Protein AF-A0A0D2K9G2-F1 (afdb_monomer)

pLDDT: mean 84.04, std 18.03, range [31.3, 98.5]

Organism: NCBI:txid145388

Structure (mmCIF, N/CA/C/O backbone):
data_AF-A0A0D2K9G2-F1
#
_entry.id   AF-A0A0D2K9G2-F1
#
loop_
_atom_site.group_PDB
_atom_site.id
_atom_site.type_symbol
_atom_site.label_atom_id
_atom_site.label_alt_id
_atom_site.label_comp_id
_atom_site.label_asym_id
_atom_site.label_entity_id
_atom_site.label_seq_id
_atom_site.pdbx_PDB_ins_code
_atom_site.Cartn_x
_atom_site.Cartn_y
_atom_site.Cartn_z
_atom_site.occupancy
_atom_site.B_iso_or_equiv
_atom_site.auth_seq_id
_atom_site.auth_comp_id
_atom_site.auth_asym_id
_atom_site.auth_atom_id
_atom_site.pdbx_PDB_model_num
ATOM 1 N N . MET A 1 1 ? 23.406 -12.912 13.817 1.00 36.91 1 MET A N 1
ATOM 2 C CA . MET A 1 1 ? 23.130 -11.470 13.621 1.00 36.91 1 MET A CA 1
ATOM 3 C C . MET A 1 1 ? 21.652 -11.234 13.884 1.00 36.91 1 MET A C 1
ATOM 5 O O . MET A 1 1 ? 20.862 -11.231 12.948 1.00 36.91 1 MET A O 1
ATOM 9 N N . GLU A 1 2 ? 21.264 -11.079 15.150 1.00 33.97 2 GLU A N 1
ATOM 10 C CA . GLU A 1 2 ? 19.957 -10.509 15.476 1.00 33.97 2 GLU A CA 1
ATOM 11 C C . GLU A 1 2 ? 19.969 -9.060 14.991 1.00 33.97 2 GLU A C 1
ATOM 13 O O . GLU A 1 2 ? 20.650 -8.185 15.526 1.00 33.97 2 GLU A O 1
ATOM 18 N N . SER A 1 3 ? 19.305 -8.845 13.859 1.00 40.81 3 SER A N 1
ATOM 19 C CA . SER A 1 3 ? 19.007 -7.525 13.327 1.00 40.81 3 SER A CA 1
ATOM 20 C C . SER A 1 3 ? 18.402 -6.688 14.454 1.00 40.81 3 SER A C 1
ATOM 22 O O . SER A 1 3 ? 17.490 -7.169 15.124 1.00 40.81 3 SER A O 1
ATOM 24 N N . LYS A 1 4 ? 18.882 -5.452 14.662 1.00 43.12 4 LYS A N 1
ATOM 25 C CA . LYS A 1 4 ? 18.184 -4.431 15.460 1.00 43.12 4 LYS A CA 1
ATOM 26 C C . LYS A 1 4 ? 16.809 -4.188 14.827 1.00 43.12 4 LYS A C 1
ATOM 28 O O . LYS A 1 4 ? 16.626 -3.231 14.075 1.00 43.12 4 LYS A O 1
ATOM 33 N N . LEU A 1 5 ? 15.861 -5.084 15.075 1.00 49.50 5 LEU A N 1
ATOM 34 C CA . LEU A 1 5 ? 14.478 -4.937 14.674 1.00 49.50 5 LEU A CA 1
ATOM 35 C C . LEU A 1 5 ? 13.974 -3.723 15.445 1.00 49.50 5 LEU A C 1
ATOM 37 O O . LEU A 1 5 ? 13.891 -3.735 16.672 1.00 49.50 5 LEU A O 1
ATOM 41 N N . LEU A 1 6 ? 13.744 -2.628 14.718 1.00 51.16 6 LEU A N 1
ATOM 42 C CA . LEU A 1 6 ? 13.056 -1.462 15.256 1.00 51.16 6 LEU A CA 1
ATOM 43 C C . LEU A 1 6 ? 11.801 -1.963 15.971 1.00 51.16 6 LEU A C 1
ATOM 45 O O . LEU A 1 6 ? 11.062 -2.756 15.384 1.00 51.16 6 LEU A O 1
ATOM 49 N N . ARG A 1 7 ? 11.573 -1.514 17.213 1.00 56.53 7 ARG A N 1
ATOM 50 C CA . ARG A 1 7 ? 10.323 -1.804 17.924 1.00 56.53 7 ARG A CA 1
ATOM 51 C C . ARG A 1 7 ? 9.167 -1.400 17.001 1.00 56.53 7 ARG A C 1
ATOM 53 O O . ARG A 1 7 ? 9.089 -0.213 16.663 1.00 56.53 7 ARG A O 1
ATOM 60 N N . PRO A 1 8 ? 8.328 -2.347 16.543 1.00 57.34 8 PRO A N 1
ATOM 61 C CA . PRO A 1 8 ? 7.273 -2.058 15.577 1.00 57.34 8 PRO A CA 1
ATOM 62 C C . PRO A 1 8 ? 6.338 -0.951 16.068 1.00 57.34 8 PRO A C 1
ATOM 64 O O . PRO A 1 8 ? 5.866 -0.156 15.258 1.00 57.34 8 PRO A O 1
ATOM 67 N N . GLU A 1 9 ? 6.132 -0.854 17.389 1.00 55.81 9 GLU A N 1
ATOM 68 C CA . GLU A 1 9 ? 5.242 0.138 17.998 1.00 55.81 9 GLU A CA 1
ATOM 69 C C . GLU A 1 9 ? 5.774 1.577 17.870 1.00 55.81 9 GLU A C 1
ATOM 71 O O . GLU A 1 9 ? 5.003 2.498 17.613 1.00 55.81 9 GLU A O 1
ATOM 76 N N . ALA A 1 10 ? 7.093 1.788 17.954 1.00 56.38 10 ALA A N 1
ATOM 77 C CA . ALA A 1 10 ? 7.690 3.129 17.881 1.00 56.38 10 ALA A CA 1
ATOM 78 C C . ALA A 1 10 ? 7.633 3.743 16.469 1.00 56.38 10 ALA A C 1
ATOM 80 O O . ALA A 1 10 ? 7.826 4.946 16.290 1.00 56.38 10 ALA A O 1
ATOM 81 N N . ALA A 1 11 ? 7.410 2.922 15.438 1.00 59.53 11 ALA A N 1
ATOM 82 C CA . ALA A 1 11 ? 7.430 3.372 14.052 1.00 59.53 11 ALA A CA 1
ATOM 83 C C . ALA A 1 11 ? 6.129 4.059 13.609 1.00 59.53 11 ALA A C 1
ATOM 85 O O . ALA A 1 11 ? 6.142 4.688 12.549 1.00 59.53 11 ALA A O 1
ATOM 86 N N . TYR A 1 12 ? 5.038 3.952 14.378 1.00 72.75 12 TYR A N 1
ATOM 87 C CA . TYR A 1 12 ? 3.694 4.326 13.927 1.00 72.75 12 TYR A CA 1
ATOM 88 C C . TYR A 1 12 ? 2.861 5.047 15.001 1.00 72.75 12 TYR A C 1
ATOM 90 O O . TYR A 1 12 ? 1.727 4.666 15.282 1.00 72.75 12 TYR A O 1
ATOM 98 N N . GLU A 1 13 ? 3.416 6.110 15.580 1.00 79.00 13 GLU A N 1
ATOM 99 C CA . GLU A 1 13 ? 2.681 7.020 16.470 1.00 79.00 13 GLU A CA 1
ATOM 100 C C . GLU A 1 13 ? 1.651 7.845 15.670 1.00 79.00 13 GLU A C 1
ATOM 102 O O . GLU A 1 13 ? 1.972 8.400 14.611 1.00 79.00 13 GLU A O 1
ATOM 107 N N . LEU A 1 14 ? 0.411 7.932 16.168 1.00 84.81 14 LEU A N 1
ATOM 108 C CA . LEU A 1 14 ? -0.611 8.825 15.614 1.00 84.81 14 LEU A CA 1
ATOM 109 C C . LEU A 1 14 ? -0.544 10.196 16.305 1.00 84.81 14 LEU A C 1
ATOM 111 O O . LEU A 1 14 ? -0.327 10.256 17.516 1.00 84.81 14 LEU A O 1
ATOM 115 N N . PRO A 1 15 ? -0.770 11.308 15.581 1.00 85.00 15 PRO A N 1
ATOM 116 C CA . PRO A 1 15 ? -0.927 12.611 16.219 1.00 85.00 15 PRO A CA 1
ATOM 117 C C . PRO A 1 15 ? -2.126 12.608 17.161 1.00 85.00 15 PRO A C 1
ATOM 119 O O . PRO A 1 15 ? -3.171 12.049 16.821 1.00 85.00 15 PRO A O 1
ATOM 122 N N . LYS A 1 16 ? -2.030 13.342 18.272 1.00 85.00 16 LYS A N 1
ATOM 123 C CA . LYS A 1 16 ? -3.149 13.538 19.204 1.00 85.00 16 LYS A CA 1
ATOM 124 C C . LYS A 1 16 ? -4.429 13.993 18.490 1.00 85.00 16 LYS A C 1
ATOM 126 O O . LYS A 1 16 ? -5.472 13.381 18.673 1.00 85.00 16 LYS A O 1
ATOM 131 N N . ALA A 1 17 ? -4.329 14.968 17.582 1.00 89.12 17 ALA A N 1
ATOM 132 C CA . ALA A 1 17 ? -5.469 15.440 16.788 1.00 89.12 17 ALA A CA 1
ATOM 133 C C . ALA A 1 17 ? -6.144 14.329 15.955 1.00 89.12 17 ALA A C 1
ATOM 135 O O . ALA A 1 17 ? -7.353 14.364 15.744 1.00 89.12 17 ALA A O 1
ATOM 136 N N . ALA A 1 18 ? -5.380 13.331 15.496 1.00 91.62 18 ALA A N 1
ATOM 137 C CA . ALA A 1 18 ? -5.928 12.201 14.752 1.00 91.62 18 ALA A CA 1
ATOM 138 C C . ALA A 1 18 ? -6.699 11.229 15.649 1.00 91.62 18 ALA A C 1
ATOM 140 O O . ALA A 1 18 ? -7.697 10.660 15.206 1.00 91.62 18 ALA A O 1
ATOM 141 N N . VAL A 1 19 ? -6.246 11.064 16.893 1.00 90.44 19 VAL A N 1
ATOM 142 C CA . VAL A 1 19 ? -6.912 10.250 17.914 1.00 90.44 19 VAL A CA 1
ATOM 143 C C . VAL A 1 19 ? -8.180 10.937 18.420 1.00 90.44 19 VAL A C 1
ATOM 145 O O . VAL A 1 19 ? -9.239 10.313 18.447 1.00 90.44 19 VAL A O 1
ATOM 148 N N . ASP A 1 20 ? -8.099 12.230 18.736 1.00 90.69 20 ASP A N 1
ATOM 149 C CA . ASP A 1 20 ? -9.240 13.036 19.191 1.00 90.69 20 ASP A CA 1
ATOM 150 C C . ASP A 1 20 ? -10.388 13.011 18.160 1.00 90.69 20 ASP A C 1
ATOM 152 O O . ASP A 1 20 ? -11.565 12.967 18.514 1.00 90.69 20 ASP A O 1
ATOM 156 N N . ALA A 1 21 ? -10.047 12.956 16.869 1.00 93.19 21 ALA A N 1
ATOM 157 C CA . ALA A 1 21 ? -11.008 12.924 15.773 1.00 93.19 21 ALA A CA 1
ATOM 158 C C . ALA A 1 21 ? -11.644 11.542 15.511 1.00 93.19 21 ALA A C 1
ATOM 160 O O . ALA A 1 21 ? -12.559 11.449 14.694 1.00 93.19 21 ALA A O 1
ATOM 161 N N . LEU A 1 22 ? -11.215 10.448 16.160 1.00 94.69 22 LEU A N 1
ATOM 162 C CA . LEU A 1 22 ? -11.693 9.091 15.827 1.00 94.69 22 LEU A CA 1
ATOM 163 C C . LEU A 1 22 ? -13.218 8.943 15.923 1.00 94.69 22 LEU A C 1
ATOM 165 O O . LEU A 1 22 ? -13.804 8.251 15.093 1.00 94.69 22 LEU A O 1
ATOM 169 N N . LYS A 1 23 ? -13.859 9.625 16.878 1.00 93.12 23 LYS A N 1
ATOM 170 C CA . LYS A 1 23 ? -15.314 9.566 17.102 1.00 93.12 23 LYS A CA 1
ATOM 171 C C . LYS A 1 23 ? -16.105 10.682 16.412 1.00 93.12 23 LYS A C 1
ATOM 173 O O . LYS A 1 23 ? -17.328 10.630 16.429 1.00 93.12 23 LYS A O 1
ATOM 178 N N . ASP A 1 24 ? -15.437 11.664 15.805 1.00 94.62 24 ASP A N 1
ATOM 179 C CA . ASP A 1 24 ? -16.103 12.799 15.154 1.00 94.62 24 ASP A CA 1
ATOM 180 C C . ASP A 1 24 ? -16.907 12.305 13.932 1.00 94.62 24 ASP A C 1
ATOM 182 O O . ASP A 1 24 ? -16.295 11.746 13.013 1.00 94.62 24 ASP A O 1
ATOM 186 N N . PRO A 1 25 ? -18.246 12.446 13.897 1.00 94.31 25 PRO A N 1
ATOM 187 C CA . PRO A 1 25 ? -19.067 11.980 12.780 1.00 94.31 25 PRO A CA 1
ATOM 188 C C . PRO A 1 25 ? -18.940 12.857 11.526 1.00 94.31 25 PRO A C 1
ATOM 190 O O . PRO A 1 25 ? -19.193 12.364 10.428 1.00 94.31 25 PRO A O 1
ATOM 193 N N . ASP A 1 26 ? -18.489 14.105 11.663 1.00 95.06 26 ASP A N 1
ATOM 194 C CA . ASP A 1 26 ? -18.530 15.133 10.618 1.00 95.06 26 ASP A CA 1
ATOM 195 C C . ASP A 1 26 ? -17.212 15.256 9.839 1.00 95.06 26 ASP A C 1
ATOM 197 O O . ASP A 1 26 ? -16.995 16.218 9.090 1.00 95.06 26 ASP A O 1
ATOM 201 N N . LEU A 1 27 ? -16.306 14.282 9.993 1.00 95.75 27 LEU A N 1
ATOM 202 C CA . LEU A 1 27 ? -15.045 14.300 9.264 1.00 95.75 27 LEU A CA 1
ATOM 203 C C . LEU A 1 27 ? -15.256 14.136 7.764 1.00 95.75 27 LEU A C 1
ATOM 205 O O . LEU A 1 27 ? -15.896 13.197 7.290 1.00 95.75 27 LEU A O 1
ATOM 209 N N . ARG A 1 28 ? -14.567 14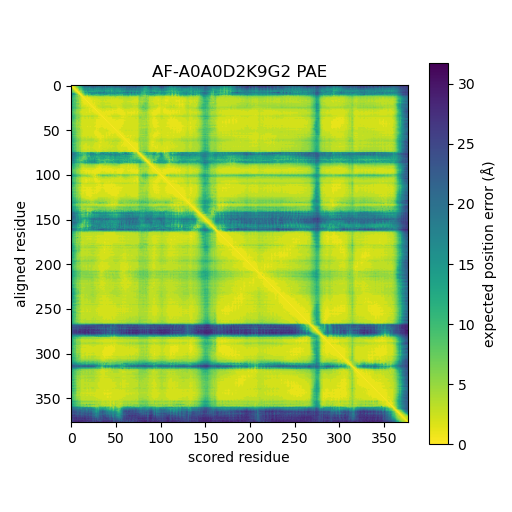.985 7.007 1.00 96.31 28 ARG A N 1
ATOM 210 C CA . ARG A 1 28 ? -14.403 14.837 5.565 1.00 96.31 28 ARG A CA 1
ATOM 211 C C . ARG A 1 28 ? -12.986 14.379 5.253 1.00 96.31 28 ARG A C 1
ATOM 213 O O . ARG A 1 28 ? -12.014 14.991 5.694 1.00 96.31 28 ARG A O 1
ATOM 220 N N . LEU A 1 29 ? -12.881 13.316 4.460 1.00 97.12 29 LEU A N 1
ATOM 221 C CA . LEU A 1 29 ? -11.615 12.676 4.116 1.00 97.12 29 LEU A CA 1
ATOM 222 C C . LEU A 1 29 ? -11.256 12.937 2.650 1.00 97.12 29 LEU A C 1
ATOM 224 O O . LEU A 1 29 ? -12.032 12.627 1.744 1.00 97.12 29 LEU A O 1
ATOM 228 N N . GLU A 1 30 ? -10.061 13.474 2.405 1.00 97.25 30 GLU A N 1
ATOM 229 C CA . GLU A 1 30 ? -9.489 13.597 1.062 1.00 97.25 30 GLU A CA 1
ATOM 230 C C . GLU A 1 30 ? -8.206 12.757 0.958 1.00 97.25 30 GLU A C 1
ATOM 232 O O . GLU A 1 30 ? -7.220 13.009 1.650 1.00 97.25 30 GLU A O 1
ATOM 237 N N . LEU A 1 31 ? -8.200 11.737 0.094 1.00 97.25 31 LEU A N 1
ATOM 238 C CA . LEU A 1 31 ? -7.029 10.899 -0.152 1.00 97.25 31 LEU A CA 1
ATOM 239 C C . LEU A 1 31 ? -6.257 11.416 -1.370 1.00 97.25 31 LEU A C 1
ATOM 241 O O . LEU A 1 31 ? -6.704 11.317 -2.514 1.00 97.25 31 LEU A O 1
ATOM 245 N N . HIS A 1 32 ? -5.058 11.923 -1.123 1.00 96.75 32 HIS A N 1
ATOM 246 C CA . HIS A 1 32 ? -4.156 12.442 -2.139 1.00 96.75 32 HIS A CA 1
ATOM 247 C C . HIS A 1 32 ? -3.225 11.342 -2.656 1.00 96.75 32 HIS A C 1
ATOM 249 O O . HIS A 1 32 ? -2.435 10.776 -1.895 1.00 96.75 32 HIS A O 1
ATOM 255 N N . VAL A 1 33 ? -3.300 11.041 -3.955 1.00 95.81 33 VAL A N 1
ATOM 256 C CA . VAL A 1 33 ? -2.707 9.828 -4.543 1.00 95.81 33 VAL A CA 1
ATOM 257 C C . VAL A 1 33 ? -1.981 10.069 -5.859 1.00 95.81 33 VAL A C 1
ATOM 259 O O . VAL A 1 33 ? -2.323 10.957 -6.636 1.00 95.81 33 VAL A O 1
ATOM 262 N N . ILE A 1 34 ? -1.031 9.185 -6.155 1.00 94.25 34 ILE A N 1
ATOM 263 C CA . ILE A 1 34 ? -0.627 8.864 -7.528 1.00 94.25 34 ILE A CA 1
ATOM 264 C C . ILE A 1 34 ? -1.374 7.584 -7.906 1.00 94.25 34 ILE A C 1
ATOM 266 O O . ILE A 1 34 ? -1.241 6.579 -7.205 1.00 94.25 34 ILE A O 1
ATOM 270 N N . SER A 1 35 ? -2.166 7.617 -8.984 1.00 91.75 35 SER A N 1
ATOM 271 C CA . SER A 1 35 ? -3.165 6.589 -9.332 1.00 91.75 35 SER A CA 1
ATOM 272 C C . SER A 1 35 ? -2.643 5.159 -9.186 1.00 91.75 35 SER A C 1
ATOM 274 O O . SER A 1 35 ? -3.162 4.405 -8.364 1.00 91.75 35 SER A O 1
ATOM 276 N N . PHE A 1 36 ? -1.570 4.845 -9.912 1.00 91.44 36 PHE A N 1
ATOM 277 C CA . PHE A 1 36 ? -0.982 3.511 -10.036 1.00 91.44 36 PHE A CA 1
ATOM 278 C C . PHE A 1 36 ? 0.025 3.155 -8.924 1.00 91.44 36 PHE A C 1
ATOM 280 O O . PHE A 1 36 ? 0.698 2.132 -9.003 1.00 91.44 36 PHE A O 1
ATOM 287 N N . SER A 1 37 ? 0.186 3.995 -7.895 1.00 93.94 37 SER A N 1
ATOM 288 C CA . SER A 1 37 ? 1.101 3.701 -6.785 1.00 93.94 37 SER A CA 1
ATOM 289 C C . SER A 1 37 ? 0.514 2.621 -5.878 1.00 93.94 37 SER A C 1
ATOM 291 O O . SER A 1 37 ? -0.533 2.827 -5.263 1.00 93.94 37 SER A O 1
ATOM 293 N N . HIS A 1 38 ? 1.229 1.510 -5.702 1.00 94.62 38 HIS A N 1
ATOM 294 C CA . HIS A 1 38 ? 0.850 0.418 -4.798 1.00 94.62 38 HIS A CA 1
ATOM 295 C C . HIS A 1 38 ? 0.670 0.859 -3.344 1.00 94.62 38 HIS A C 1
ATOM 297 O O . HIS A 1 38 ? -0.226 0.380 -2.654 1.00 94.62 38 HIS A O 1
ATOM 303 N N . TYR A 1 39 ? 1.445 1.843 -2.879 1.00 95.44 39 TYR A N 1
ATOM 304 C CA . TYR A 1 39 ? 1.228 2.427 -1.552 1.00 95.44 39 TYR A CA 1
ATOM 305 C C . TYR A 1 39 ? -0.109 3.169 -1.460 1.00 95.44 39 TYR A C 1
ATOM 307 O O . TYR A 1 39 ? -0.740 3.141 -0.406 1.00 95.44 39 TYR A O 1
ATOM 315 N N . CYS A 1 40 ? -0.540 3.833 -2.539 1.00 95.50 40 CYS A N 1
ATOM 316 C CA . CYS A 1 40 ? -1.853 4.477 -2.597 1.00 95.50 40 CYS A CA 1
ATOM 317 C C . CYS A 1 40 ? -2.963 3.425 -2.629 1.00 95.50 40 CYS A C 1
ATOM 319 O O . CYS A 1 40 ? -3.954 3.584 -1.926 1.00 95.50 40 CYS A O 1
ATOM 321 N N . THR A 1 41 ? -2.775 2.320 -3.358 1.00 95.00 41 THR A N 1
ATOM 322 C CA . THR A 1 41 ? -3.706 1.182 -3.341 1.00 95.00 41 THR A CA 1
ATOM 323 C C . THR A 1 41 ? -3.874 0.600 -1.939 1.00 95.00 41 THR A C 1
ATOM 325 O O . THR A 1 41 ? -5.010 0.396 -1.524 1.00 95.00 41 THR A O 1
ATOM 328 N N . ARG A 1 42 ? -2.791 0.450 -1.162 1.00 95.88 42 ARG A N 1
ATOM 329 C CA . ARG A 1 42 ? -2.886 0.049 0.252 1.00 95.88 42 ARG A CA 1
ATOM 330 C C . ARG A 1 42 ? -3.799 0.967 1.064 1.00 95.88 42 ARG A C 1
ATOM 332 O O . ARG A 1 42 ? -4.672 0.487 1.776 1.00 95.88 42 ARG A O 1
ATOM 339 N N . ALA A 1 43 ? -3.614 2.284 0.945 1.00 96.44 43 ALA A N 1
ATOM 340 C CA . ALA A 1 43 ? -4.442 3.253 1.665 1.00 96.44 43 ALA A CA 1
ATOM 341 C C . ALA A 1 43 ? -5.915 3.194 1.230 1.00 96.44 43 ALA A C 1
ATOM 343 O O . ALA A 1 43 ? -6.796 3.247 2.082 1.00 96.44 43 ALA A O 1
ATOM 344 N N . ARG A 1 44 ? -6.186 3.032 -0.074 1.00 95.31 44 ARG A N 1
ATOM 345 C CA . ARG A 1 44 ? -7.553 2.856 -0.595 1.00 95.31 44 ARG A CA 1
ATOM 346 C C . ARG A 1 44 ? -8.234 1.636 0.007 1.00 95.31 44 ARG A C 1
ATOM 348 O O . ARG A 1 44 ? -9.362 1.754 0.469 1.00 95.31 44 ARG A O 1
ATOM 355 N N . TRP A 1 45 ? -7.545 0.494 0.005 1.00 94.19 45 TRP A N 1
ATOM 356 C CA . TRP A 1 45 ? -8.066 -0.749 0.569 1.00 94.19 45 TRP A CA 1
ATOM 357 C C . TRP A 1 45 ? -8.339 -0.608 2.056 1.00 94.19 45 TRP A C 1
ATOM 359 O O . TRP A 1 45 ? -9.392 -1.031 2.507 1.00 94.19 45 TRP A O 1
ATOM 369 N N . ALA A 1 46 ? -7.430 0.020 2.802 1.00 95.31 46 ALA A N 1
ATOM 370 C CA . ALA A 1 46 ? -7.627 0.195 4.230 1.00 95.31 46 ALA A CA 1
ATOM 371 C C . ALA A 1 46 ? -8.835 1.088 4.548 1.00 95.31 46 ALA A C 1
ATOM 373 O O . ALA A 1 46 ? -9.669 0.710 5.361 1.00 95.31 46 ALA A O 1
ATOM 374 N N . LEU A 1 47 ? -8.981 2.223 3.855 1.00 95.69 47 LEU A N 1
ATOM 375 C CA . LEU A 1 47 ? -10.146 3.101 4.014 1.00 95.69 47 LEU A CA 1
ATOM 376 C C . LEU A 1 47 ? -11.450 2.390 3.635 1.00 95.69 47 LEU A C 1
ATOM 378 O O . LEU A 1 47 ? -12.421 2.463 4.382 1.00 95.69 47 LEU A O 1
ATOM 382 N N . ALA A 1 48 ? -11.457 1.667 2.511 1.00 93.25 48 ALA A N 1
ATOM 383 C CA . ALA A 1 48 ? -12.628 0.927 2.050 1.00 93.25 48 ALA A CA 1
ATOM 384 C C . ALA A 1 48 ? -13.006 -0.223 2.999 1.00 93.25 48 ALA A C 1
ATOM 386 O O . ALA A 1 48 ? -14.176 -0.370 3.332 1.00 93.25 48 ALA A O 1
ATOM 387 N N . ALA A 1 49 ? -12.030 -1.001 3.479 1.00 91.75 49 ALA A N 1
ATOM 388 C CA . ALA A 1 49 ? -12.262 -2.103 4.415 1.00 91.75 49 ALA A CA 1
ATOM 389 C C . ALA A 1 49 ? -12.779 -1.601 5.771 1.00 91.75 49 ALA A C 1
ATOM 391 O O . ALA A 1 49 ? -13.570 -2.271 6.422 1.00 91.75 49 ALA A O 1
ATOM 392 N N . SER A 1 50 ? -12.377 -0.391 6.166 1.00 92.88 50 SER A N 1
ATOM 393 C CA . SER A 1 50 ? -12.887 0.309 7.349 1.00 92.88 50 SER A CA 1
ATOM 394 C C . SER A 1 50 ? -14.237 1.011 7.129 1.00 92.88 50 SER A C 1
ATOM 396 O O . SER A 1 50 ? -14.701 1.708 8.029 1.00 92.88 50 SER A O 1
ATOM 398 N N . GLY A 1 51 ? -14.859 0.873 5.950 1.00 92.31 51 GLY A N 1
ATOM 399 C CA . GLY A 1 51 ? -16.142 1.508 5.631 1.00 92.31 51 GLY A CA 1
ATOM 400 C C . GLY A 1 51 ? -16.091 3.039 5.663 1.00 92.31 51 GLY A C 1
ATOM 401 O O . GLY A 1 51 ? -17.077 3.684 6.013 1.00 92.31 51 GLY A O 1
ATOM 402 N N . LEU A 1 52 ? -14.926 3.630 5.378 1.00 93.12 52 LEU A N 1
ATOM 403 C CA . LEU A 1 52 ? -14.733 5.075 5.416 1.00 93.12 52 LEU A CA 1
ATOM 404 C C . LEU A 1 52 ? -14.897 5.679 4.027 1.00 93.12 52 LEU A C 1
ATOM 406 O O . LEU A 1 52 ? -14.160 5.352 3.095 1.00 93.12 52 LEU A O 1
ATOM 410 N N . ASP A 1 53 ? -15.816 6.632 3.929 1.00 93.62 53 ASP A N 1
ATOM 411 C CA . ASP A 1 53 ? -16.023 7.431 2.731 1.00 93.62 53 ASP A CA 1
ATOM 412 C C . ASP A 1 53 ? -14.915 8.477 2.574 1.00 93.62 53 ASP A C 1
ATOM 414 O O . ASP A 1 53 ? -14.560 9.191 3.516 1.00 93.62 53 ASP A O 1
ATOM 418 N N . TYR A 1 54 ? -14.367 8.596 1.366 1.00 94.81 54 TYR A N 1
ATOM 419 C CA . TYR A 1 54 ? -13.349 9.592 1.042 1.00 94.81 54 TYR A CA 1
ATOM 420 C C . TYR A 1 54 ? -13.468 10.067 -0.404 1.00 94.81 54 TYR A C 1
ATOM 422 O O . TYR A 1 54 ? -13.993 9.379 -1.280 1.00 94.81 54 TYR A O 1
ATOM 430 N N . THR A 1 55 ? -12.934 11.257 -0.670 1.00 94.50 55 THR A N 1
ATOM 431 C CA . THR A 1 55 ? -12.738 11.758 -2.036 1.00 94.50 55 THR A CA 1
ATOM 432 C C . THR A 1 55 ? -11.277 11.626 -2.442 1.00 94.50 55 THR A C 1
ATOM 434 O O . THR A 1 55 ? -10.388 11.927 -1.650 1.00 94.50 55 THR A O 1
ATOM 437 N N . GLU A 1 56 ? -11.002 11.201 -3.674 1.00 93.88 56 GLU A N 1
ATOM 438 C CA . GLU A 1 56 ? -9.628 11.095 -4.174 1.00 93.88 56 GLU A CA 1
ATOM 439 C C . GLU A 1 56 ? -9.178 12.355 -4.914 1.00 93.88 56 GLU A C 1
ATOM 441 O O . GLU A 1 56 ? -9.787 12.756 -5.908 1.00 93.88 56 GLU A O 1
ATOM 446 N N . VAL A 1 57 ? -8.018 12.885 -4.530 1.00 94.19 57 VAL A N 1
ATOM 447 C CA . VAL A 1 57 ? -7.290 13.893 -5.306 1.00 94.19 57 VAL A CA 1
ATOM 448 C C . VAL A 1 57 ? -6.103 13.216 -5.978 1.00 94.19 57 VAL A C 1
ATOM 450 O O . VAL A 1 57 ? -5.155 12.773 -5.332 1.00 94.19 57 VAL A O 1
ATOM 453 N N . THR A 1 58 ? -6.171 13.097 -7.299 1.00 93.25 58 THR A N 1
ATOM 454 C CA . THR A 1 58 ? -5.187 12.353 -8.087 1.00 93.25 58 THR A CA 1
ATOM 455 C C . THR A 1 58 ? -4.162 13.270 -8.725 1.00 93.25 58 THR A C 1
ATOM 457 O O . THR A 1 58 ? -4.507 14.283 -9.331 1.00 93.25 58 THR A O 1
ATOM 460 N N . TYR A 1 59 ? -2.904 12.851 -8.663 1.00 93.56 59 TYR A N 1
ATOM 461 C CA . TYR A 1 59 ? -1.781 13.549 -9.256 1.00 93.56 59 TYR A CA 1
ATOM 462 C C . TYR A 1 59 ? -1.024 12.667 -10.239 1.00 93.56 59 TYR A C 1
ATOM 464 O O . TYR A 1 59 ? -0.870 11.458 -10.048 1.00 93.56 59 TYR A O 1
ATOM 472 N N . LEU A 1 60 ? -0.455 13.317 -11.250 1.00 92.62 60 LEU A N 1
ATOM 473 C CA . LEU A 1 60 ? 0.610 12.725 -12.042 1.00 92.62 60 LEU A CA 1
ATOM 474 C C . LEU A 1 60 ? 1.926 12.682 -11.241 1.00 92.62 60 LEU A C 1
ATOM 476 O O . LEU A 1 60 ? 2.158 13.528 -10.360 1.00 92.62 60 LEU A O 1
ATOM 480 N N . PRO A 1 61 ? 2.826 11.733 -11.547 1.00 91.06 61 PRO A N 1
ATOM 481 C CA . PRO A 1 61 ? 4.174 11.731 -10.996 1.00 91.06 61 PRO A CA 1
ATOM 482 C C . PRO A 1 61 ? 4.880 13.078 -11.205 1.00 91.06 61 PRO A C 1
ATOM 484 O O . PRO A 1 61 ? 4.689 13.761 -12.212 1.00 91.06 61 PRO A O 1
ATOM 487 N N . LEU A 1 62 ? 5.664 13.473 -10.199 1.00 89.94 62 LEU A N 1
ATOM 488 C CA . LEU A 1 62 ? 6.296 14.792 -10.013 1.00 89.94 62 LEU A CA 1
ATOM 489 C C . LEU A 1 62 ? 5.340 15.995 -9.883 1.00 89.94 62 LEU A C 1
ATOM 491 O O . LEU A 1 62 ? 5.567 16.830 -9.013 1.00 89.94 62 LEU A O 1
ATOM 495 N N . ALA A 1 63 ? 4.232 16.053 -10.627 1.00 89.56 63 ALA A N 1
ATOM 496 C CA . ALA A 1 63 ? 3.210 17.097 -10.468 1.00 89.56 63 ALA A CA 1
ATOM 497 C C . ALA A 1 63 ? 2.571 17.083 -9.065 1.00 89.56 63 ALA A C 1
ATOM 499 O O . ALA A 1 63 ? 2.202 18.128 -8.528 1.00 89.56 63 ALA A O 1
ATOM 500 N N . HIS A 1 64 ? 2.510 15.905 -8.433 1.00 93.44 64 HIS A N 1
ATOM 501 C CA . HIS A 1 64 ? 2.085 15.757 -7.039 1.00 93.44 64 HIS A CA 1
ATOM 502 C C . HIS A 1 64 ? 2.884 16.620 -6.054 1.00 93.44 64 HIS A C 1
ATOM 504 O O . HIS A 1 64 ? 2.327 17.002 -5.034 1.00 93.44 64 HIS A O 1
ATOM 510 N N . ILE A 1 65 ? 4.144 16.972 -6.339 1.00 93.06 65 ILE A N 1
ATOM 511 C CA . ILE A 1 65 ? 4.978 17.765 -5.423 1.00 93.06 65 ILE A CA 1
ATOM 512 C C . ILE A 1 65 ? 4.357 19.144 -5.185 1.00 93.06 65 ILE A C 1
ATOM 514 O O . ILE A 1 65 ? 4.220 19.560 -4.038 1.00 93.06 65 ILE A O 1
ATOM 518 N N . ALA A 1 66 ? 3.915 19.827 -6.245 1.00 93.19 66 ALA A N 1
ATOM 519 C CA . ALA A 1 66 ? 3.260 21.130 -6.125 1.00 93.19 66 ALA A CA 1
ATOM 520 C C . ALA A 1 66 ? 1.918 21.021 -5.384 1.00 93.19 66 ALA A C 1
ATOM 522 O O . ALA A 1 66 ? 1.623 21.827 -4.500 1.00 93.19 66 ALA A O 1
ATOM 523 N N . GLY A 1 67 ? 1.136 19.980 -5.692 1.00 93.12 67 GLY A N 1
ATOM 524 C CA . GLY A 1 67 ? -0.114 19.688 -4.993 1.00 93.12 67 GLY A CA 1
ATOM 525 C C . GLY A 1 67 ? 0.089 19.431 -3.499 1.00 93.12 67 GLY A C 1
ATOM 526 O O . GLY A 1 67 ? -0.636 19.986 -2.677 1.00 93.12 67 GLY A O 1
ATOM 527 N N . MET A 1 68 ? 1.107 18.645 -3.144 1.00 94.12 68 MET A N 1
ATOM 528 C CA . MET A 1 68 ? 1.471 18.351 -1.757 1.00 94.12 68 MET A CA 1
ATOM 529 C C . MET A 1 68 ? 2.024 19.580 -1.044 1.00 94.12 68 MET A C 1
ATOM 531 O O . MET A 1 68 ? 1.652 19.815 0.096 1.00 94.12 68 MET A O 1
ATOM 535 N N . ALA A 1 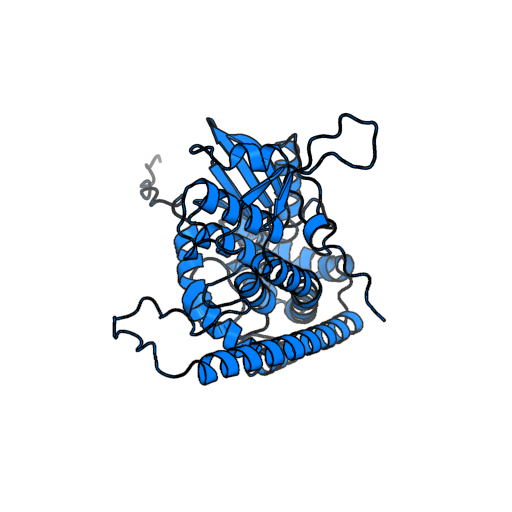69 ? 2.832 20.414 -1.700 1.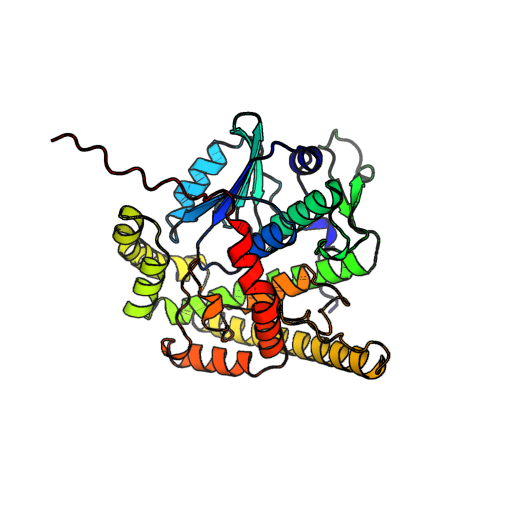00 93.31 69 ALA A N 1
ATOM 536 C CA . ALA A 1 69 ? 3.295 21.672 -1.117 1.00 93.31 69 ALA A CA 1
ATOM 537 C C . ALA A 1 69 ? 2.123 22.616 -0.798 1.00 93.31 69 ALA A C 1
ATOM 539 O O . ALA A 1 69 ? 2.067 23.188 0.289 1.00 93.31 69 ALA A O 1
ATOM 540 N N . GLY A 1 70 ? 1.159 22.743 -1.717 1.00 94.38 70 GLY A N 1
ATOM 541 C CA . GLY A 1 70 ? -0.066 23.507 -1.485 1.00 94.38 70 GLY A CA 1
ATOM 542 C C . GLY A 1 70 ? -0.913 22.932 -0.350 1.00 94.38 70 GLY A C 1
ATOM 543 O O . GLY A 1 70 ? -1.408 23.688 0.482 1.00 94.38 70 GLY A O 1
ATOM 544 N N . LEU A 1 71 ? -1.036 21.603 -0.279 1.00 94.06 71 LEU A N 1
ATOM 545 C CA . LEU A 1 71 ? -1.735 20.919 0.806 1.00 94.06 71 LEU A CA 1
ATOM 546 C C . LEU A 1 71 ? -1.050 21.168 2.155 1.00 94.06 71 LEU A C 1
ATOM 548 O O . LEU A 1 71 ? -1.702 21.602 3.093 1.00 94.06 71 LEU A O 1
ATOM 552 N N . MET A 1 72 ? 0.267 20.977 2.244 1.00 91.44 72 MET A N 1
ATOM 553 C CA . MET A 1 72 ? 1.031 21.182 3.477 1.00 91.44 72 MET A CA 1
ATOM 554 C C . MET A 1 72 ? 0.941 22.621 3.991 1.00 91.44 72 MET A C 1
ATOM 556 O O . MET A 1 72 ? 0.862 22.818 5.193 1.00 91.44 72 MET A O 1
ATOM 560 N N . ARG A 1 73 ? 0.877 23.630 3.111 1.00 92.31 73 ARG A N 1
ATOM 561 C CA . ARG A 1 73 ? 0.667 25.030 3.530 1.00 92.31 73 ARG A CA 1
ATOM 562 C C . ARG A 1 73 ? -0.698 25.277 4.178 1.00 92.31 73 ARG A C 1
ATOM 564 O O . ARG A 1 73 ? -0.829 26.220 4.946 1.00 92.31 73 ARG A O 1
ATOM 571 N N . ARG A 1 74 ? -1.716 24.474 3.847 1.00 92.62 74 ARG A N 1
ATOM 572 C CA . ARG A 1 74 ? -3.077 24.608 4.399 1.00 92.62 74 ARG A CA 1
ATOM 573 C C . ARG A 1 74 ? -3.234 23.955 5.770 1.00 92.62 74 ARG A C 1
ATOM 575 O O . ARG A 1 74 ? -4.191 24.268 6.464 1.00 92.62 74 ARG A O 1
ATOM 582 N N . PHE A 1 75 ? -2.340 23.041 6.134 1.00 91.31 75 PHE A N 1
ATOM 583 C CA . PHE A 1 75 ? -2.412 22.291 7.381 1.00 91.31 75 PHE A CA 1
ATOM 584 C C . PHE A 1 75 ? -1.283 22.739 8.304 1.00 91.31 75 PHE A C 1
ATOM 586 O O . PHE A 1 75 ? -0.113 22.486 8.037 1.00 91.31 75 PHE A O 1
ATOM 593 N N . THR A 1 76 ? -1.641 23.399 9.402 1.00 70.94 76 THR A N 1
ATOM 594 C CA . THR A 1 76 ? -0.698 23.857 10.434 1.00 70.94 76 THR A CA 1
ATOM 595 C C . THR A 1 76 ? -0.107 22.701 11.243 1.00 70.94 76 THR A C 1
ATOM 597 O O . THR A 1 76 ? 1.026 22.803 11.703 1.00 70.94 76 THR A O 1
ATOM 600 N N . VAL A 1 77 ? -0.827 21.578 11.359 1.00 63.97 77 VAL A N 1
ATOM 601 C CA . VAL A 1 77 ? -0.387 20.369 12.073 1.00 63.97 77 VAL A CA 1
ATOM 602 C C . VAL A 1 77 ? -0.058 19.264 11.064 1.00 63.97 77 VAL A C 1
ATOM 604 O O . VAL A 1 77 ? -0.925 18.507 10.618 1.00 63.97 77 VAL A O 1
ATOM 607 N N . ALA A 1 78 ? 1.212 19.167 10.669 1.00 61.12 78 ALA A N 1
ATOM 608 C CA . ALA A 1 78 ? 1.701 17.989 9.960 1.00 61.12 78 ALA A CA 1
ATOM 609 C C . ALA A 1 78 ? 1.973 16.874 10.978 1.00 61.12 78 ALA A C 1
ATOM 611 O O . ALA A 1 78 ? 2.647 17.109 11.979 1.00 61.12 78 ALA A O 1
ATOM 612 N N . SER A 1 79 ? 1.477 15.660 10.720 1.00 61.53 79 SER A N 1
ATOM 613 C CA . SER A 1 79 ? 1.776 14.513 11.583 1.00 61.53 79 SER A CA 1
ATOM 614 C C . SER A 1 79 ? 3.283 14.300 11.747 1.00 61.53 79 SER A C 1
ATOM 616 O O . SER A 1 79 ? 4.035 14.539 10.789 1.00 61.53 79 SER A O 1
ATOM 618 N N . PRO A 1 80 ? 3.731 13.759 12.897 1.00 61.59 80 PRO A N 1
ATOM 619 C CA . PRO A 1 80 ? 5.088 13.260 13.042 1.00 61.59 80 PRO A CA 1
ATOM 620 C C . PRO A 1 80 ? 5.428 12.326 11.880 1.00 61.59 80 PRO A C 1
ATOM 622 O O . PRO A 1 80 ? 4.674 11.411 11.535 1.00 61.59 80 PRO A O 1
ATOM 625 N N . ARG A 1 81 ? 6.569 12.565 11.228 1.00 62.25 81 ARG A N 1
ATOM 626 C CA . ARG A 1 81 ? 7.001 11.700 10.130 1.00 62.25 81 ARG A CA 1
ATOM 627 C C . ARG A 1 81 ? 7.472 10.376 10.697 1.00 62.25 81 ARG A C 1
ATOM 629 O O . ARG A 1 81 ? 8.464 10.315 11.422 1.00 62.25 81 ARG A O 1
ATOM 636 N N . THR A 1 82 ? 6.823 9.300 10.277 1.00 59.94 82 THR A N 1
ATOM 637 C CA . THR A 1 82 ? 7.339 7.956 10.526 1.00 59.94 82 THR A CA 1
ATOM 638 C C . THR A 1 82 ? 8.662 7.791 9.791 1.00 59.94 82 THR A C 1
ATOM 640 O O . THR A 1 82 ? 8.796 8.180 8.627 1.00 59.94 82 THR A O 1
ATOM 643 N N . LYS A 1 83 ? 9.668 7.210 10.447 1.00 59.38 83 LYS A N 1
ATOM 644 C CA . LYS A 1 83 ? 10.974 6.916 9.834 1.00 59.38 83 LYS A CA 1
ATOM 645 C C . LYS A 1 83 ? 10.926 5.624 9.010 1.00 59.38 83 LYS A C 1
ATOM 647 O O . LYS A 1 83 ? 11.844 4.813 9.070 1.00 59.38 83 LYS A O 1
ATOM 652 N N . THR A 1 84 ? 9.859 5.404 8.243 1.00 61.91 84 THR A N 1
ATOM 653 C CA . THR A 1 84 ? 9.836 4.288 7.289 1.00 61.91 84 THR A CA 1
ATOM 654 C C . THR A 1 84 ? 10.588 4.671 6.022 1.00 61.91 84 THR A C 1
ATOM 656 O O . THR A 1 84 ? 10.698 5.847 5.661 1.00 61.91 84 THR A O 1
ATOM 659 N N . ALA A 1 85 ? 11.105 3.680 5.304 1.00 58.72 85 ALA A N 1
ATOM 660 C CA . ALA A 1 85 ? 11.882 3.947 4.104 1.00 58.72 85 ALA A CA 1
ATOM 661 C C . ALA A 1 85 ? 11.044 4.591 2.969 1.00 58.72 85 ALA A C 1
ATOM 663 O O . ALA A 1 85 ? 11.604 5.310 2.140 1.00 58.72 85 ALA A O 1
ATOM 664 N N . SER A 1 86 ? 9.710 4.443 2.982 1.00 59.50 86 SER A N 1
ATOM 665 C CA . SER A 1 86 ? 8.785 5.084 2.032 1.00 59.50 86 SER A CA 1
ATOM 666 C C . SER A 1 86 ? 8.409 6.539 2.356 1.00 59.50 86 SER A C 1
ATOM 668 O O . SER A 1 86 ? 7.890 7.227 1.480 1.00 59.50 86 SER A O 1
ATOM 670 N N . SER A 1 87 ? 8.668 7.032 3.572 1.00 64.00 87 SER A N 1
ATOM 671 C CA . SER A 1 87 ? 8.202 8.345 4.070 1.00 64.00 87 SER A CA 1
ATOM 672 C C . SER A 1 87 ? 9.315 9.388 4.235 1.00 64.00 87 SER A C 1
ATOM 674 O O . SER A 1 87 ? 9.132 10.401 4.907 1.00 64.00 87 SER A O 1
ATOM 676 N N . LYS A 1 88 ? 10.479 9.184 3.601 1.00 75.62 88 LYS A N 1
ATOM 677 C CA . LYS A 1 88 ? 11.610 10.128 3.700 1.00 75.62 88 LYS A CA 1
ATOM 678 C C . LYS A 1 88 ? 11.322 11.500 3.076 1.00 75.62 88 LYS A C 1
ATOM 680 O O . LYS A 1 88 ? 11.915 12.489 3.495 1.00 75.62 88 LYS A O 1
ATOM 685 N N . SER A 1 89 ? 10.428 11.567 2.086 1.00 83.56 89 SER A N 1
ATOM 686 C CA . SER A 1 89 ? 10.053 12.823 1.429 1.00 83.56 89 SER A CA 1
ATOM 687 C C . SER A 1 89 ? 8.779 13.420 2.042 1.00 83.56 89 SER A C 1
ATOM 689 O O . SER A 1 89 ? 7.795 12.688 2.168 1.00 83.56 89 SER A O 1
ATOM 691 N N . PRO A 1 90 ? 8.736 14.739 2.334 1.00 83.81 90 PRO A N 1
ATOM 692 C CA . PRO A 1 90 ? 7.504 15.435 2.730 1.00 83.81 90 PRO A CA 1
ATOM 693 C C . PRO A 1 90 ? 6.369 15.313 1.716 1.00 83.81 90 PRO A C 1
ATOM 695 O O . PRO A 1 90 ? 5.205 15.426 2.085 1.00 83.81 90 PRO A O 1
ATOM 698 N N . PHE A 1 91 ? 6.713 15.107 0.446 1.00 90.50 91 PHE A N 1
ATOM 699 C CA . PHE A 1 91 ? 5.773 15.092 -0.669 1.00 90.50 91 PHE A CA 1
ATOM 700 C C . PHE A 1 91 ? 5.376 13.671 -1.083 1.00 90.50 91 PHE A C 1
ATOM 702 O O . PHE A 1 91 ? 4.796 13.479 -2.148 1.00 90.50 91 PHE A O 1
ATOM 709 N N . ALA A 1 92 ? 5.724 12.655 -0.287 1.00 91.31 92 ALA A N 1
ATOM 710 C CA . ALA A 1 92 ? 5.352 11.279 -0.583 1.00 91.31 92 ALA A CA 1
ATOM 711 C C . ALA A 1 92 ? 3.828 11.101 -0.528 1.00 91.31 92 ALA A C 1
ATOM 713 O O . ALA A 1 92 ? 3.168 11.591 0.382 1.00 91.31 92 ALA A O 1
ATOM 714 N N . THR A 1 93 ? 3.284 10.354 -1.486 1.00 94.19 93 THR A N 1
ATOM 715 C CA . THR A 1 93 ? 1.889 9.900 -1.483 1.00 94.19 93 THR A CA 1
ATOM 716 C C . THR A 1 93 ? 1.821 8.406 -1.126 1.00 94.19 93 THR A C 1
ATOM 718 O O . THR A 1 93 ? 2.763 7.659 -1.424 1.00 94.19 93 THR A O 1
ATOM 721 N N . PRO A 1 94 ? 0.725 7.936 -0.505 1.00 96.00 94 PRO A N 1
ATOM 722 C CA . PRO A 1 94 ? -0.495 8.689 -0.214 1.00 96.00 94 PRO A CA 1
ATOM 723 C C . PRO A 1 94 ? -0.386 9.614 1.003 1.00 96.00 94 PRO A C 1
ATOM 725 O O . PRO A 1 94 ? 0.407 9.373 1.917 1.00 96.00 94 PRO A O 1
ATOM 728 N N . VAL A 1 95 ? -1.237 10.639 1.000 1.00 95.94 9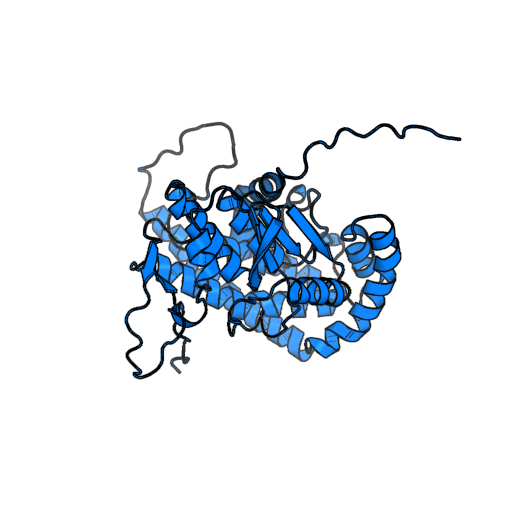5 VAL A N 1
ATOM 729 C CA . VAL A 1 95 ? -1.533 11.494 2.157 1.00 95.94 95 VAL A CA 1
ATOM 730 C C . VAL A 1 95 ? -3.045 11.532 2.337 1.00 95.94 95 VAL A C 1
ATOM 732 O O . VAL A 1 95 ? -3.765 11.793 1.376 1.00 95.94 95 VAL A O 1
ATOM 735 N N . LEU A 1 96 ? -3.525 11.273 3.549 1.00 97.00 96 LEU A N 1
ATOM 736 C CA . LEU A 1 96 ? -4.920 11.490 3.912 1.00 97.00 96 LEU A CA 1
ATOM 737 C C . LEU A 1 96 ? -5.040 12.857 4.584 1.00 97.00 96 LEU A C 1
ATOM 739 O O . LEU A 1 96 ? -4.467 13.076 5.651 1.00 97.00 96 LEU A O 1
ATOM 743 N N . ALA A 1 97 ? -5.767 13.765 3.947 1.00 96.62 97 ALA A N 1
ATOM 744 C CA . ALA A 1 97 ? -6.137 15.046 4.517 1.00 96.62 97 ALA A CA 1
ATOM 745 C C . ALA A 1 97 ? -7.483 14.911 5.228 1.00 96.62 97 ALA A C 1
ATOM 747 O O . ALA A 1 97 ? -8.467 14.468 4.631 1.00 96.62 97 ALA A O 1
ATOM 748 N N . VAL A 1 98 ? -7.505 15.270 6.510 1.00 96.12 98 VAL A N 1
ATOM 749 C CA . VAL A 1 98 ? -8.690 15.149 7.356 1.00 96.12 98 VAL A CA 1
ATOM 750 C C . VAL A 1 98 ? -9.189 16.533 7.728 1.00 96.12 98 VAL A C 1
ATOM 752 O O . VAL A 1 98 ? -8.455 17.355 8.281 1.00 96.12 98 VAL A O 1
ATOM 755 N N . TYR A 1 99 ? -10.454 16.776 7.414 1.00 95.75 99 TYR A N 1
ATOM 756 C CA . TYR A 1 99 ? -11.144 18.022 7.691 1.00 95.75 99 TYR A CA 1
ATOM 757 C C . TYR A 1 99 ? -12.264 17.773 8.694 1.00 95.75 99 TYR A C 1
ATOM 759 O O . TYR A 1 99 ? -12.943 16.755 8.601 1.00 95.75 99 TYR A O 1
ATOM 767 N N . GLY A 1 100 ? -12.477 18.711 9.610 1.00 94.50 100 GLY A N 1
ATOM 768 C CA . GLY A 1 100 ? -13.642 18.713 10.491 1.00 94.50 100 GLY A CA 1
ATOM 769 C C . GLY A 1 100 ? -14.843 19.391 9.835 1.00 94.50 100 GLY A C 1
ATOM 770 O O . GLY A 1 100 ? -14.827 19.724 8.639 1.00 94.50 100 GLY A O 1
ATOM 771 N N . GLY A 1 101 ? -15.856 19.684 10.652 1.00 90.50 101 GLY A N 1
ATOM 772 C CA . GLY A 1 101 ? -17.014 20.480 10.250 1.00 90.50 101 GLY A CA 1
ATOM 773 C C . GLY A 1 101 ? -16.624 21.780 9.526 1.00 90.50 101 GLY A C 1
ATOM 774 O O . GLY A 1 101 ? -15.576 22.377 9.776 1.00 90.50 101 GLY A O 1
ATOM 775 N N . LYS A 1 102 ? -17.456 22.212 8.568 1.00 90.00 102 LYS A N 1
ATOM 776 C CA . LYS A 1 102 ? -17.215 23.399 7.714 1.00 90.00 102 LYS A CA 1
ATOM 777 C C . LYS A 1 102 ? -15.896 23.366 6.912 1.00 90.00 102 LYS A C 1
ATOM 779 O O . LYS A 1 102 ? -15.420 24.412 6.483 1.00 90.00 102 LYS A O 1
ATOM 784 N N . ARG A 1 103 ? -15.331 22.177 6.645 1.00 90.94 103 ARG A N 1
ATOM 785 C CA . ARG A 1 103 ? -14.075 21.977 5.886 1.00 90.94 103 ARG A CA 1
ATOM 786 C C . ARG A 1 103 ? -12.836 22.593 6.553 1.00 90.94 103 ARG A C 1
ATOM 788 O O . ARG A 1 103 ? -11.874 22.927 5.860 1.00 90.94 103 ARG A O 1
ATOM 795 N N . GLN A 1 104 ? -12.835 22.730 7.877 1.00 93.06 104 GLN A N 1
ATOM 796 C CA . GLN A 1 104 ? -11.651 23.188 8.604 1.00 93.06 104 GLN A CA 1
ATOM 797 C C . GLN A 1 104 ? -10.536 22.124 8.545 1.00 93.06 104 GLN A C 1
ATOM 799 O O . GLN A 1 104 ? -10.819 20.955 8.815 1.00 93.06 104 GLN A O 1
ATOM 804 N N . PRO A 1 105 ? -9.290 22.468 8.168 1.00 95.06 105 PRO A N 1
ATOM 805 C CA . PRO A 1 105 ? -8.191 21.504 8.130 1.00 95.06 105 PRO A CA 1
ATOM 806 C C . PRO A 1 105 ? -7.808 21.086 9.556 1.00 95.06 105 PRO A C 1
ATOM 808 O O . PRO A 1 105 ? -7.503 21.945 10.378 1.00 95.06 105 PRO A O 1
ATOM 811 N N . LEU A 1 106 ? -7.815 19.780 9.847 1.00 93.25 106 LEU A N 1
ATOM 812 C CA . LEU A 1 106 ? -7.433 19.255 11.164 1.00 93.25 106 LEU A CA 1
ATOM 813 C C . LEU A 1 106 ? -5.999 18.722 11.159 1.00 93.25 106 LEU A C 1
ATOM 815 O O . LEU A 1 106 ? -5.137 19.246 11.856 1.00 93.25 106 LEU A O 1
ATOM 819 N N . PHE A 1 107 ? -5.727 17.686 10.361 1.00 94.06 107 PHE A N 1
ATOM 820 C CA . PHE A 1 107 ? -4.410 17.047 10.295 1.00 94.06 107 PHE A CA 1
ATOM 821 C C . PHE A 1 107 ? -4.185 16.319 8.963 1.00 94.06 107 PHE A C 1
ATOM 823 O O . PHE A 1 107 ? -5.122 16.007 8.222 1.00 94.06 107 PHE A O 1
ATOM 830 N N . LEU A 1 108 ? -2.914 16.026 8.673 1.00 93.81 108 LEU A N 1
ATOM 831 C CA . LEU A 1 108 ? -2.489 15.210 7.532 1.00 93.81 108 LEU A CA 1
ATOM 832 C C . LEU A 1 108 ? -1.873 13.902 8.008 1.00 93.81 108 LEU A C 1
ATOM 834 O O . LEU A 1 108 ? -0.831 13.944 8.657 1.00 93.81 108 LEU A O 1
ATOM 838 N N . LEU A 1 109 ? -2.414 12.750 7.615 1.00 92.88 109 LEU A N 1
ATOM 839 C CA . LEU A 1 109 ? -1.742 11.462 7.801 1.00 92.88 109 LEU A CA 1
ATOM 840 C C . LEU A 1 109 ? -0.923 11.129 6.561 1.00 92.88 109 LEU A C 1
ATOM 842 O O . LEU A 1 109 ? -1.454 10.873 5.481 1.00 92.88 109 LEU A O 1
ATOM 846 N N . GLN A 1 110 ? 0.393 11.131 6.724 1.00 90.88 110 GLN A N 1
ATOM 847 C CA . GLN A 1 110 ? 1.336 10.708 5.695 1.00 90.88 110 GLN A CA 1
ATOM 848 C C . GLN A 1 110 ? 1.721 9.257 5.969 1.00 90.88 110 GLN A C 1
ATOM 850 O O . GLN A 1 110 ? 1.886 8.913 7.134 1.00 90.88 110 GLN A O 1
ATOM 855 N N . ASN A 1 111 ? 1.948 8.451 4.924 1.00 91.25 111 ASN A N 1
ATOM 856 C CA . ASN A 1 111 ? 2.225 7.002 4.980 1.00 91.25 111 ASN A CA 1
ATOM 857 C C . ASN A 1 111 ? 0.958 6.134 4.952 1.00 91.25 111 ASN A C 1
ATOM 859 O O . ASN A 1 111 ? 0.080 6.248 5.800 1.00 91.25 111 ASN A O 1
ATOM 863 N N . SER A 1 112 ? 0.895 5.194 4.006 1.00 94.88 112 SER A N 1
ATOM 864 C CA . SER A 1 112 ? -0.252 4.296 3.882 1.00 94.88 112 SER A CA 1
ATOM 865 C C . SER A 1 112 ? -0.440 3.335 5.055 1.00 94.88 112 SER A C 1
ATOM 867 O O . SER A 1 112 ? -1.573 2.940 5.287 1.00 94.88 112 SER A O 1
ATOM 869 N N . ALA A 1 113 ? 0.614 2.997 5.805 1.00 93.12 113 ALA A N 1
ATOM 870 C CA . ALA A 1 113 ? 0.491 2.192 7.024 1.00 93.12 113 ALA A CA 1
ATOM 871 C C . ALA A 1 113 ? -0.174 2.991 8.157 1.00 93.12 113 ALA A C 1
ATOM 873 O O . ALA A 1 113 ? -1.070 2.498 8.831 1.00 93.12 113 ALA A O 1
ATOM 874 N N . LEU A 1 114 ? 0.206 4.266 8.328 1.00 91.81 114 LEU A N 1
ATOM 875 C CA . LEU A 1 114 ? -0.457 5.150 9.294 1.00 91.81 114 LEU A CA 1
ATOM 876 C C . LEU A 1 114 ? -1.921 5.390 8.928 1.00 91.81 114 LEU A C 1
ATOM 878 O O . LEU A 1 114 ? -2.784 5.342 9.800 1.00 91.81 114 LEU A O 1
ATOM 882 N N . ILE A 1 115 ? -2.197 5.614 7.640 1.00 95.50 115 ILE A N 1
ATOM 883 C CA . ILE A 1 115 ? -3.568 5.744 7.139 1.00 95.50 115 ILE A CA 1
ATOM 884 C C . ILE A 1 115 ? -4.365 4.473 7.452 1.00 95.50 115 ILE A C 1
ATOM 886 O O . ILE A 1 115 ? -5.492 4.580 7.926 1.00 95.50 115 ILE A O 1
ATOM 890 N N . ALA A 1 116 ? -3.783 3.286 7.247 1.00 95.00 116 ALA A N 1
ATOM 891 C CA . ALA A 1 116 ? -4.452 2.024 7.540 1.00 95.00 116 ALA A CA 1
ATOM 892 C C . ALA A 1 116 ? -4.762 1.842 9.033 1.00 95.00 116 ALA A C 1
ATOM 894 O O . ALA A 1 116 ? -5.885 1.478 9.379 1.00 95.00 116 ALA A O 1
ATOM 895 N N . ARG A 1 117 ? -3.808 2.153 9.921 1.00 93.00 117 ARG A N 1
ATOM 896 C CA . ARG A 1 117 ? -4.008 2.095 11.382 1.00 93.00 117 ARG A CA 1
ATOM 897 C C . ARG A 1 117 ? -5.098 3.046 11.848 1.00 93.00 117 ARG A C 1
ATOM 899 O O . ARG A 1 117 ? -5.986 2.643 12.592 1.00 93.00 117 ARG A O 1
ATOM 906 N N . TRP A 1 118 ? -5.047 4.296 11.391 1.00 94.44 118 TRP A N 1
ATOM 907 C CA . TRP A 1 118 ? -6.059 5.287 11.741 1.00 94.44 118 TRP A CA 1
ATOM 908 C C . TRP A 1 118 ? -7.446 4.892 11.226 1.00 94.44 118 TRP A C 1
ATOM 910 O O . TRP A 1 118 ? -8.421 5.008 11.963 1.00 94.44 118 TRP A O 1
ATOM 920 N N . ALA A 1 119 ? -7.536 4.375 9.995 1.00 95.69 119 ALA A N 1
ATOM 921 C CA . ALA A 1 119 ? -8.793 3.900 9.426 1.00 95.69 119 ALA A CA 1
ATOM 922 C C . ALA A 1 119 ? -9.409 2.773 10.272 1.00 95.69 119 ALA A C 1
ATOM 924 O O . ALA A 1 119 ? -10.579 2.858 10.644 1.00 95.69 119 ALA A O 1
ATOM 925 N N . ALA A 1 120 ? -8.600 1.779 10.655 1.00 93.62 120 ALA A N 1
ATOM 926 C CA . ALA A 1 120 ? -9.048 0.666 11.485 1.00 93.62 120 ALA A CA 1
ATOM 927 C C . ALA A 1 120 ? -9.474 1.113 12.893 1.00 93.62 120 ALA A C 1
ATOM 929 O O . ALA A 1 120 ? -10.526 0.699 13.373 1.00 93.62 120 ALA A O 1
ATOM 930 N N . LEU A 1 121 ? -8.713 2.007 13.535 1.00 93.25 121 LEU A N 1
ATOM 931 C CA . LEU A 1 121 ? -9.088 2.579 14.833 1.00 93.25 121 LEU A CA 1
ATOM 932 C C . LEU A 1 121 ? -10.389 3.370 14.761 1.00 93.25 121 LEU A C 1
ATOM 934 O O . LEU A 1 121 ? -11.209 3.301 15.671 1.00 93.25 121 LEU A O 1
ATOM 938 N N . ARG A 1 122 ? -10.591 4.125 13.680 1.00 94.88 122 ARG A N 1
ATOM 939 C CA . ARG A 1 122 ? -11.822 4.889 13.484 1.00 94.88 122 ARG A CA 1
ATOM 940 C C . ARG A 1 122 ? -13.014 3.961 13.283 1.00 94.88 122 ARG A C 1
ATOM 942 O O . ARG A 1 122 ? -14.074 4.230 13.838 1.00 94.88 122 ARG A O 1
ATOM 949 N N . ALA A 1 123 ? -12.846 2.875 12.532 1.00 92.75 123 ALA A N 1
ATOM 950 C CA . ALA A 1 123 ? -13.873 1.849 12.395 1.00 92.75 123 ALA A CA 1
ATOM 951 C C . ALA A 1 123 ? -14.224 1.231 13.760 1.00 92.75 123 ALA A C 1
ATOM 953 O O . ALA A 1 123 ? -15.398 1.206 14.127 1.00 92.75 123 ALA A O 1
ATOM 954 N N . ALA A 1 124 ? -13.220 0.840 14.553 1.00 92.06 124 ALA A N 1
ATOM 955 C CA . ALA A 1 124 ? -13.419 0.312 15.906 1.00 92.06 124 ALA A CA 1
ATOM 956 C C . ALA A 1 124 ? -14.149 1.316 16.815 1.00 92.06 124 ALA A C 1
ATOM 958 O O . ALA A 1 124 ? -15.153 0.981 17.439 1.00 92.06 124 ALA A O 1
ATOM 959 N N . ALA A 1 125 ? -13.722 2.583 16.817 1.00 92.31 125 ALA A N 1
ATOM 960 C CA . ALA A 1 125 ? -14.337 3.652 17.605 1.00 92.31 125 ALA A CA 1
ATOM 961 C C . ALA A 1 125 ? -15.804 3.934 17.228 1.00 92.31 125 ALA A C 1
ATOM 963 O O . ALA A 1 125 ? -16.539 4.512 18.030 1.00 92.31 125 ALA A O 1
ATOM 964 N N . ARG A 1 126 ? -16.228 3.532 16.022 1.00 92.56 126 ARG A N 1
ATOM 965 C CA . ARG A 1 126 ? -17.606 3.631 15.520 1.00 92.56 126 ARG A CA 1
ATOM 966 C C . ARG A 1 126 ? -18.391 2.319 15.641 1.00 92.56 126 ARG A C 1
ATOM 968 O O . ARG A 1 126 ? -19.486 2.229 15.095 1.00 92.56 126 ARG A O 1
ATOM 975 N N . GLY A 1 127 ? -17.851 1.321 16.343 1.00 91.81 127 GLY A N 1
ATOM 976 C CA . GLY A 1 127 ? -18.519 0.041 16.570 1.00 91.81 127 GLY A CA 1
ATOM 977 C C . GLY A 1 127 ? -18.559 -0.864 15.340 1.00 91.81 127 GLY A C 1
ATOM 978 O O . GLY A 1 127 ? -19.481 -1.667 15.210 1.00 91.81 127 GLY A O 1
ATOM 979 N N . ALA A 1 128 ? -17.598 -0.734 14.417 1.00 90.00 128 ALA A N 1
ATOM 980 C CA . ALA A 1 128 ? -17.469 -1.688 13.321 1.00 90.00 128 ALA A CA 1
ATOM 981 C C . ALA A 1 128 ? -17.264 -3.112 13.874 1.00 90.00 128 ALA A C 1
ATOM 983 O O . ALA A 1 128 ? -16.595 -3.283 14.898 1.00 90.00 128 ALA A O 1
ATOM 984 N N . PRO A 1 129 ? -17.818 -4.143 13.212 1.00 87.00 129 PRO A N 1
ATOM 985 C CA . PRO A 1 129 ? -17.666 -5.513 13.675 1.00 87.00 129 PRO A CA 1
ATOM 986 C C . PRO A 1 129 ? -16.186 -5.930 13.658 1.00 87.00 129 PRO A C 1
ATOM 988 O O . PRO A 1 129 ? -15.436 -5.470 12.791 1.00 87.00 129 PRO A O 1
ATOM 991 N N . PRO A 1 130 ? -15.763 -6.859 14.536 1.00 82.88 130 PRO A N 1
ATOM 992 C CA . PRO A 1 130 ? -14.385 -7.350 14.586 1.00 82.88 130 PRO A CA 1
ATOM 993 C C . PRO A 1 130 ? -13.800 -7.790 13.239 1.00 82.88 130 PRO A C 1
ATOM 995 O O . PRO A 1 130 ? -12.623 -7.571 12.972 1.00 82.88 130 PRO A O 1
ATOM 998 N N . SER A 1 131 ? -14.626 -8.364 12.360 1.00 79.12 131 SER A N 1
ATOM 999 C CA . SER A 1 131 ? -14.225 -8.814 11.022 1.00 79.12 131 SER A CA 1
ATOM 1000 C C . SER A 1 131 ? -13.830 -7.683 10.064 1.00 79.12 131 SER A C 1
ATOM 1002 O O . SER A 1 131 ? -13.163 -7.947 9.067 1.00 79.12 131 SER A O 1
ATOM 1004 N N . ALA A 1 132 ? -14.219 -6.437 10.351 1.00 81.06 132 ALA A N 1
ATOM 1005 C CA . ALA A 1 132 ? -13.850 -5.252 9.576 1.00 81.06 132 ALA A CA 1
ATOM 1006 C C . ALA A 1 132 ? -12.570 -4.568 10.104 1.00 81.06 132 ALA A C 1
ATOM 1008 O O . ALA A 1 132 ? -12.073 -3.611 9.502 1.00 81.06 132 ALA A O 1
ATOM 1009 N N . LEU A 1 133 ? -12.018 -5.040 11.230 1.00 88.00 133 LEU A N 1
ATOM 1010 C CA . LEU A 1 133 ? -10.844 -4.451 11.868 1.00 88.00 133 LEU A CA 1
ATOM 1011 C C . LEU A 1 133 ? -9.562 -5.118 11.363 1.00 88.00 133 LEU A C 1
ATOM 1013 O O . LEU A 1 133 ? -9.156 -6.180 11.827 1.00 88.00 133 LEU A O 1
ATOM 1017 N N . LEU A 1 134 ? -8.858 -4.438 10.454 1.00 93.06 134 LEU A N 1
ATOM 1018 C CA . LEU A 1 134 ? -7.622 -4.945 9.834 1.00 93.06 134 LEU A CA 1
ATOM 1019 C C . LEU A 1 134 ? -6.485 -5.262 10.823 1.00 93.06 134 LEU A C 1
ATOM 1021 O O . LEU A 1 134 ? -5.530 -5.948 10.461 1.00 93.06 134 LEU A O 1
ATOM 1025 N N . TYR A 1 135 ? -6.556 -4.755 12.051 1.00 91.88 135 TYR A N 1
ATOM 1026 C CA . TYR A 1 135 ? -5.546 -4.966 13.089 1.00 91.88 135 TYR A CA 1
ATOM 1027 C C . TYR A 1 135 ? -6.046 -5.836 14.251 1.00 91.88 135 TYR A C 1
ATOM 1029 O O . TYR A 1 135 ? -5.328 -5.986 15.235 1.00 91.88 135 TYR A O 1
ATOM 1037 N N . GLY A 1 136 ? -7.222 -6.453 14.103 1.00 87.38 136 GLY A N 1
ATOM 1038 C CA . GLY A 1 136 ? -7.783 -7.401 15.062 1.00 87.38 136 GLY A CA 1
ATOM 1039 C C . GLY A 1 136 ? -8.850 -6.808 15.986 1.00 87.38 136 GLY A C 1
ATOM 1040 O O . GLY A 1 136 ? -9.056 -5.592 16.005 1.00 87.38 136 GLY A O 1
ATOM 1041 N N . PRO A 1 137 ? -9.542 -7.675 16.748 1.00 80.88 137 PRO A N 1
ATOM 1042 C CA . PRO A 1 137 ? -10.650 -7.296 17.628 1.00 80.88 137 PRO A CA 1
ATOM 1043 C C . PRO A 1 137 ? -10.224 -6.453 18.834 1.00 80.88 137 PRO A C 1
ATOM 1045 O O . PRO A 1 137 ? -11.018 -5.671 19.338 1.00 80.88 137 PRO A O 1
ATOM 1048 N N . SER A 1 138 ? -8.985 -6.616 19.295 1.00 80.56 138 SER A N 1
ATOM 1049 C CA . SER A 1 138 ? -8.420 -5.958 20.479 1.00 80.56 138 SER A CA 1
ATOM 1050 C C . SER A 1 138 ? -7.837 -4.573 20.184 1.00 80.56 138 SER A C 1
ATOM 1052 O O . SER A 1 138 ? -7.091 -4.021 20.994 1.00 80.56 138 SER A O 1
ATOM 1054 N N . LEU A 1 139 ? -8.097 -4.031 18.990 1.00 83.56 139 LEU A N 1
ATOM 1055 C CA . LEU A 1 139 ? -7.534 -2.759 18.574 1.00 83.56 139 LEU A CA 1
ATOM 1056 C C . LEU A 1 139 ? -8.148 -1.616 19.389 1.00 83.56 139 LEU A C 1
ATOM 1058 O O . LEU A 1 139 ? -9.272 -1.186 19.131 1.00 83.56 139 LEU A O 1
ATOM 1062 N N . GLU A 1 140 ? -7.360 -1.072 20.309 1.00 79.00 140 GLU A N 1
ATOM 1063 C CA . GLU A 1 140 ? -7.753 0.040 21.165 1.00 79.00 140 GLU A CA 1
ATOM 1064 C C . GLU A 1 140 ? -6.768 1.213 21.063 1.00 79.00 140 GLU A C 1
ATOM 1066 O O . GLU A 1 140 ? -5.623 1.097 20.609 1.00 79.00 140 GLU A O 1
ATOM 1071 N N . VAL A 1 141 ? -7.238 2.388 21.481 1.00 75.75 141 VAL A N 1
ATOM 1072 C CA . VAL A 1 141 ? -6.376 3.549 21.700 1.00 75.75 141 VAL A CA 1
ATOM 1073 C C . VAL A 1 141 ? -5.808 3.430 23.110 1.00 75.75 141 VAL A C 1
ATOM 1075 O O . VAL A 1 141 ? -6.530 3.672 24.074 1.00 75.75 141 VAL A O 1
ATOM 1078 N N . ALA A 1 142 ? -4.524 3.106 23.243 1.00 69.81 142 ALA A N 1
ATOM 1079 C CA . ALA A 1 142 ? -3.849 3.216 24.530 1.00 69.81 142 ALA A CA 1
ATOM 1080 C C . ALA A 1 142 ? -3.302 4.635 24.713 1.00 69.81 142 ALA A C 1
ATOM 1082 O O . ALA A 1 142 ? -2.648 5.191 23.823 1.00 69.81 142 ALA A O 1
ATOM 1083 N N . SER A 1 143 ? -3.546 5.227 25.885 1.00 61.06 143 SER A N 1
ATOM 1084 C CA . SER A 1 143 ? -2.768 6.381 26.334 1.00 61.06 143 SER A CA 1
ATOM 1085 C C . SER A 1 143 ? -1.290 5.987 26.338 1.00 61.06 143 SER A C 1
ATOM 1087 O O . SER A 1 143 ? -0.949 4.902 26.815 1.00 61.06 143 SER A O 1
ATOM 1089 N N . ALA A 1 144 ? -0.386 6.822 25.799 1.00 57.22 144 ALA A N 1
ATOM 1090 C CA . ALA A 1 144 ? 1.017 6.569 26.110 1.00 57.22 144 ALA A CA 1
ATOM 1091 C C . ALA A 1 144 ? 1.161 6.690 27.624 1.00 57.22 144 ALA A C 1
ATOM 1093 O O . ALA A 1 144 ? 0.720 7.678 28.218 1.00 57.22 144 ALA A O 1
ATOM 1094 N N . GLY A 1 145 ? 1.759 5.670 28.238 1.00 56.38 145 GLY A N 1
ATOM 1095 C CA . GLY A 1 145 ? 2.213 5.781 29.613 1.00 56.38 145 GLY A CA 1
ATOM 1096 C C . GLY A 1 145 ? 3.087 7.032 29.777 1.00 56.38 145 GLY A C 1
ATOM 1097 O O . GLY A 1 145 ? 3.639 7.528 28.784 1.00 56.38 145 GLY A O 1
ATOM 1098 N N . PRO A 1 146 ? 3.200 7.572 31.002 1.00 56.34 146 PRO A N 1
ATOM 1099 C CA . PRO A 1 146 ? 4.074 8.707 31.268 1.00 56.34 146 PRO A CA 1
ATOM 1100 C C . PRO A 1 146 ? 5.449 8.441 30.648 1.00 56.34 146 PRO A C 1
ATOM 1102 O O . PRO A 1 146 ? 6.006 7.358 30.822 1.00 56.34 146 PRO A O 1
ATOM 1105 N N . ASN A 1 147 ? 5.970 9.399 29.872 1.00 55.53 147 ASN A N 1
ATOM 1106 C CA . ASN A 1 147 ? 7.327 9.315 29.335 1.00 55.53 147 ASN A CA 1
ATOM 1107 C C . ASN A 1 147 ? 8.276 9.075 30.520 1.00 55.53 147 ASN A C 1
ATOM 1109 O O . ASN A 1 147 ? 8.513 9.988 31.306 1.00 55.53 147 ASN A O 1
ATOM 1113 N N . GLU A 1 148 ? 8.832 7.867 30.648 1.00 51.34 148 GLU A N 1
ATOM 1114 C CA . GLU A 1 148 ? 9.789 7.535 31.718 1.00 51.34 148 GLU A CA 1
ATOM 1115 C C . GLU A 1 148 ? 11.097 8.350 31.614 1.00 51.34 148 GLU A C 1
ATOM 1117 O O . GLU A 1 148 ? 11.920 8.345 32.525 1.00 51.34 148 GLU A O 1
ATOM 1122 N N . ALA A 1 149 ? 11.281 9.112 30.531 1.00 53.41 149 ALA A N 1
ATOM 1123 C CA . ALA A 1 149 ? 12.325 10.119 30.397 1.00 53.41 149 ALA A CA 1
ATOM 1124 C C . ALA A 1 149 ? 11.776 11.496 30.816 1.00 53.41 149 ALA A C 1
ATOM 1126 O O . ALA A 1 149 ? 11.144 12.195 30.023 1.00 53.41 149 ALA A O 1
ATOM 1127 N N . GLY A 1 150 ? 11.976 11.845 32.089 1.00 48.88 150 GLY A N 1
ATOM 1128 C CA . GLY A 1 150 ? 11.366 12.998 32.748 1.00 48.88 150 GLY A CA 1
ATOM 1129 C C . GLY A 1 150 ? 11.638 14.379 32.131 1.00 48.88 150 GLY A C 1
ATOM 1130 O O . GLY A 1 150 ? 12.675 14.632 31.521 1.00 48.88 150 GLY A O 1
ATOM 1131 N N . GLY A 1 151 ? 10.698 15.297 32.388 1.00 43.47 151 GLY A N 1
ATOM 1132 C CA . GLY A 1 151 ? 10.997 16.724 32.558 1.00 43.47 151 GLY A CA 1
ATOM 1133 C C . GLY A 1 151 ? 10.404 17.726 31.565 1.00 43.47 151 GLY A C 1
ATOM 1134 O O . GLY A 1 151 ? 10.661 18.913 31.730 1.00 43.47 151 GLY A O 1
ATOM 1135 N N . GLY A 1 152 ? 9.615 17.319 30.569 1.00 51.94 152 GLY A N 1
ATOM 1136 C CA . GLY A 1 152 ? 8.957 18.267 29.660 1.00 51.94 152 GLY A CA 1
ATOM 1137 C C . GLY A 1 152 ? 7.472 17.976 29.505 1.00 51.94 152 GLY A C 1
ATOM 1138 O O . GLY A 1 152 ? 7.098 16.808 29.398 1.00 51.94 152 GLY A O 1
ATOM 1139 N N . GLU A 1 153 ? 6.644 19.026 29.443 1.00 48.75 153 GLU A N 1
ATOM 1140 C CA . GLU A 1 153 ? 5.289 19.000 28.869 1.00 48.75 153 GLU A CA 1
ATOM 1141 C C . GLU A 1 153 ? 5.378 18.577 27.390 1.00 48.75 153 GLU A C 1
ATOM 1143 O O . GLU A 1 153 ? 5.262 19.372 26.462 1.00 48.75 153 GLU A O 1
ATOM 1148 N N . GLY A 1 154 ? 5.704 17.310 27.150 1.00 49.97 154 GLY A N 1
ATOM 1149 C CA . GLY A 1 154 ? 5.718 16.724 25.826 1.00 49.97 154 GLY A CA 1
ATOM 1150 C C . GLY A 1 154 ? 4.284 16.443 25.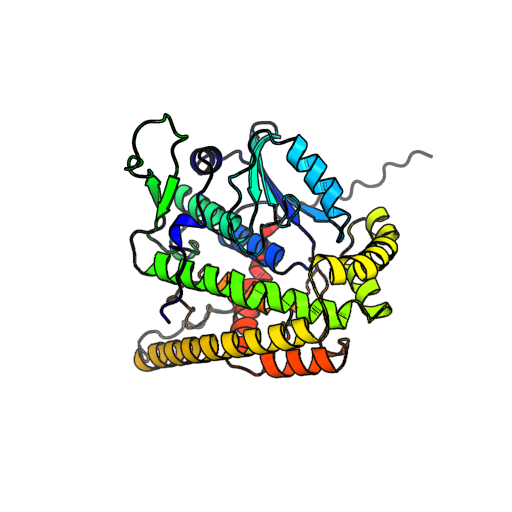423 1.00 49.97 154 GLY A C 1
ATOM 1151 O O . GLY A 1 154 ? 3.575 15.755 26.157 1.00 49.97 154 GLY A O 1
ATOM 1152 N N . GLU A 1 155 ? 3.870 16.967 24.267 1.00 56.25 155 GLU A N 1
ATOM 1153 C CA . GLU A 1 155 ? 2.625 16.597 23.593 1.00 56.25 155 GLU A CA 1
ATOM 1154 C C . GLU A 1 155 ? 2.369 15.096 23.771 1.00 56.25 155 GLU A C 1
ATOM 1156 O O . GLU A 1 155 ? 3.179 14.267 23.344 1.00 56.25 155 GLU A O 1
ATOM 1161 N N . GLY A 1 156 ? 1.279 14.760 24.469 1.00 52.59 156 GLY A N 1
ATOM 1162 C CA . GLY A 1 156 ? 0.953 13.388 24.835 1.00 52.59 156 GLY A CA 1
ATOM 1163 C C . GLY A 1 156 ? 0.999 12.489 23.607 1.00 52.59 156 GLY A C 1
ATOM 1164 O O . GLY A 1 156 ? 0.179 12.614 22.695 1.00 52.59 156 GLY A O 1
ATOM 1165 N N . LYS A 1 157 ? 1.988 11.596 23.572 1.00 55.84 157 LYS A N 1
ATOM 1166 C CA . LYS A 1 157 ? 2.060 10.552 22.560 1.00 55.84 157 LYS A CA 1
ATOM 1167 C C . LYS A 1 157 ? 0.885 9.608 22.789 1.00 55.84 157 LYS A C 1
ATOM 1169 O O . LYS A 1 157 ? 0.486 9.366 23.922 1.00 55.84 157 LYS A O 1
ATOM 1174 N N . LEU A 1 158 ? 0.303 9.084 21.724 1.00 58.84 158 LEU A N 1
ATOM 1175 C CA . LEU A 1 158 ? -0.709 8.037 21.813 1.00 58.84 158 LEU A CA 1
ATOM 1176 C C . LEU A 1 158 ? -0.190 6.868 20.993 1.00 58.84 158 LEU A C 1
ATOM 1178 O O . LEU A 1 158 ? 0.047 6.987 19.786 1.00 58.84 158 LEU A O 1
ATOM 1182 N N . VAL A 1 159 ? 0.069 5.764 21.685 1.00 58.34 159 VAL A N 1
ATOM 1183 C CA . VAL A 1 159 ? 0.541 4.535 21.061 1.00 58.34 159 VAL A CA 1
ATOM 1184 C C . VAL A 1 159 ? -0.689 3.716 20.728 1.00 58.34 159 VAL A C 1
ATOM 1186 O O . VAL A 1 159 ? -1.524 3.429 21.579 1.00 58.34 159 VAL A O 1
ATOM 1189 N N . VAL A 1 160 ? -0.804 3.330 19.465 1.00 60.31 160 VAL A N 1
ATOM 1190 C CA . VAL A 1 160 ? -1.794 2.332 19.079 1.00 60.31 160 VAL A CA 1
ATOM 1191 C C . VAL A 1 160 ? -1.281 0.989 19.581 1.00 60.31 160 VAL A C 1
ATOM 1193 O O . VAL A 1 160 ? -0.248 0.513 19.100 1.00 60.31 160 VAL A O 1
ATOM 1196 N N . SER A 1 161 ? -1.976 0.379 20.533 1.00 58.59 161 SER A N 1
ATOM 1197 C CA . SER A 1 161 ? -1.700 -0.988 20.960 1.00 58.59 161 SER A CA 1
ATOM 1198 C C . SER A 1 161 ? -2.973 -1.810 20.846 1.00 58.59 161 SER A C 1
ATOM 1200 O O . SER A 1 161 ? -3.938 -1.550 21.555 1.00 58.59 161 SER A O 1
ATOM 1202 N N . GLY A 1 162 ? -2.958 -2.835 19.996 1.00 58.84 162 GLY A N 1
ATOM 1203 C CA . GLY A 1 162 ? -3.631 -4.070 20.374 1.00 58.84 162 GLY A CA 1
ATOM 1204 C C . GLY A 1 162 ? -2.677 -4.772 21.327 1.00 58.84 162 GLY A C 1
ATOM 1205 O O . GLY A 1 162 ? -1.551 -5.078 20.940 1.00 58.84 162 GLY A O 1
ATOM 1206 N N . GLY A 1 163 ? -3.049 -4.928 22.594 1.00 60.50 163 GLY A N 1
ATOM 1207 C CA . GLY A 1 163 ? -2.179 -5.553 23.600 1.00 60.50 163 GLY A CA 1
ATOM 1208 C C . GLY A 1 163 ? -1.876 -7.032 23.328 1.00 60.50 163 GLY A C 1
ATOM 1209 O O . GLY A 1 163 ? -1.127 -7.643 24.086 1.00 60.50 163 GLY A O 1
ATOM 1210 N N . ASP A 1 164 ? -2.453 -7.608 22.270 1.00 79.50 164 ASP A N 1
ATOM 1211 C CA . ASP A 1 164 ? -2.359 -9.021 21.939 1.00 79.50 164 ASP A CA 1
ATOM 1212 C C . ASP A 1 164 ? -1.277 -9.353 20.895 1.00 79.50 164 ASP A C 1
ATOM 1214 O O . ASP A 1 164 ? -0.730 -8.513 20.168 1.00 79.50 164 ASP A O 1
ATOM 1218 N N . ASP A 1 165 ? -0.963 -10.644 20.816 1.00 87.69 165 ASP A N 1
ATOM 1219 C CA . ASP A 1 165 ? 0.013 -11.172 19.865 1.00 87.69 165 ASP A CA 1
ATOM 1220 C C . ASP A 1 165 ? -0.451 -11.052 18.406 1.00 87.69 165 ASP A C 1
ATOM 1222 O O . ASP A 1 165 ? 0.381 -11.044 17.490 1.00 87.69 165 ASP A O 1
ATOM 1226 N N . TYR A 1 166 ? -1.758 -10.904 18.169 1.00 88.81 166 TYR A N 1
ATOM 1227 C CA . TYR A 1 166 ? -2.316 -10.727 16.833 1.00 88.81 166 TYR A CA 1
ATOM 1228 C C . TYR A 1 166 ? -1.903 -9.375 16.243 1.00 88.81 166 TYR A C 1
ATOM 1230 O O . TYR A 1 166 ? -1.291 -9.329 15.172 1.00 88.81 166 TYR A O 1
ATOM 1238 N N . TYR A 1 167 ? -2.143 -8.275 16.963 1.00 89.12 167 TYR A N 1
ATOM 1239 C CA . TYR A 1 167 ? -1.745 -6.930 16.548 1.00 89.12 167 TYR A CA 1
ATOM 1240 C C . TYR A 1 167 ? -0.240 -6.830 16.291 1.00 89.12 167 TYR A C 1
ATOM 1242 O O . TYR A 1 167 ? 0.199 -6.235 15.294 1.00 89.12 167 TYR A O 1
ATOM 1250 N N . ARG A 1 168 ? 0.561 -7.436 17.178 1.00 87.69 168 ARG A N 1
ATOM 1251 C CA . ARG A 1 168 ? 2.019 -7.491 17.039 1.00 87.69 168 ARG A CA 1
ATOM 1252 C C . ARG A 1 168 ? 2.417 -8.226 15.759 1.00 87.69 168 ARG A C 1
ATOM 1254 O O . ARG A 1 168 ? 3.224 -7.699 14.992 1.00 87.69 168 ARG A O 1
ATOM 1261 N N . SER A 1 169 ? 1.813 -9.383 15.494 1.00 91.75 169 SER A N 1
ATOM 1262 C CA . SER A 1 169 ? 2.069 -10.184 14.290 1.00 91.75 169 SER A CA 1
ATOM 1263 C C . SER A 1 169 ? 1.714 -9.422 13.008 1.00 91.75 169 SER A C 1
ATOM 1265 O O . SER A 1 169 ? 2.547 -9.313 12.104 1.00 91.75 169 SER A O 1
ATOM 1267 N N . VAL A 1 170 ? 0.522 -8.814 12.951 1.00 93.50 170 VAL A N 1
ATOM 1268 C CA . VAL A 1 170 ? 0.077 -7.993 11.810 1.00 93.50 170 VAL A CA 1
ATOM 1269 C C . VAL A 1 170 ? 1.044 -6.831 11.571 1.00 93.50 170 VAL A C 1
ATOM 1271 O O . VAL A 1 170 ? 1.490 -6.600 10.444 1.00 93.50 170 VAL A O 1
ATOM 1274 N N . SER A 1 171 ? 1.420 -6.120 12.637 1.00 90.94 171 SER A N 1
ATOM 1275 C CA . SER A 1 171 ? 2.317 -4.963 12.561 1.00 90.94 171 SER A CA 1
ATOM 1276 C C . SER A 1 171 ? 3.726 -5.330 12.092 1.00 90.94 171 SER A C 1
ATOM 1278 O O . SER A 1 171 ? 4.322 -4.593 11.304 1.00 90.94 171 SER A O 1
ATOM 1280 N N . GLN A 1 172 ? 4.264 -6.465 12.544 1.00 91.31 172 GLN A N 1
ATOM 1281 C CA . GLN A 1 172 ? 5.581 -6.945 12.125 1.00 91.31 172 GLN A CA 1
ATOM 1282 C C . GLN A 1 172 ? 5.604 -7.321 10.641 1.00 91.31 172 GLN A C 1
ATOM 1284 O O . GLN A 1 172 ? 6.522 -6.910 9.925 1.00 91.31 172 GLN A O 1
ATOM 1289 N N . LEU A 1 173 ? 4.587 -8.042 10.157 1.00 95.06 173 LEU A N 1
ATOM 1290 C CA . LEU A 1 173 ? 4.484 -8.396 8.740 1.00 95.06 173 LEU A CA 1
ATOM 1291 C C . LEU A 1 173 ? 4.295 -7.156 7.859 1.00 95.06 173 LEU A C 1
ATOM 1293 O O . LEU A 1 173 ? 4.984 -7.015 6.849 1.00 95.06 173 LEU A O 1
ATOM 1297 N N . GLU A 1 174 ? 3.438 -6.212 8.255 1.00 93.88 174 GLU A N 1
ATOM 1298 C CA . GLU A 1 174 ? 3.262 -4.941 7.540 1.00 93.88 174 GLU A CA 1
ATOM 1299 C C . GLU A 1 174 ? 4.583 -4.159 7.420 1.00 93.88 174 GLU A C 1
ATOM 1301 O O . GLU A 1 174 ? 4.916 -3.638 6.343 1.00 93.88 174 GLU A O 1
ATOM 1306 N N . LEU A 1 175 ? 5.348 -4.069 8.513 1.00 91.00 175 LEU A N 1
ATOM 1307 C CA . LEU A 1 175 ? 6.638 -3.382 8.531 1.00 91.00 175 LEU A CA 1
ATOM 1308 C C . LEU A 1 175 ? 7.652 -4.089 7.623 1.00 91.00 175 LEU A C 1
ATOM 1310 O O . LEU A 1 175 ? 8.336 -3.424 6.837 1.00 91.00 175 LEU A O 1
ATOM 1314 N N . ARG A 1 176 ? 7.717 -5.426 7.686 1.00 93.19 176 ARG A N 1
ATOM 1315 C CA . ARG A 1 176 ? 8.566 -6.247 6.814 1.00 93.19 176 ARG A CA 1
ATOM 1316 C C . ARG A 1 176 ? 8.247 -5.993 5.342 1.00 93.19 176 ARG A C 1
ATOM 1318 O O . ARG A 1 176 ? 9.139 -5.618 4.587 1.00 93.19 176 ARG A O 1
ATOM 1325 N N . LEU A 1 177 ? 6.976 -6.080 4.957 1.00 94.62 177 LEU A N 1
ATOM 1326 C CA . LEU A 1 177 ? 6.504 -5.853 3.587 1.00 94.62 177 LEU A CA 1
ATOM 1327 C C . LEU A 1 177 ? 6.809 -4.436 3.085 1.00 94.62 177 LEU A C 1
ATOM 1329 O O . LEU A 1 177 ? 7.249 -4.245 1.948 1.00 94.62 177 LEU A O 1
ATOM 1333 N N . SER A 1 178 ? 6.610 -3.431 3.941 1.00 91.69 178 SER A N 1
ATOM 1334 C CA . SER A 1 178 ? 6.867 -2.026 3.603 1.00 91.69 178 SER A CA 1
ATOM 1335 C C . SER A 1 178 ? 8.349 -1.757 3.326 1.00 91.69 178 SER A C 1
ATOM 1337 O O . SER A 1 178 ? 8.668 -0.954 2.444 1.00 91.69 178 SER A O 1
ATOM 1339 N N . ASN A 1 179 ? 9.238 -2.425 4.069 1.00 88.69 179 ASN A N 1
ATOM 1340 C CA . ASN A 1 179 ? 10.686 -2.259 3.964 1.00 88.69 179 ASN A CA 1
ATOM 1341 C C . ASN A 1 179 ? 11.326 -3.174 2.907 1.00 88.69 179 ASN A C 1
ATOM 1343 O O . ASN A 1 179 ? 12.285 -2.751 2.268 1.00 88.69 179 ASN A O 1
ATOM 1347 N N . GLY A 1 180 ? 10.807 -4.392 2.727 1.00 88.69 180 GLY A N 1
ATOM 1348 C CA . GLY A 1 180 ? 11.353 -5.410 1.826 1.00 88.69 180 GLY A CA 1
ATOM 1349 C C . GLY A 1 180 ? 10.757 -5.367 0.421 1.00 88.69 180 GLY A C 1
ATOM 1350 O O . GLY A 1 180 ? 11.482 -5.213 -0.555 1.00 88.69 180 GLY A O 1
ATOM 1351 N N . ILE A 1 181 ? 9.430 -5.447 0.296 1.00 93.81 181 ILE A N 1
ATOM 1352 C CA . ILE A 1 181 ? 8.765 -5.580 -1.010 1.00 93.81 181 ILE A CA 1
ATOM 1353 C C . ILE A 1 181 ? 8.506 -4.213 -1.647 1.00 93.81 181 ILE A C 1
ATOM 1355 O O . ILE A 1 181 ? 8.868 -3.975 -2.799 1.00 93.81 181 ILE A O 1
ATOM 1359 N N . GLY A 1 182 ? 7.900 -3.280 -0.906 1.00 90.88 182 GLY A N 1
ATOM 1360 C CA . GLY A 1 182 ? 7.350 -2.059 -1.503 1.00 90.88 182 GLY A CA 1
ATOM 1361 C C . GLY A 1 182 ? 8.376 -1.195 -2.254 1.00 90.88 182 GLY A C 1
ATOM 1362 O O . GLY A 1 182 ? 8.076 -0.654 -3.323 1.00 90.88 182 GLY A O 1
ATOM 1363 N N . ILE A 1 183 ? 9.596 -1.068 -1.730 1.00 90.75 183 ILE A N 1
ATOM 1364 C CA . ILE A 1 183 ? 10.646 -0.250 -2.357 1.00 90.75 183 ILE A CA 1
ATOM 1365 C C . ILE A 1 183 ? 11.229 -0.950 -3.579 1.00 90.75 183 ILE A C 1
ATOM 1367 O O . ILE A 1 183 ? 11.421 -0.313 -4.619 1.00 90.75 183 ILE A O 1
ATOM 1371 N N . GLU A 1 184 ? 11.487 -2.248 -3.463 1.00 95.00 184 GLU A N 1
ATOM 1372 C CA . GLU A 1 184 ? 12.144 -3.014 -4.516 1.00 95.00 184 GLU A CA 1
ATOM 1373 C C . GLU A 1 184 ? 11.213 -3.240 -5.712 1.00 95.00 184 GLU A C 1
ATOM 1375 O O . GLU A 1 184 ? 11.651 -3.082 -6.852 1.00 95.00 184 GLU A O 1
ATOM 1380 N N . VAL A 1 185 ? 9.908 -3.434 -5.474 1.00 95.06 185 VAL A N 1
ATOM 1381 C CA . VAL A 1 185 ? 8.872 -3.452 -6.523 1.00 95.06 185 VAL A CA 1
ATOM 1382 C C . VAL A 1 185 ? 8.940 -2.195 -7.386 1.00 95.06 185 VAL A C 1
ATOM 1384 O O . VAL A 1 185 ? 8.991 -2.276 -8.613 1.00 95.06 185 VAL A O 1
ATOM 1387 N N . ARG A 1 186 ? 9.000 -1.012 -6.757 1.00 93.38 186 ARG A N 1
ATOM 1388 C CA . ARG A 1 186 ? 9.083 0.262 -7.485 1.00 93.38 186 ARG A CA 1
ATOM 1389 C C . ARG A 1 186 ? 10.352 0.343 -8.324 1.00 93.38 186 ARG A C 1
ATOM 1391 O O . ARG A 1 186 ? 10.289 0.772 -9.473 1.00 93.38 186 ARG A O 1
ATOM 1398 N N . ARG A 1 187 ? 11.503 -0.002 -7.737 1.00 94.62 187 ARG A N 1
ATOM 1399 C CA . ARG A 1 187 ? 12.796 0.084 -8.427 1.00 94.62 187 ARG A CA 1
ATOM 1400 C C . ARG A 1 187 ? 12.822 -0.818 -9.649 1.00 94.62 187 ARG A C 1
ATOM 1402 O O . ARG A 1 187 ? 13.209 -0.350 -10.716 1.00 94.62 187 ARG A O 1
ATOM 1409 N N . LEU A 1 188 ? 12.369 -2.060 -9.500 1.00 96.44 188 LEU A N 1
ATOM 1410 C CA . LEU A 1 188 ? 12.339 -3.030 -10.586 1.00 96.44 188 LEU A CA 1
ATOM 1411 C C . LEU A 1 188 ? 11.364 -2.608 -11.691 1.00 96.44 188 LEU A C 1
ATOM 1413 O O . LEU A 1 188 ? 11.750 -2.539 -12.858 1.00 96.44 188 LEU A O 1
ATOM 1417 N N . ALA A 1 189 ? 10.131 -2.240 -11.327 1.00 95.38 189 ALA A N 1
ATOM 1418 C CA . ALA A 1 189 ? 9.130 -1.799 -12.292 1.00 95.38 189 ALA A CA 1
ATOM 1419 C C . ALA A 1 189 ? 9.608 -0.564 -13.071 1.00 95.38 189 ALA A C 1
ATOM 1421 O O . ALA A 1 189 ? 9.568 -0.547 -14.297 1.00 95.38 189 ALA A O 1
ATOM 1422 N N . TYR A 1 190 ? 10.123 0.464 -12.390 1.00 96.44 190 TYR A N 1
ATOM 1423 C CA . TYR A 1 190 ? 10.591 1.685 -13.053 1.00 96.44 190 TYR A CA 1
ATOM 1424 C C . TYR A 1 190 ? 11.839 1.465 -13.908 1.00 96.44 190 TYR A C 1
ATOM 1426 O O . TYR A 1 190 ? 11.950 2.101 -14.957 1.00 96.44 190 TYR A O 1
ATOM 1434 N N . PHE A 1 191 ? 12.744 0.570 -13.499 1.00 97.69 191 PHE A N 1
ATOM 1435 C CA . PHE A 1 191 ? 13.930 0.221 -14.281 1.00 97.69 191 PHE A CA 1
ATOM 1436 C C . PHE A 1 191 ? 13.559 -0.302 -15.675 1.00 97.69 191 PHE A C 1
ATOM 1438 O O . PHE A 1 191 ? 14.171 0.107 -16.656 1.00 97.69 191 PHE A O 1
ATOM 1445 N N . HIS A 1 192 ? 12.522 -1.139 -15.774 1.00 97.19 192 HIS A N 1
ATOM 1446 C CA . HIS A 1 192 ? 12.089 -1.717 -17.049 1.00 97.19 192 HIS A CA 1
ATOM 1447 C C . HIS A 1 192 ? 11.029 -0.881 -17.787 1.00 97.19 192 HIS A C 1
ATOM 1449 O O . HIS A 1 192 ? 11.053 -0.800 -19.017 1.00 97.19 192 HIS A O 1
ATOM 1455 N N . LEU A 1 193 ? 10.107 -0.231 -17.069 1.00 95.81 193 LEU A N 1
ATOM 1456 C CA . LEU A 1 193 ? 8.999 0.503 -17.688 1.00 95.81 193 LEU A CA 1
ATOM 1457 C C . LEU A 1 193 ? 9.418 1.869 -18.236 1.00 95.81 193 LEU A C 1
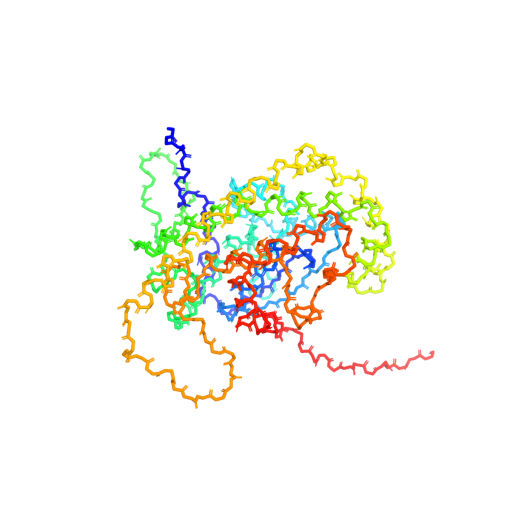ATOM 1459 O O . LEU A 1 193 ? 9.056 2.193 -19.361 1.00 95.81 193 LEU A O 1
ATOM 1463 N N . LEU A 1 194 ? 10.183 2.679 -17.493 1.00 96.06 194 LEU A N 1
ATOM 1464 C CA . LEU A 1 194 ? 10.499 4.053 -17.922 1.00 96.06 194 LEU A CA 1
ATOM 1465 C C . LEU A 1 194 ? 11.256 4.139 -19.266 1.00 96.06 194 LEU A C 1
ATOM 1467 O O . LEU A 1 194 ? 10.953 5.056 -20.041 1.00 96.06 194 LEU A O 1
ATOM 1471 N N . PRO A 1 195 ? 12.191 3.217 -19.591 1.00 97.12 195 PRO A N 1
ATOM 1472 C CA . PRO A 1 195 ? 12.815 3.165 -20.915 1.00 97.12 195 PRO A CA 1
ATOM 1473 C C . PRO A 1 195 ? 11.839 2.842 -22.056 1.00 97.12 195 PRO A C 1
ATOM 1475 O O . PRO A 1 195 ? 12.084 3.243 -23.194 1.00 97.12 195 PRO A O 1
ATOM 1478 N N . SER A 1 196 ? 10.726 2.165 -21.760 1.00 96.31 196 SER A N 1
ATOM 1479 C CA . SER A 1 196 ? 9.716 1.744 -22.735 1.00 96.31 196 SER A CA 1
ATOM 1480 C C . SER A 1 196 ? 8.760 2.895 -23.049 1.00 96.31 196 SER A C 1
ATOM 1482 O O . SER A 1 196 ? 7.680 2.999 -22.470 1.00 96.31 196 SER A O 1
ATOM 1484 N N . THR A 1 197 ? 9.174 3.786 -23.957 1.00 95.00 197 THR A N 1
ATOM 1485 C CA . THR A 1 197 ? 8.523 5.086 -24.205 1.00 95.00 197 THR A CA 1
ATOM 1486 C C . THR A 1 197 ? 7.016 5.005 -24.404 1.00 95.00 197 THR A C 1
ATOM 1488 O O . THR A 1 197 ? 6.279 5.688 -23.700 1.00 95.00 197 THR A O 1
ATOM 1491 N N . LEU A 1 198 ? 6.559 4.170 -25.339 1.00 95.00 198 LEU A N 1
ATOM 1492 C CA . LEU A 1 198 ? 5.139 4.069 -25.675 1.00 95.00 198 LEU A CA 1
ATOM 1493 C C . LEU A 1 198 ? 4.325 3.539 -24.491 1.00 95.00 198 LEU A C 1
ATOM 1495 O O . LEU A 1 198 ? 3.316 4.134 -24.125 1.00 95.00 198 LEU A O 1
ATOM 1499 N N . LEU A 1 199 ? 4.818 2.485 -23.841 1.00 94.69 199 LEU A N 1
ATOM 1500 C CA . LEU A 1 199 ? 4.153 1.839 -22.714 1.00 94.69 199 LEU A CA 1
ATOM 1501 C C . LEU A 1 199 ? 4.042 2.764 -21.497 1.00 94.69 199 LEU A C 1
ATOM 1503 O O . LEU A 1 199 ? 2.968 2.931 -20.922 1.00 94.69 199 LEU A O 1
ATOM 1507 N N . ALA A 1 200 ? 5.149 3.396 -21.102 1.00 94.56 200 ALA A N 1
ATOM 1508 C CA . ALA A 1 200 ? 5.165 4.289 -19.951 1.00 94.56 200 ALA A CA 1
ATOM 1509 C C . ALA A 1 200 ? 4.386 5.585 -20.216 1.00 94.56 200 ALA A C 1
ATOM 1511 O O . ALA A 1 200 ? 3.664 6.042 -19.329 1.00 94.56 200 ALA A O 1
ATOM 1512 N N . ALA A 1 201 ? 4.473 6.158 -21.420 1.00 94.25 201 ALA A N 1
ATOM 1513 C CA . ALA A 1 201 ? 3.668 7.321 -21.784 1.00 94.25 201 ALA A CA 1
ATOM 1514 C C . ALA A 1 201 ? 2.169 6.986 -21.787 1.00 94.25 201 ALA A C 1
ATOM 1516 O O . ALA A 1 201 ? 1.374 7.761 -21.251 1.00 94.25 201 ALA A O 1
ATOM 1517 N N . ASP A 1 202 ? 1.781 5.820 -22.316 1.00 94.19 202 ASP A N 1
ATOM 1518 C CA . ASP A 1 202 ? 0.389 5.369 -22.284 1.00 94.19 202 ASP A CA 1
ATOM 1519 C C . ASP A 1 202 ? -0.094 5.142 -20.848 1.00 94.19 202 ASP A C 1
ATOM 1521 O O . ASP A 1 202 ? -1.170 5.610 -20.475 1.00 94.19 202 ASP A O 1
ATOM 1525 N N . MET A 1 203 ? 0.744 4.542 -19.996 1.00 93.56 203 MET A N 1
ATOM 1526 C CA . MET A 1 203 ? 0.444 4.386 -18.576 1.00 93.56 203 MET A CA 1
ATOM 1527 C C . MET A 1 203 ? 0.194 5.738 -17.899 1.00 93.56 203 MET A C 1
ATOM 1529 O O . MET A 1 203 ? -0.805 5.894 -17.200 1.00 93.56 203 MET A O 1
ATOM 1533 N N . PHE A 1 204 ? 1.045 6.742 -18.118 1.00 93.94 204 PHE A N 1
ATOM 1534 C CA . PHE A 1 204 ? 0.841 8.080 -17.553 1.00 93.94 204 PHE A CA 1
ATOM 1535 C C . PHE A 1 204 ? -0.443 8.724 -18.083 1.00 93.94 204 PHE A C 1
ATOM 1537 O O . PHE A 1 204 ? -1.215 9.282 -17.304 1.00 93.94 204 PHE A O 1
ATOM 1544 N N . ARG A 1 205 ? -0.699 8.608 -19.389 1.00 93.75 205 ARG A N 1
ATOM 1545 C CA . ARG A 1 205 ? -1.878 9.169 -20.058 1.00 93.75 205 ARG A CA 1
ATOM 1546 C C . ARG A 1 205 ? -3.181 8.568 -19.537 1.00 93.75 205 ARG A C 1
ATOM 1548 O O . ARG A 1 205 ? -4.094 9.322 -19.213 1.00 93.75 205 ARG A O 1
ATOM 1555 N N . ARG A 1 206 ? -3.268 7.238 -19.420 1.00 91.62 206 ARG A N 1
ATOM 1556 C CA . ARG A 1 206 ? -4.463 6.536 -18.915 1.00 91.62 206 ARG A CA 1
ATOM 1557 C C . ARG A 1 206 ? -4.713 6.778 -17.429 1.00 91.62 206 ARG A C 1
ATOM 1559 O O . ARG A 1 206 ? -5.852 6.724 -16.986 1.00 91.62 206 ARG A O 1
ATOM 1566 N N . ASN A 1 207 ? -3.663 7.070 -16.665 1.00 91.62 207 ASN A N 1
ATOM 1567 C CA . ASN A 1 207 ? -3.772 7.405 -15.245 1.00 91.62 207 ASN A CA 1
ATOM 1568 C C . ASN A 1 207 ? -3.996 8.898 -14.968 1.00 91.62 207 ASN A C 1
ATOM 1570 O O . ASN A 1 207 ? -4.237 9.270 -13.815 1.00 91.62 207 ASN A O 1
ATOM 1574 N N . ALA A 1 208 ? -3.909 9.750 -15.991 1.00 91.81 208 ALA A N 1
ATOM 1575 C CA . ALA A 1 208 ? -4.176 11.172 -15.876 1.00 91.81 208 ALA A CA 1
ATOM 1576 C C . ALA A 1 208 ? -5.686 11.441 -15.802 1.00 91.81 208 ALA A C 1
ATOM 1578 O O . ALA A 1 208 ? -6.463 10.920 -16.602 1.00 91.81 208 ALA A O 1
ATOM 1579 N N . ARG A 1 209 ? -6.107 12.310 -14.876 1.00 88.94 209 ARG A N 1
ATOM 1580 C CA . ARG A 1 209 ? -7.503 12.761 -14.773 1.00 88.94 209 ARG A CA 1
ATOM 1581 C C . ARG A 1 209 ? -7.683 14.143 -15.407 1.00 88.94 209 ARG A C 1
ATOM 1583 O O . ARG A 1 209 ? -6.807 15.001 -15.308 1.00 88.94 209 ARG A O 1
ATOM 1590 N N . GLY A 1 210 ? -8.839 14.353 -16.039 1.00 88.75 210 GLY A N 1
ATOM 1591 C CA . GLY A 1 210 ? -9.197 15.607 -16.712 1.00 88.75 210 GLY A CA 1
ATOM 1592 C C . GLY A 1 210 ? -8.448 15.863 -18.028 1.00 88.75 210 GLY A C 1
ATOM 1593 O O . GLY A 1 210 ? -7.483 15.181 -18.369 1.00 88.75 210 GLY A O 1
ATOM 1594 N N . LEU A 1 211 ? -8.905 16.864 -18.787 1.00 89.25 211 LEU A N 1
ATOM 1595 C CA . LEU A 1 211 ? -8.313 17.236 -20.082 1.00 89.25 211 LEU A CA 1
ATOM 1596 C C . LEU A 1 211 ? -6.880 17.763 -19.928 1.00 89.25 211 LEU A C 1
ATOM 1598 O O . LEU A 1 211 ? -5.977 17.305 -20.625 1.00 89.25 211 LEU A O 1
ATOM 1602 N N . ILE A 1 212 ? -6.664 18.654 -18.957 1.00 89.25 212 ILE A N 1
ATOM 1603 C CA . ILE A 1 212 ? -5.345 19.232 -18.665 1.00 89.25 212 ILE A CA 1
ATOM 1604 C C . ILE A 1 212 ? -4.363 18.139 -18.235 1.00 89.25 212 ILE A C 1
ATOM 1606 O O . ILE A 1 212 ? -3.245 18.082 -18.738 1.00 89.25 212 ILE A O 1
ATOM 1610 N N . GLY A 1 213 ? -4.787 17.229 -17.351 1.00 90.19 213 GLY A N 1
ATOM 1611 C CA . GLY A 1 213 ? -3.948 16.115 -16.915 1.00 90.19 213 GLY A CA 1
ATOM 1612 C C . GLY A 1 213 ? -3.514 15.238 -18.087 1.00 90.19 213 GLY A C 1
ATOM 1613 O O . GLY A 1 213 ? -2.336 14.910 -18.193 1.00 90.19 213 GLY A O 1
ATOM 1614 N N . ARG A 1 214 ? -4.432 14.903 -19.005 1.00 90.19 214 ARG A N 1
ATOM 1615 C CA . ARG A 1 214 ? -4.100 14.124 -20.209 1.00 90.19 214 ARG A CA 1
ATOM 1616 C C . ARG A 1 214 ? -3.107 14.846 -21.123 1.00 90.19 214 ARG A C 1
ATOM 1618 O O . ARG A 1 214 ? -2.200 14.192 -21.628 1.00 90.19 214 ARG A O 1
ATOM 1625 N N . GLY A 1 215 ? -3.230 16.165 -21.281 1.00 90.38 215 GLY A N 1
ATOM 1626 C CA . GLY A 1 215 ? -2.260 16.975 -22.029 1.00 90.38 215 GLY A CA 1
ATOM 1627 C C . GLY A 1 215 ? -0.876 17.012 -21.369 1.00 90.38 215 GLY A C 1
ATOM 1628 O O . GLY A 1 215 ? 0.142 16.862 -22.038 1.00 90.38 215 GLY A O 1
ATOM 1629 N N . LEU A 1 216 ? -0.827 17.131 -20.039 1.00 92.56 216 LEU A N 1
ATOM 1630 C CA . LEU A 1 216 ? 0.423 17.179 -19.271 1.00 92.56 216 LEU A CA 1
ATOM 1631 C C . LEU A 1 216 ? 1.062 15.804 -19.028 1.00 92.56 216 LEU A C 1
ATOM 1633 O O . LEU A 1 216 ? 2.217 15.740 -18.605 1.00 92.56 216 LEU A O 1
ATOM 1637 N N . ALA A 1 217 ? 0.351 14.704 -19.283 1.00 93.69 217 ALA A N 1
ATOM 1638 C CA . ALA A 1 217 ? 0.828 13.349 -19.011 1.00 93.69 217 ALA A CA 1
ATOM 1639 C C . ALA A 1 217 ? 2.128 13.021 -19.753 1.00 93.69 217 ALA A C 1
ATOM 1641 O O . ALA A 1 217 ? 3.033 12.425 -19.169 1.00 93.69 217 ALA A O 1
ATOM 1642 N N . TRP A 1 218 ? 2.249 13.458 -21.009 1.00 94.00 218 TRP A N 1
ATOM 1643 C CA . TRP A 1 218 ? 3.451 13.231 -21.810 1.00 94.00 218 TRP A CA 1
ATOM 1644 C C . TRP A 1 218 ? 4.662 13.992 -21.257 1.00 94.00 218 TRP A C 1
ATOM 1646 O O . TRP A 1 218 ? 5.733 13.413 -21.081 1.00 94.00 218 TRP A O 1
ATOM 1656 N N . LEU A 1 219 ? 4.475 15.262 -20.880 1.00 93.88 219 LEU A N 1
ATOM 1657 C CA . LEU A 1 219 ? 5.523 16.055 -20.237 1.00 93.88 219 LEU A CA 1
ATOM 1658 C C . LEU A 1 219 ? 5.922 15.453 -18.881 1.00 93.88 219 LEU A C 1
ATOM 1660 O O . LEU A 1 219 ? 7.106 15.268 -18.608 1.00 93.88 219 LEU A O 1
ATOM 1664 N N . SER A 1 220 ? 4.942 15.088 -18.049 1.00 93.06 220 SER A N 1
ATOM 1665 C CA . SER A 1 220 ? 5.182 14.416 -16.767 1.00 93.06 220 SER A CA 1
ATOM 1666 C C . SER A 1 220 ? 5.969 13.116 -16.950 1.00 93.06 220 SER A C 1
ATOM 1668 O O . SER A 1 220 ? 6.900 12.864 -16.180 1.00 93.06 220 SER A O 1
ATOM 1670 N N . TYR A 1 221 ? 5.656 12.326 -17.982 1.00 95.12 221 TYR A N 1
ATOM 1671 C CA . TYR A 1 221 ? 6.410 11.127 -18.341 1.00 95.12 221 TYR A CA 1
ATOM 1672 C C . TYR A 1 221 ? 7.869 11.455 -18.680 1.00 95.12 221 TYR A C 1
ATOM 1674 O O . TYR A 1 221 ? 8.765 10.854 -18.087 1.00 95.12 221 TYR A O 1
ATOM 1682 N N . LEU A 1 222 ? 8.126 12.422 -19.568 1.00 96.12 222 LEU A N 1
ATOM 1683 C CA . LEU A 1 222 ? 9.492 12.786 -19.956 1.00 96.12 222 LEU A CA 1
ATOM 1684 C C . LEU A 1 222 ? 10.330 13.233 -18.758 1.00 96.12 222 LEU A C 1
ATOM 1686 O O . LEU A 1 222 ? 11.438 12.736 -18.551 1.00 96.12 222 LEU A O 1
ATOM 1690 N N . VAL A 1 223 ? 9.779 14.118 -17.925 1.00 95.75 223 VAL A N 1
ATOM 1691 C CA . VAL A 1 223 ? 10.466 14.580 -16.712 1.00 95.75 223 VAL A CA 1
ATOM 1692 C C . VAL A 1 223 ? 10.690 13.405 -15.750 1.00 95.75 223 VAL A C 1
ATOM 1694 O O . VAL A 1 223 ? 11.779 13.249 -15.197 1.00 95.75 223 VAL A O 1
ATOM 1697 N N . SER A 1 224 ? 9.700 12.523 -15.588 1.00 93.94 224 SER A N 1
ATOM 1698 C CA . SER A 1 224 ? 9.807 11.345 -14.719 1.00 93.94 224 SER A CA 1
ATOM 1699 C C . SER A 1 224 ? 10.863 10.352 -15.198 1.00 93.94 224 SER A C 1
ATOM 1701 O O . SER A 1 224 ? 11.638 9.859 -14.380 1.00 93.94 224 SER A O 1
ATOM 1703 N N . ARG A 1 225 ? 10.947 10.097 -16.508 1.00 95.81 225 ARG A N 1
ATOM 1704 C CA . ARG A 1 225 ? 11.963 9.235 -17.127 1.00 95.81 225 ARG A CA 1
ATOM 1705 C C . ARG A 1 225 ? 13.378 9.721 -16.814 1.00 95.81 225 ARG A C 1
ATOM 1707 O O . ARG A 1 225 ? 14.258 8.901 -16.572 1.00 95.81 225 ARG A O 1
ATOM 1714 N N . LEU A 1 226 ? 13.592 11.036 -16.801 1.00 96.44 226 LEU A N 1
ATOM 1715 C CA . LEU A 1 226 ? 14.903 11.639 -16.553 1.00 96.44 226 LEU A CA 1
ATOM 1716 C C . LEU A 1 226 ? 15.248 11.721 -15.058 1.00 96.44 226 LEU A C 1
ATOM 1718 O O . LEU A 1 226 ? 16.385 11.448 -14.671 1.00 96.44 226 LEU A O 1
ATOM 1722 N N . LEU A 1 227 ? 14.285 12.102 -14.212 1.00 95.69 227 LEU A N 1
ATOM 1723 C CA . LEU A 1 227 ? 14.543 12.398 -12.800 1.00 95.69 227 LEU A CA 1
ATOM 1724 C C . LEU A 1 227 ? 14.373 11.189 -11.876 1.00 95.69 227 LEU A C 1
ATOM 1726 O O . LEU A 1 227 ? 15.189 11.010 -10.971 1.00 95.69 227 LEU A O 1
ATOM 1730 N N . LEU A 1 228 ? 13.351 10.346 -12.074 1.00 93.69 228 LEU A N 1
ATOM 1731 C CA . LEU A 1 228 ? 13.050 9.261 -11.129 1.00 93.69 228 LEU A CA 1
ATOM 1732 C C . LEU A 1 228 ? 14.200 8.259 -10.971 1.00 93.69 228 LEU A C 1
ATOM 1734 O O . LEU A 1 228 ? 14.492 7.923 -9.820 1.00 93.69 228 LEU A O 1
ATOM 1738 N N . PRO A 1 229 ? 14.897 7.808 -12.038 1.00 95.19 229 PRO A N 1
ATOM 1739 C CA . PRO A 1 229 ? 16.006 6.880 -11.858 1.00 95.19 229 PRO A CA 1
ATOM 1740 C C . PRO A 1 229 ? 17.131 7.451 -10.994 1.00 95.19 229 PRO A C 1
ATOM 1742 O O . PRO A 1 229 ? 17.672 6.751 -10.143 1.00 95.19 229 PRO A O 1
ATOM 1745 N N . ARG A 1 230 ? 17.425 8.748 -11.138 1.00 95.25 230 ARG A N 1
ATOM 1746 C CA . ARG A 1 230 ? 18.455 9.436 -10.347 1.00 95.25 230 ARG A CA 1
ATOM 1747 C C . ARG A 1 230 ? 18.018 9.622 -8.896 1.00 95.25 230 ARG A C 1
ATOM 1749 O O . ARG A 1 230 ? 18.748 9.243 -7.988 1.00 95.25 230 ARG A O 1
ATOM 1756 N N . LEU A 1 231 ? 16.807 10.140 -8.680 1.00 91.62 231 LEU A N 1
ATOM 1757 C CA . LEU A 1 231 ? 16.272 10.424 -7.342 1.00 91.62 231 LEU A CA 1
ATOM 1758 C C . LEU A 1 231 ? 16.087 9.163 -6.489 1.00 91.62 231 LEU A C 1
ATOM 1760 O O . LEU A 1 231 ? 16.200 9.221 -5.267 1.00 91.62 231 LEU A O 1
ATOM 1764 N N . LEU A 1 232 ? 15.788 8.026 -7.120 1.00 90.44 232 LEU A N 1
ATOM 1765 C CA . LEU A 1 232 ? 15.526 6.759 -6.434 1.00 90.44 232 LEU A CA 1
ATOM 1766 C C . LEU A 1 232 ? 16.712 5.782 -6.482 1.00 90.44 232 LEU A C 1
ATOM 1768 O O . LEU A 1 232 ? 16.602 4.670 -5.956 1.00 90.44 232 LEU A O 1
ATOM 1772 N N . GLY A 1 233 ? 17.828 6.179 -7.104 1.00 94.38 233 GLY A N 1
ATOM 1773 C CA . GLY A 1 233 ? 19.006 5.330 -7.281 1.00 94.38 233 GLY A CA 1
ATOM 1774 C C . GLY A 1 233 ? 18.717 4.064 -8.092 1.00 94.38 233 GLY A C 1
ATOM 1775 O O . GLY A 1 233 ? 19.223 2.995 -7.759 1.00 94.38 233 GLY A O 1
ATOM 1776 N N . ILE A 1 234 ? 17.867 4.155 -9.116 1.00 96.00 234 ILE A N 1
ATOM 1777 C CA . ILE A 1 234 ? 17.489 3.031 -9.978 1.00 96.00 234 ILE A CA 1
ATOM 1778 C C . ILE A 1 234 ? 18.532 2.884 -11.084 1.00 96.00 234 ILE A C 1
ATOM 1780 O O . ILE A 1 234 ? 18.714 3.772 -11.914 1.00 96.00 234 ILE A O 1
ATOM 1784 N N . ASN A 1 235 ? 19.206 1.743 -11.095 1.00 97.12 235 ASN A N 1
ATOM 1785 C CA . ASN A 1 235 ? 20.139 1.310 -12.126 1.00 97.12 235 ASN A CA 1
ATOM 1786 C C . ASN A 1 235 ? 20.139 -0.227 -12.180 1.00 97.12 235 ASN A C 1
ATOM 1788 O O . ASN A 1 235 ? 19.495 -0.874 -11.356 1.00 97.12 235 ASN A O 1
ATOM 1792 N N . ALA A 1 236 ? 20.877 -0.819 -13.121 1.00 97.50 236 ALA A N 1
ATOM 1793 C CA . ALA A 1 236 ? 20.907 -2.273 -13.292 1.00 97.50 236 ALA A CA 1
ATOM 1794 C C . ALA A 1 236 ? 21.336 -3.017 -12.013 1.00 97.50 236 ALA A C 1
ATOM 1796 O O . ALA A 1 236 ? 20.719 -4.011 -11.638 1.00 97.50 236 ALA A O 1
ATOM 1797 N N . LYS A 1 237 ? 22.341 -2.501 -11.290 1.00 97.56 237 LYS A N 1
ATOM 1798 C CA . LYS A 1 237 ? 22.836 -3.105 -10.043 1.00 97.56 237 LYS A CA 1
ATOM 1799 C C . LYS A 1 237 ? 21.782 -3.063 -8.935 1.00 97.56 237 LYS A C 1
ATOM 1801 O O . LYS A 1 237 ? 21.586 -4.058 -8.241 1.00 97.56 237 LYS A O 1
ATOM 1806 N N . THR A 1 238 ? 21.106 -1.928 -8.747 1.00 96.12 238 THR A N 1
ATOM 1807 C CA . THR A 1 238 ? 20.067 -1.801 -7.712 1.00 96.12 238 THR A CA 1
ATOM 1808 C C . THR A 1 238 ? 18.786 -2.539 -8.080 1.00 96.12 238 THR A C 1
ATOM 1810 O O . THR A 1 238 ? 18.163 -3.095 -7.184 1.00 96.12 238 THR A O 1
ATOM 1813 N N . ALA A 1 239 ? 18.431 -2.624 -9.364 1.00 96.81 239 ALA A N 1
ATOM 1814 C CA . ALA A 1 239 ? 17.314 -3.438 -9.840 1.00 96.81 239 ALA A CA 1
ATOM 1815 C C . ALA A 1 239 ? 17.575 -4.939 -9.630 1.00 96.81 239 ALA A C 1
ATOM 1817 O O . ALA A 1 239 ? 16.725 -5.625 -9.072 1.00 96.81 239 ALA A O 1
ATOM 1818 N N . ALA A 1 240 ? 18.770 -5.431 -9.979 1.00 97.31 240 ALA A N 1
ATOM 1819 C CA . ALA A 1 240 ? 19.155 -6.824 -9.746 1.00 97.31 240 ALA A CA 1
ATOM 1820 C C . ALA A 1 240 ? 19.162 -7.173 -8.249 1.00 97.31 240 ALA A C 1
ATOM 1822 O O . ALA A 1 240 ? 18.598 -8.187 -7.844 1.00 97.31 240 ALA A O 1
ATOM 1823 N N . ARG A 1 241 ? 19.732 -6.300 -7.405 1.00 96.31 241 ARG A N 1
ATOM 1824 C CA . ARG A 1 241 ? 19.668 -6.460 -5.944 1.00 96.31 241 ARG A CA 1
ATOM 1825 C C . ARG A 1 241 ? 18.223 -6.457 -5.437 1.00 96.31 241 ARG A C 1
ATOM 1827 O O . ARG A 1 241 ? 17.888 -7.274 -4.589 1.00 96.31 241 ARG A O 1
ATOM 1834 N N . GLY A 1 242 ? 17.393 -5.543 -5.937 1.00 94.81 242 GLY A N 1
ATOM 1835 C CA . GLY A 1 242 ? 15.985 -5.449 -5.562 1.00 94.81 242 GLY A CA 1
ATOM 1836 C C . GLY A 1 242 ? 15.201 -6.710 -5.919 1.00 94.81 242 GLY A C 1
ATOM 1837 O O . GLY A 1 242 ? 14.424 -7.188 -5.101 1.00 94.81 242 GLY A O 1
ATOM 1838 N N . LEU A 1 243 ? 15.468 -7.302 -7.088 1.00 96.94 243 LEU A N 1
ATOM 1839 C CA . LEU A 1 243 ? 14.894 -8.588 -7.480 1.00 96.94 243 LEU A CA 1
ATOM 1840 C C . LEU A 1 243 ? 15.310 -9.713 -6.522 1.00 96.94 243 LEU A C 1
ATOM 1842 O O . LEU A 1 243 ? 14.452 -10.458 -6.071 1.00 96.94 243 LEU A O 1
ATOM 1846 N N . GLN A 1 244 ? 16.591 -9.808 -6.155 1.00 97.12 244 GLN A N 1
ATOM 1847 C CA . GLN A 1 244 ? 17.060 -10.829 -5.205 1.00 97.12 244 GLN A CA 1
ATOM 1848 C C . GLN A 1 244 ? 16.408 -10.688 -3.823 1.00 97.12 244 GLN A C 1
ATOM 1850 O O . GLN A 1 244 ? 15.946 -11.671 -3.250 1.00 97.12 244 GLN A O 1
ATOM 1855 N N . LEU A 1 245 ? 16.307 -9.458 -3.304 1.00 95.44 245 LEU A N 1
ATOM 1856 C CA . LEU A 1 245 ? 15.604 -9.194 -2.045 1.00 95.44 245 LEU A CA 1
ATOM 1857 C C . LEU A 1 245 ? 14.129 -9.594 -2.140 1.00 95.44 245 LEU A C 1
ATOM 1859 O O . LEU A 1 245 ? 13.605 -10.245 -1.245 1.00 95.44 245 LEU A O 1
ATOM 1863 N N . MET A 1 246 ? 13.468 -9.257 -3.241 1.00 95.25 246 MET A N 1
ATOM 1864 C CA . MET A 1 246 ? 12.073 -9.616 -3.458 1.00 95.25 246 MET A CA 1
ATOM 1865 C C . MET A 1 246 ? 11.861 -11.128 -3.547 1.00 95.25 246 MET A C 1
ATOM 1867 O O . MET A 1 246 ? 10.930 -11.626 -2.928 1.00 95.25 246 MET A O 1
ATOM 1871 N N . LEU A 1 247 ? 12.732 -11.857 -4.249 1.00 96.94 247 LEU A N 1
ATOM 1872 C CA . LEU A 1 247 ? 12.691 -13.321 -4.286 1.00 96.94 247 LEU A CA 1
ATOM 1873 C C . LEU A 1 247 ? 12.825 -13.907 -2.875 1.00 96.94 247 LEU A C 1
ATOM 1875 O O . LEU A 1 247 ? 12.007 -14.739 -2.502 1.00 96.94 247 LEU A O 1
ATOM 1879 N N . SER A 1 248 ? 13.748 -13.386 -2.057 1.00 96.94 248 SER A N 1
ATOM 1880 C CA . SER A 1 248 ? 13.897 -13.832 -0.663 1.00 96.94 248 SER A CA 1
ATOM 1881 C C . SER A 1 248 ? 12.676 -13.523 0.217 1.00 96.94 248 SER A C 1
ATOM 1883 O O . SER A 1 248 ? 12.342 -14.291 1.118 1.00 96.94 248 SER A O 1
ATOM 1885 N N . GLU A 1 249 ? 11.972 -12.417 -0.046 1.00 97.38 249 GLU A N 1
ATOM 1886 C CA . GLU A 1 249 ? 10.708 -12.117 0.633 1.00 97.38 249 GLU A CA 1
ATOM 1887 C C . GLU A 1 249 ? 9.597 -13.072 0.179 1.00 97.38 249 GLU A C 1
ATOM 1889 O O . GLU A 1 249 ? 8.839 -13.555 1.014 1.00 97.38 249 GLU A O 1
ATOM 1894 N N . PHE A 1 250 ? 9.524 -13.404 -1.113 1.00 98.06 250 PHE A N 1
ATOM 1895 C CA . PHE A 1 250 ? 8.588 -14.411 -1.620 1.00 98.06 250 PHE A CA 1
ATOM 1896 C C . PHE A 1 250 ? 8.886 -15.808 -1.059 1.00 98.06 250 PHE A C 1
ATOM 1898 O O . PHE A 1 250 ? 7.945 -16.512 -0.719 1.00 98.06 250 PHE A O 1
ATOM 1905 N N . ASP A 1 251 ? 10.153 -16.197 -0.881 1.00 98.31 251 ASP A N 1
ATOM 1906 C CA . ASP A 1 251 ? 10.511 -17.459 -0.212 1.00 98.31 251 ASP A CA 1
ATOM 1907 C C . ASP A 1 251 ? 9.970 -17.497 1.231 1.00 98.31 251 ASP A C 1
ATOM 1909 O O . ASP A 1 251 ? 9.387 -18.494 1.662 1.00 98.31 251 ASP A O 1
ATOM 1913 N N . TYR A 1 252 ? 10.107 -16.390 1.973 1.00 97.88 252 TYR A N 1
ATOM 1914 C CA . TYR A 1 252 ? 9.561 -16.268 3.328 1.00 97.88 252 TYR A CA 1
ATOM 1915 C C . TYR A 1 252 ? 8.031 -16.408 3.348 1.00 97.88 252 TYR A C 1
ATOM 1917 O O . TYR A 1 252 ? 7.490 -17.163 4.162 1.00 97.88 252 TYR A O 1
ATOM 1925 N N . PHE A 1 253 ? 7.328 -15.697 2.461 1.00 98.25 253 PHE A N 1
ATOM 1926 C CA . PHE A 1 253 ? 5.866 -15.752 2.405 1.00 98.25 253 PHE A CA 1
ATOM 1927 C C . PHE A 1 253 ? 5.343 -17.083 1.862 1.00 98.25 253 PHE A C 1
ATOM 1929 O O . PHE A 1 253 ? 4.315 -17.542 2.351 1.00 98.25 253 PHE A O 1
ATOM 1936 N N . ASP A 1 254 ? 6.063 -17.755 0.962 1.00 98.50 254 ASP A N 1
ATOM 1937 C CA . ASP A 1 254 ? 5.717 -19.105 0.509 1.00 98.50 254 ASP A CA 1
ATOM 1938 C C . ASP A 1 254 ? 5.739 -20.092 1.682 1.00 98.50 254 ASP A C 1
ATOM 1940 O O . ASP A 1 254 ? 4.789 -20.853 1.860 1.00 98.50 254 ASP A O 1
ATOM 1944 N N . GLY A 1 255 ? 6.767 -20.028 2.536 1.00 98.12 255 GLY A N 1
ATOM 1945 C CA . GLY A 1 255 ? 6.835 -20.839 3.755 1.00 98.12 255 GLY A CA 1
ATOM 1946 C C . GLY A 1 255 ? 5.714 -20.520 4.752 1.00 98.12 255 GLY A C 1
ATOM 1947 O O . GLY A 1 255 ? 5.123 -21.430 5.336 1.00 98.12 255 GLY A O 1
ATOM 1948 N N . LEU A 1 256 ? 5.379 -19.236 4.926 1.00 97.69 256 LEU A N 1
ATOM 1949 C CA . LEU A 1 256 ? 4.276 -18.817 5.796 1.00 97.69 256 LEU A CA 1
ATOM 1950 C C . LEU A 1 256 ? 2.914 -19.294 5.266 1.00 97.69 256 LEU A C 1
ATOM 1952 O O . LEU A 1 256 ? 2.097 -19.779 6.044 1.00 97.69 256 LEU A O 1
ATOM 1956 N N . ILE A 1 257 ? 2.677 -19.187 3.959 1.00 97.94 257 ILE A N 1
ATOM 1957 C CA . ILE A 1 257 ? 1.443 -19.634 3.302 1.00 97.94 257 ILE A CA 1
ATOM 1958 C C . ILE A 1 257 ? 1.306 -21.152 3.396 1.00 97.94 257 ILE A C 1
ATOM 1960 O O . ILE A 1 257 ? 0.259 -21.625 3.827 1.00 97.94 257 ILE A O 1
ATOM 1964 N N . ALA A 1 258 ? 2.366 -21.907 3.094 1.00 97.38 258 ALA A N 1
ATOM 1965 C CA . ALA A 1 258 ? 2.360 -23.363 3.218 1.00 97.38 258 ALA A CA 1
ATOM 1966 C C . ALA A 1 258 ? 2.044 -23.810 4.655 1.00 97.38 258 ALA A C 1
ATOM 1968 O O . ALA A 1 258 ? 1.260 -24.734 4.868 1.00 97.38 258 ALA A O 1
ATOM 1969 N N . LYS A 1 259 ? 2.597 -23.109 5.657 1.00 97.00 259 LYS A N 1
ATOM 1970 C CA . LYS A 1 259 ? 2.266 -23.347 7.066 1.00 97.00 259 LYS A CA 1
ATOM 1971 C C . LYS A 1 259 ? 0.773 -23.130 7.345 1.00 97.00 259 LYS A C 1
ATOM 1973 O O . LYS A 1 259 ? 0.166 -23.967 8.004 1.00 97.00 259 LYS A O 1
ATOM 1978 N N . ARG A 1 260 ? 0.174 -22.044 6.844 1.00 95.62 260 ARG A N 1
ATOM 1979 C CA . ARG A 1 260 ? -1.265 -21.771 7.027 1.00 95.62 260 ARG A CA 1
ATOM 1980 C C . ARG A 1 260 ? -2.152 -22.790 6.321 1.00 95.62 260 ARG A C 1
ATOM 1982 O O . ARG A 1 260 ? -3.144 -23.223 6.896 1.00 95.62 260 ARG A O 1
ATOM 1989 N N . GLU A 1 261 ? -1.786 -23.203 5.113 1.00 93.88 261 GLU A N 1
ATOM 1990 C CA . GLU A 1 261 ? -2.499 -24.254 4.378 1.00 93.88 261 GLU A CA 1
ATOM 1991 C C . GLU A 1 261 ? -2.484 -25.576 5.160 1.00 93.88 261 GLU A C 1
ATOM 1993 O O . GLU A 1 261 ? -3.528 -26.211 5.302 1.00 93.88 261 GLU A O 1
ATOM 1998 N N . ALA A 1 262 ? -1.343 -25.944 5.752 1.00 95.62 262 ALA A N 1
ATOM 1999 C CA . ALA A 1 262 ? -1.235 -27.120 6.613 1.00 95.62 262 ALA A CA 1
ATOM 2000 C C . ALA A 1 262 ? -2.060 -26.997 7.908 1.00 95.62 262 ALA A C 1
ATOM 2002 O O . ALA A 1 262 ? -2.697 -27.966 8.309 1.00 95.62 262 ALA A O 1
ATOM 2003 N N . GLU A 1 263 ? -2.085 -25.821 8.549 1.00 94.00 263 GLU A N 1
ATOM 2004 C CA . GLU A 1 263 ? -2.918 -25.561 9.735 1.00 94.00 263 GLU A CA 1
ATOM 2005 C C . GLU A 1 263 ? -4.416 -25.710 9.423 1.00 94.00 263 GLU A C 1
ATOM 2007 O O . GLU A 1 263 ? -5.137 -26.348 10.187 1.00 94.00 263 GLU A O 1
ATOM 2012 N N . VAL A 1 264 ? -4.881 -25.181 8.284 1.00 92.50 264 VAL A N 1
ATOM 2013 C CA . VAL A 1 264 ? -6.276 -25.338 7.836 1.00 92.50 264 VAL A CA 1
ATOM 2014 C C . VAL A 1 264 ? -6.593 -26.795 7.507 1.00 92.50 264 VAL A C 1
ATOM 2016 O O . VAL A 1 264 ? -7.641 -27.293 7.910 1.00 92.50 264 VAL A O 1
ATOM 2019 N N . ALA A 1 265 ? -5.692 -27.495 6.812 1.00 91.88 265 ALA A N 1
ATOM 2020 C CA . ALA A 1 265 ? -5.876 -28.908 6.487 1.00 91.88 265 ALA A CA 1
ATOM 2021 C C . ALA A 1 265 ? -5.929 -29.786 7.750 1.00 91.88 265 ALA A C 1
ATOM 2023 O O . ALA A 1 265 ? -6.775 -30.670 7.848 1.00 91.88 265 ALA A O 1
ATOM 2024 N N . ALA A 1 266 ? -5.069 -29.515 8.737 1.00 93.38 266 ALA A N 1
ATOM 2025 C CA . ALA A 1 266 ? -5.057 -30.220 10.018 1.00 93.38 266 ALA A CA 1
ATOM 2026 C C . ALA A 1 266 ? -6.291 -29.912 10.880 1.00 93.38 266 ALA A C 1
ATOM 2028 O O . ALA A 1 266 ? -6.720 -30.763 11.656 1.00 93.38 266 ALA A O 1
ATOM 2029 N N . ALA A 1 267 ? -6.871 -28.716 10.739 1.00 91.44 267 ALA A N 1
ATOM 2030 C CA . ALA A 1 267 ? -8.104 -28.339 11.423 1.00 91.44 267 ALA A CA 1
ATOM 2031 C C . ALA A 1 267 ? -9.360 -29.046 10.870 1.00 91.44 267 ALA A C 1
ATOM 2033 O O . ALA A 1 267 ? -10.381 -28.997 11.546 1.00 91.44 267 ALA A O 1
ATOM 2034 N N . GLY A 1 268 ? -9.269 -29.687 9.691 1.00 75.38 268 GLY A N 1
ATOM 2035 C CA . GLY A 1 268 ? -10.137 -30.755 9.168 1.00 75.38 268 GLY A CA 1
ATOM 2036 C C . GLY A 1 268 ? -11.661 -30.621 9.336 1.00 75.38 268 GLY A C 1
ATOM 2037 O O . GLY A 1 268 ? -12.190 -30.754 10.433 1.00 75.38 268 GLY A O 1
ATOM 2038 N N . ASP A 1 269 ? -12.387 -30.490 8.221 1.00 53.75 269 ASP A N 1
ATOM 2039 C CA . ASP A 1 269 ? -13.772 -30.969 7.996 1.00 53.75 269 ASP A CA 1
ATOM 2040 C C . ASP A 1 269 ? -14.931 -30.557 8.939 1.00 53.75 269 ASP A C 1
ATOM 2042 O O . ASP A 1 269 ? -16.078 -30.918 8.679 1.00 53.75 269 ASP A O 1
ATOM 2046 N N . GLY A 1 270 ? -14.724 -29.742 9.977 1.00 54.03 270 GLY A N 1
ATOM 2047 C CA . GLY A 1 270 ? -15.809 -29.315 10.879 1.00 54.03 270 GLY A CA 1
ATOM 2048 C C . GLY A 1 270 ? -16.680 -28.152 10.376 1.00 54.03 270 GLY A C 1
ATOM 2049 O O . GLY A 1 270 ? -17.731 -27.871 10.951 1.00 54.03 270 GLY A O 1
ATOM 2050 N N . GLY A 1 271 ? -16.257 -27.449 9.324 1.00 50.09 271 GLY A N 1
ATOM 2051 C CA . GLY A 1 271 ? -16.913 -26.237 8.830 1.00 50.09 271 GLY A CA 1
ATOM 2052 C C . GLY A 1 271 ? -17.320 -26.369 7.374 1.00 50.09 271 GLY A C 1
ATOM 2053 O O . GLY A 1 271 ? -16.668 -25.793 6.507 1.00 50.09 271 GLY A O 1
ATOM 2054 N N . GLY A 1 272 ? -18.390 -27.119 7.100 1.00 45.44 272 GLY A N 1
ATOM 2055 C CA . GLY A 1 272 ? -19.016 -27.139 5.781 1.00 45.44 272 GLY A CA 1
ATOM 2056 C C . GLY A 1 272 ? -19.289 -25.709 5.314 1.00 45.44 272 GLY A C 1
ATOM 2057 O O . GLY A 1 272 ? -20.111 -25.002 5.897 1.00 45.44 272 GLY A O 1
ATOM 2058 N N . ALA A 1 273 ? -18.572 -25.269 4.280 1.00 46.12 273 ALA A N 1
ATOM 2059 C CA . ALA A 1 273 ? -18.863 -24.016 3.607 1.00 46.12 273 ALA A CA 1
ATOM 2060 C C . ALA A 1 273 ? -20.305 -24.092 3.087 1.00 46.12 273 ALA A C 1
ATOM 2062 O O . ALA A 1 273 ? -20.616 -24.888 2.201 1.00 46.12 273 ALA A O 1
ATOM 2063 N N . SER A 1 274 ? -21.198 -23.306 3.690 1.00 40.03 274 SER A N 1
ATOM 2064 C CA . SER A 1 274 ? -22.599 -23.240 3.278 1.00 40.03 274 SER A CA 1
ATOM 2065 C C . SER A 1 274 ? -22.679 -22.790 1.810 1.00 40.03 274 SER A C 1
ATOM 2067 O O . SER A 1 274 ? -22.027 -21.802 1.452 1.00 40.03 274 SER A O 1
ATOM 2069 N N . PRO A 1 27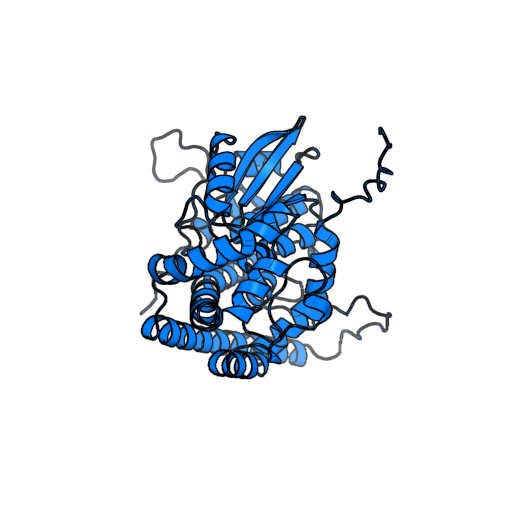5 ? -23.442 -23.483 0.943 1.00 36.41 275 PRO A N 1
ATOM 2070 C CA . PRO A 1 275 ? -23.522 -23.181 -0.480 1.00 36.41 275 PRO A CA 1
ATOM 2071 C C . PRO A 1 275 ? -24.442 -21.970 -0.703 1.00 36.41 275 PRO A C 1
ATOM 2073 O O . PRO A 1 275 ? -25.600 -22.103 -1.088 1.00 36.41 275 PRO A O 1
ATOM 2076 N N . GLY A 1 276 ? -23.932 -20.770 -0.427 1.00 32.62 276 GLY A N 1
ATOM 2077 C CA . GLY A 1 276 ? -24.543 -19.504 -0.836 1.00 32.62 276 GLY A CA 1
ATOM 2078 C C . GLY A 1 276 ? -23.912 -18.976 -2.136 1.00 32.62 276 GLY A C 1
ATOM 2079 O O . GLY A 1 276 ? -22.699 -19.105 -2.309 1.00 32.62 276 GLY A O 1
ATOM 2080 N N . PRO A 1 277 ? -24.685 -18.375 -3.063 1.00 33.09 277 PRO A N 1
ATOM 2081 C CA . PRO A 1 277 ? -24.147 -17.780 -4.289 1.00 33.09 277 PRO A CA 1
ATOM 2082 C C . PRO A 1 277 ? -23.358 -16.480 -3.996 1.00 33.09 277 PRO A C 1
ATOM 2084 O O . PRO A 1 277 ? -23.584 -15.838 -2.969 1.00 33.09 277 PRO A O 1
ATOM 2087 N N . PRO A 1 278 ? -22.407 -16.073 -4.864 1.00 43.28 278 PRO A N 1
ATOM 2088 C CA . PRO A 1 278 ? -21.179 -15.428 -4.414 1.00 43.28 278 PRO A CA 1
ATOM 2089 C C . PRO A 1 278 ? -21.247 -13.893 -4.367 1.00 43.28 278 PRO A C 1
ATOM 2091 O O . PRO A 1 278 ? -21.215 -13.219 -5.394 1.00 43.28 278 PRO A O 1
ATOM 2094 N N . ALA A 1 279 ? -21.099 -13.331 -3.170 1.00 48.19 279 ALA A N 1
ATOM 2095 C CA . ALA A 1 279 ? -19.885 -12.543 -2.970 1.00 48.19 279 ALA A CA 1
ATOM 2096 C C . ALA A 1 279 ? -18.739 -13.565 -2.924 1.00 48.19 279 ALA A C 1
ATOM 2098 O O . ALA A 1 279 ? -18.896 -14.585 -2.253 1.00 48.19 279 ALA A O 1
ATOM 2099 N N . LYS A 1 280 ? -17.656 -13.389 -3.698 1.00 65.38 280 LYS A N 1
ATOM 2100 C CA . LYS A 1 280 ? -16.568 -14.386 -3.753 1.00 65.38 280 LYS A CA 1
ATOM 2101 C C . LYS A 1 280 ? -16.174 -14.770 -2.329 1.00 65.38 280 LYS A C 1
ATOM 2103 O O . LYS A 1 280 ? -15.842 -13.890 -1.538 1.00 65.38 280 LYS A O 1
ATOM 2108 N N . ALA A 1 281 ? -16.334 -16.053 -2.004 1.00 70.94 281 ALA A N 1
ATOM 2109 C CA . ALA A 1 281 ? -16.217 -16.544 -0.639 1.00 70.94 281 ALA A CA 1
ATOM 2110 C C . ALA A 1 281 ? -14.886 -16.084 -0.018 1.00 70.94 281 ALA A C 1
ATOM 2112 O O . ALA A 1 281 ? -13.882 -15.994 -0.737 1.00 70.94 281 ALA A O 1
ATOM 2113 N N . PRO A 1 282 ? -14.860 -15.771 1.291 1.00 80.75 282 PRO A N 1
ATOM 2114 C CA . PRO A 1 282 ? -13.618 -15.423 1.967 1.00 80.75 282 PRO A CA 1
ATOM 2115 C C . PRO A 1 282 ? -12.579 -16.531 1.768 1.00 80.75 282 PRO A C 1
ATOM 2117 O O . PRO A 1 282 ? -12.918 -17.706 1.618 1.00 80.75 282 PRO A O 1
ATOM 2120 N N . LEU A 1 283 ? -11.300 -16.149 1.770 1.00 88.81 283 LEU A N 1
ATOM 2121 C CA . LEU A 1 283 ? -10.220 -17.127 1.704 1.00 88.81 283 LEU A CA 1
ATOM 2122 C C . LEU A 1 283 ? -10.274 -18.064 2.919 1.00 88.81 283 LEU A C 1
ATOM 2124 O O . LEU A 1 283 ? -10.663 -17.622 4.002 1.00 88.81 283 LEU A O 1
ATOM 2128 N N . PRO A 1 284 ? -9.841 -19.329 2.767 1.00 89.75 284 PRO A N 1
ATOM 2129 C CA . PRO A 1 284 ? -9.831 -20.294 3.867 1.00 89.75 284 PRO A CA 1
ATOM 2130 C C . PRO A 1 284 ? -8.929 -19.863 5.034 1.00 89.75 284 PRO A C 1
ATOM 2132 O O . PRO A 1 284 ? -9.130 -20.296 6.164 1.00 89.75 284 PRO A O 1
ATOM 2135 N N . PHE A 1 285 ? -7.945 -19.002 4.773 1.00 94.62 285 PHE A N 1
ATOM 2136 C CA . PHE A 1 285 ? -7.089 -18.387 5.778 1.00 94.62 285 PHE A CA 1
ATOM 2137 C C . PHE A 1 285 ? -6.549 -17.045 5.283 1.00 94.62 285 PHE A C 1
ATOM 2139 O O . PHE A 1 285 ? -6.588 -16.727 4.091 1.00 94.62 285 PHE A O 1
ATOM 2146 N N . TYR A 1 286 ? -5.970 -16.315 6.229 1.00 96.31 286 TYR A N 1
ATOM 2147 C CA . TYR A 1 286 ? -5.186 -15.108 6.036 1.00 96.31 286 TYR A CA 1
ATOM 2148 C C . TYR A 1 286 ? -3.834 -15.232 6.750 1.00 96.31 286 TYR A C 1
ATOM 2150 O O . TYR A 1 286 ? -3.621 -16.138 7.560 1.00 96.31 286 TYR A O 1
ATOM 2158 N N . LEU A 1 287 ? -2.893 -14.321 6.483 1.00 96.81 287 LEU A N 1
ATOM 2159 C CA . LEU A 1 287 ? -1.523 -14.415 7.009 1.00 96.81 287 LEU A CA 1
ATOM 2160 C C . LEU A 1 287 ? -1.474 -14.494 8.545 1.00 96.81 287 LEU A C 1
ATOM 2162 O O . LEU A 1 287 ? -0.630 -15.199 9.111 1.00 96.81 287 LEU A O 1
ATOM 2166 N N . CYS A 1 288 ? -2.388 -13.800 9.226 1.00 95.38 288 CYS A N 1
ATOM 2167 C CA . CYS A 1 288 ? -2.435 -13.713 10.687 1.00 95.38 288 CYS A CA 1
ATOM 2168 C C . CYS A 1 288 ? -3.587 -14.494 11.341 1.00 95.38 288 CYS A C 1
ATOM 2170 O O . CYS A 1 288 ? -3.659 -14.498 12.565 1.00 95.38 288 CYS A O 1
ATOM 2172 N N . GLY A 1 289 ? -4.458 -15.171 10.586 1.00 92.38 289 GLY A N 1
ATOM 2173 C CA . GLY A 1 289 ? -5.607 -15.882 11.158 1.00 92.38 289 GLY A CA 1
ATOM 2174 C C . GLY A 1 289 ? -6.713 -16.158 10.142 1.00 92.38 289 GLY A C 1
ATOM 2175 O O . GLY A 1 289 ? -6.439 -16.386 8.970 1.00 92.38 289 GLY A O 1
ATOM 2176 N N . SER A 1 290 ? -7.970 -16.132 10.586 1.00 91.25 290 SER A N 1
ATOM 2177 C CA . SER A 1 290 ? -9.155 -16.426 9.759 1.00 91.25 290 SER A CA 1
ATOM 2178 C C . SER A 1 290 ? -9.843 -15.187 9.171 1.00 91.25 290 SER A C 1
ATOM 2180 O O . SER A 1 290 ? -10.797 -15.314 8.408 1.00 91.25 290 SER A O 1
ATOM 2182 N N . THR A 1 291 ? -9.355 -13.984 9.480 1.00 92.25 291 THR A N 1
ATOM 2183 C CA . THR A 1 291 ? -9.919 -12.710 9.007 1.00 92.25 291 THR A CA 1
ATOM 2184 C C . THR A 1 291 ? -8.894 -11.888 8.235 1.00 92.25 291 THR A C 1
ATOM 2186 O O . THR A 1 291 ? -7.706 -11.918 8.561 1.00 92.25 291 THR A O 1
ATOM 2189 N N . LEU A 1 292 ? -9.361 -11.100 7.261 1.00 94.25 292 LEU A N 1
ATOM 2190 C CA . LEU A 1 292 ? -8.518 -10.180 6.497 1.00 94.25 292 LEU A CA 1
ATOM 2191 C C . LEU A 1 292 ? -7.809 -9.190 7.433 1.00 94.25 292 LEU A C 1
ATOM 2193 O O . LEU A 1 292 ? -8.453 -8.499 8.220 1.00 94.25 292 LEU A O 1
ATOM 2197 N N . SER A 1 293 ? -6.487 -9.082 7.309 1.00 96.00 293 SER A N 1
ATOM 2198 C CA . SER A 1 293 ? -5.668 -8.183 8.123 1.00 96.00 293 SER A CA 1
ATOM 2199 C C . SER A 1 293 ? -4.895 -7.158 7.287 1.00 96.00 293 SER A C 1
ATOM 2201 O O . SER A 1 293 ? -4.765 -7.265 6.064 1.00 96.00 293 SER A O 1
ATOM 2203 N N . ALA A 1 294 ? -4.303 -6.162 7.948 1.00 96.25 294 ALA A N 1
ATOM 2204 C CA . ALA A 1 294 ? -3.430 -5.183 7.303 1.00 96.25 294 ALA A CA 1
ATOM 2205 C C . ALA A 1 294 ? -2.162 -5.818 6.698 1.00 96.25 294 ALA A C 1
ATOM 2207 O O . ALA A 1 294 ? -1.580 -5.248 5.768 1.00 96.25 294 ALA A O 1
ATOM 2208 N N . ALA A 1 295 ? -1.743 -6.994 7.183 1.00 97.19 295 ALA A N 1
ATOM 2209 C CA . ALA A 1 295 ? -0.644 -7.754 6.594 1.00 97.19 295 ALA A CA 1
ATOM 2210 C C . ALA A 1 295 ? -1.033 -8.292 5.209 1.00 97.19 295 ALA A C 1
ATOM 2212 O O . ALA A 1 295 ? -0.271 -8.128 4.257 1.00 97.19 295 ALA A O 1
ATOM 2213 N N . ASP A 1 296 ? -2.245 -8.837 5.070 1.00 97.81 296 ASP A N 1
ATOM 2214 C CA . ASP A 1 296 ? -2.783 -9.333 3.796 1.00 97.81 296 ASP A CA 1
ATOM 2215 C C . ASP A 1 296 ? -2.951 -8.201 2.790 1.00 97.81 296 ASP A C 1
ATOM 2217 O O . ASP A 1 296 ? -2.467 -8.284 1.661 1.00 97.81 296 ASP A O 1
ATOM 2221 N N . VAL A 1 297 ? -3.569 -7.099 3.229 1.00 96.62 297 VAL A N 1
ATOM 2222 C CA . VAL A 1 297 ? -3.727 -5.893 2.408 1.00 96.62 297 VAL A CA 1
ATOM 2223 C C . VAL A 1 297 ? -2.359 -5.368 1.969 1.00 96.62 297 VAL A C 1
ATOM 2225 O O . VAL A 1 297 ? -2.173 -5.010 0.805 1.00 96.62 297 VAL A O 1
ATOM 2228 N N . SER A 1 298 ? -1.370 -5.342 2.866 1.00 97.12 298 SER A N 1
ATOM 2229 C CA . SER A 1 298 ? -0.011 -4.914 2.527 1.00 97.12 298 SER A CA 1
ATOM 2230 C C . SER A 1 298 ? 0.648 -5.842 1.512 1.00 97.12 298 SER A C 1
ATOM 2232 O O . SER A 1 298 ? 1.219 -5.341 0.546 1.00 97.12 298 SER A O 1
ATOM 2234 N N . LEU A 1 299 ? 0.555 -7.163 1.676 1.00 97.88 299 LEU A N 1
ATOM 2235 C CA . LEU A 1 299 ? 1.149 -8.112 0.735 1.00 97.88 299 LEU A CA 1
ATOM 2236 C C . LEU A 1 299 ? 0.483 -7.981 -0.639 1.00 97.88 299 LEU A C 1
ATOM 2238 O O . LEU A 1 299 ? 1.175 -7.761 -1.633 1.00 97.88 299 LEU A O 1
ATOM 2242 N N . ALA A 1 300 ? -0.852 -8.007 -0.685 1.00 96.38 300 ALA A N 1
ATOM 2243 C CA . ALA A 1 300 ? -1.608 -7.944 -1.931 1.00 96.38 300 ALA A CA 1
ATOM 2244 C C . ALA A 1 300 ? -1.363 -6.655 -2.714 1.00 96.38 300 ALA A C 1
ATOM 2246 O O . ALA A 1 300 ? -1.203 -6.674 -3.937 1.00 96.38 300 ALA A O 1
ATOM 2247 N N . THR A 1 301 ? -1.328 -5.519 -2.020 1.00 95.31 301 THR A N 1
ATOM 2248 C CA . THR A 1 301 ? -1.165 -4.226 -2.684 1.00 95.31 301 THR A CA 1
ATOM 2249 C C . THR A 1 301 ? 0.287 -3.940 -3.032 1.00 95.31 301 THR A C 1
ATOM 2251 O O . THR A 1 301 ? 0.535 -3.434 -4.124 1.00 95.31 301 THR A O 1
ATOM 2254 N N . LEU A 1 302 ? 1.253 -4.279 -2.166 1.00 96.56 302 LEU A N 1
ATOM 2255 C CA . LEU A 1 302 ? 2.662 -3.973 -2.412 1.00 96.56 302 LEU A CA 1
ATOM 2256 C C . LEU A 1 302 ? 3.310 -4.917 -3.429 1.00 96.56 302 LEU A C 1
ATOM 2258 O O . LEU A 1 302 ? 4.104 -4.434 -4.232 1.00 96.56 302 LEU A O 1
ATOM 2262 N N . ALA A 1 303 ? 2.967 -6.209 -3.425 1.00 96.88 303 ALA A N 1
ATOM 2263 C CA . ALA A 1 303 ? 3.444 -7.173 -4.421 1.00 96.88 303 ALA A CA 1
ATOM 2264 C C . ALA A 1 303 ? 2.623 -7.142 -5.723 1.00 96.88 303 ALA A C 1
ATOM 2266 O O . ALA A 1 303 ? 3.133 -7.528 -6.772 1.00 96.88 303 ALA A O 1
ATOM 2267 N N . GLY A 1 304 ? 1.387 -6.627 -5.669 1.00 94.12 304 GLY A N 1
ATOM 2268 C CA . GLY A 1 304 ? 0.435 -6.555 -6.783 1.00 94.12 304 GLY A CA 1
ATOM 2269 C C . GLY A 1 304 ? 1.015 -6.124 -8.139 1.00 94.12 304 GLY A C 1
ATOM 2270 O O . GLY A 1 304 ? 0.732 -6.787 -9.129 1.00 94.12 304 GLY A O 1
ATOM 2271 N N . PRO A 1 305 ? 1.856 -5.073 -8.232 1.00 93.81 305 PRO A N 1
ATOM 2272 C CA . PRO A 1 305 ? 2.427 -4.646 -9.513 1.00 93.81 305 PRO A CA 1
ATOM 2273 C C . PRO A 1 305 ? 3.346 -5.665 -10.198 1.00 93.81 305 PRO A C 1
ATOM 2275 O O . PRO A 1 305 ? 3.684 -5.466 -11.363 1.00 93.81 305 PRO A O 1
ATOM 2278 N N . LEU A 1 306 ? 3.804 -6.694 -9.480 1.00 95.69 306 LEU A N 1
ATOM 2279 C CA . LEU A 1 306 ? 4.706 -7.726 -9.994 1.00 95.69 306 LEU A CA 1
ATOM 2280 C C . LEU A 1 306 ? 4.076 -9.119 -10.040 1.00 95.69 306 LEU A C 1
ATOM 2282 O O . LEU A 1 306 ? 4.782 -10.109 -10.219 1.00 95.69 306 LEU A O 1
ATOM 2286 N N . VAL A 1 307 ? 2.755 -9.189 -9.918 1.00 95.38 307 VAL A N 1
ATOM 2287 C CA . VAL A 1 307 ? 1.980 -10.404 -10.154 1.00 95.38 307 VAL A CA 1
ATOM 2288 C C . VAL A 1 307 ? 0.870 -10.105 -11.155 1.00 95.38 307 VAL A C 1
ATOM 2290 O O . VAL A 1 307 ? 0.401 -8.974 -11.281 1.00 95.38 307 VAL A O 1
ATOM 2293 N N . GLU A 1 308 ? 0.463 -11.112 -11.912 1.00 92.50 308 GLU A N 1
ATOM 2294 C CA . GLU A 1 308 ? -0.598 -10.980 -12.901 1.00 92.50 308 GLU A CA 1
ATOM 2295 C C . GLU A 1 308 ? -1.956 -10.945 -12.201 1.00 92.50 308 GLU A C 1
ATOM 2297 O O . GLU A 1 308 ? -2.512 -11.970 -11.813 1.00 92.50 308 GLU A O 1
ATOM 2302 N N . LEU A 1 309 ? -2.474 -9.735 -12.001 1.00 89.25 309 LEU A N 1
ATOM 2303 C CA . LEU A 1 309 ? -3.778 -9.530 -11.383 1.00 89.25 309 LEU A CA 1
ATOM 2304 C C . LEU A 1 309 ? -4.917 -9.867 -12.360 1.00 89.25 309 LEU A C 1
ATOM 2306 O O . LEU A 1 309 ? -4.764 -9.661 -13.569 1.00 89.25 309 LEU A O 1
ATOM 2310 N N . PRO A 1 310 ? -6.083 -10.316 -11.856 1.00 83.62 310 PRO A N 1
ATOM 2311 C CA . PRO A 1 310 ? -7.263 -10.532 -12.685 1.00 83.62 310 PRO A CA 1
ATOM 2312 C C . PRO A 1 310 ? -7.605 -9.287 -13.531 1.00 83.62 310 PRO A C 1
ATOM 2314 O O . PRO A 1 310 ? -7.523 -8.167 -13.019 1.00 83.62 310 PRO A O 1
ATOM 2317 N N . PRO A 1 311 ? -8.041 -9.427 -14.801 1.00 76.75 311 PRO A N 1
ATOM 2318 C CA . PRO A 1 311 ? -8.316 -8.282 -15.681 1.00 76.75 311 PRO A CA 1
ATOM 2319 C C . PRO A 1 311 ? -9.326 -7.278 -15.107 1.00 76.75 311 PRO A C 1
ATOM 2321 O O . PRO A 1 311 ? -9.217 -6.072 -15.317 1.00 76.75 311 PRO A O 1
ATOM 2324 N N . CYS A 1 312 ? -10.292 -7.764 -14.327 1.00 67.69 312 CYS A N 1
ATOM 2325 C CA . CYS A 1 312 ? -11.288 -6.952 -13.631 1.00 67.69 312 CYS A CA 1
ATOM 2326 C C . CYS A 1 312 ? -10.700 -6.091 -12.500 1.00 67.69 312 CYS A C 1
ATOM 2328 O O . CYS A 1 312 ? -11.294 -5.080 -12.139 1.00 67.69 312 CYS A O 1
ATOM 2330 N N . CYS A 1 313 ? -9.509 -6.402 -11.983 1.00 64.38 313 CYS A N 1
ATOM 2331 C CA . CYS A 1 313 ? -8.810 -5.546 -11.021 1.00 64.38 313 CYS A CA 1
ATOM 2332 C C . CYS A 1 313 ? -8.287 -4.248 -11.659 1.00 64.38 313 CYS A C 1
ATOM 2334 O O . CYS A 1 313 ? -8.009 -3.285 -10.945 1.00 64.38 313 CYS A O 1
ATOM 2336 N N . ALA A 1 314 ? -8.210 -4.185 -12.995 1.00 60.44 314 ALA A N 1
ATOM 2337 C CA . ALA A 1 314 ? -7.943 -2.959 -13.744 1.00 60.44 314 ALA A CA 1
ATOM 2338 C C . ALA A 1 314 ? -9.194 -2.076 -13.931 1.00 60.44 314 ALA A C 1
ATOM 2340 O O . ALA A 1 314 ? -9.116 -1.056 -14.618 1.00 60.44 314 ALA A O 1
ATOM 2341 N N . ALA A 1 315 ? -10.347 -2.444 -13.349 1.00 48.09 315 ALA A N 1
ATOM 2342 C CA . ALA A 1 315 ? -11.608 -1.721 -13.500 1.00 48.09 315 ALA A CA 1
ATOM 2343 C C . ALA A 1 315 ? -11.522 -0.277 -12.964 1.00 48.09 315 ALA A C 1
ATOM 2345 O O . ALA A 1 315 ? -11.769 0.029 -11.798 1.00 48.09 315 ALA A O 1
ATOM 2346 N N . GLY A 1 316 ? -11.172 0.639 -13.863 1.00 55.59 316 GLY A N 1
ATOM 2347 C CA . GLY A 1 316 ? -11.572 2.043 -13.843 1.00 55.59 316 GLY A CA 1
ATOM 2348 C C . GLY A 1 316 ? -10.761 3.009 -12.976 1.00 55.59 316 GLY A C 1
ATOM 2349 O O . GLY A 1 316 ? -10.755 4.198 -13.292 1.00 55.59 316 GLY A O 1
ATOM 2350 N N . ARG A 1 317 ? -10.056 2.576 -11.917 1.00 71.00 317 ARG A N 1
ATOM 2351 C CA . ARG A 1 317 ? -9.359 3.538 -11.027 1.00 71.00 317 ARG A CA 1
ATOM 2352 C C . ARG A 1 317 ? -7.948 3.913 -11.463 1.00 71.00 317 ARG A C 1
ATOM 2354 O O . ARG A 1 317 ? -7.561 5.075 -11.315 1.00 71.00 317 ARG A O 1
ATOM 2361 N N . TYR A 1 318 ? -7.173 2.948 -11.941 1.00 77.94 318 TYR A N 1
ATOM 2362 C CA . TYR A 1 318 ? -5.819 3.173 -12.431 1.00 77.94 318 TYR A CA 1
ATOM 2363 C C . TYR A 1 318 ? -5.417 2.075 -13.412 1.00 77.94 318 TYR A C 1
ATOM 2365 O O . TYR A 1 318 ? -5.865 0.937 -13.310 1.00 77.94 318 TYR A O 1
ATOM 2373 N N . TYR A 1 319 ? -4.565 2.432 -14.365 1.00 88.69 319 TYR A N 1
ATOM 2374 C CA . TYR A 1 319 ? -4.065 1.515 -15.381 1.00 88.69 319 TYR A CA 1
ATOM 2375 C C . TYR A 1 319 ? -2.672 1.017 -15.002 1.00 88.69 319 TYR A C 1
ATOM 2377 O O . TYR A 1 319 ? -1.767 1.822 -14.768 1.00 88.69 319 TYR A O 1
ATOM 2385 N N . VAL A 1 320 ? -2.500 -0.299 -14.987 1.00 88.44 320 VAL A N 1
ATOM 2386 C CA . VAL A 1 320 ? -1.194 -0.963 -15.010 1.00 88.44 320 VAL A CA 1
ATOM 2387 C C . VAL A 1 320 ? -1.157 -1.776 -16.302 1.00 88.44 320 VAL A C 1
ATOM 2389 O O . VAL A 1 320 ? -2.156 -2.436 -16.594 1.00 88.44 320 VAL A O 1
ATOM 2392 N N . PRO A 1 321 ? -0.074 -1.718 -17.095 1.00 91.12 321 PRO A N 1
ATOM 2393 C CA . PRO A 1 321 ? -0.028 -2.474 -18.335 1.00 91.12 321 PRO A CA 1
ATOM 2394 C C . PRO A 1 321 ? -0.184 -3.981 -18.091 1.00 91.12 321 PRO A C 1
ATOM 2396 O O . PRO A 1 321 ? 0.427 -4.502 -17.151 1.00 91.12 321 PRO A O 1
ATOM 2399 N N . PRO A 1 322 ? -0.971 -4.692 -18.916 1.00 92.06 322 PRO A N 1
ATOM 2400 C CA . PRO A 1 322 ? -1.102 -6.137 -18.807 1.00 92.06 322 PRO A CA 1
ATOM 2401 C C . PRO A 1 322 ? 0.241 -6.820 -19.082 1.00 92.06 322 PRO A C 1
ATOM 2403 O O . PRO A 1 322 ? 1.079 -6.305 -19.826 1.00 92.06 322 PRO A O 1
ATOM 2406 N N . ARG A 1 323 ? 0.429 -8.026 -18.531 1.00 93.81 323 ARG A N 1
ATOM 2407 C CA . ARG A 1 323 ? 1.677 -8.802 -18.642 1.00 93.81 323 ARG A CA 1
ATOM 2408 C C . ARG A 1 323 ? 2.183 -8.932 -20.085 1.00 93.81 323 ARG A C 1
ATOM 2410 O O . ARG A 1 323 ? 3.383 -8.825 -20.320 1.00 93.81 323 ARG A O 1
ATOM 2417 N N . ALA A 1 324 ? 1.275 -9.124 -21.043 1.00 94.81 324 ALA A N 1
ATOM 2418 C CA . ALA A 1 324 ? 1.602 -9.264 -22.462 1.00 94.81 324 ALA A CA 1
ATOM 2419 C C . ALA A 1 324 ? 2.281 -8.019 -23.070 1.00 94.81 324 ALA A C 1
ATOM 2421 O O . ALA A 1 324 ? 3.087 -8.156 -23.986 1.00 94.81 324 ALA A O 1
ATOM 2422 N N . GLU A 1 325 ? 2.003 -6.824 -22.542 1.00 95.50 325 GLU A N 1
ATOM 2423 C CA . GLU A 1 325 ? 2.591 -5.561 -23.006 1.00 95.50 325 GLU A CA 1
ATOM 2424 C C . GLU A 1 325 ? 3.922 -5.227 -22.310 1.00 95.50 325 GLU A C 1
ATOM 2426 O O . GLU A 1 325 ? 4.622 -4.300 -22.722 1.00 95.50 325 GLU A O 1
ATOM 2431 N N . LEU A 1 326 ? 4.290 -5.952 -21.247 1.00 96.75 326 LEU A N 1
ATOM 2432 C CA . LEU A 1 326 ? 5.500 -5.664 -20.480 1.00 96.75 326 LEU A CA 1
ATOM 2433 C C . LEU A 1 326 ? 6.777 -6.011 -21.270 1.00 96.75 326 LEU A C 1
ATOM 2435 O O . LEU A 1 326 ? 6.804 -6.994 -22.022 1.00 96.75 326 LEU A O 1
ATOM 2439 N N . PRO A 1 327 ? 7.882 -5.269 -21.047 1.00 97.56 327 PRO A N 1
ATOM 2440 C CA . PRO A 1 327 ? 9.194 -5.634 -21.575 1.00 97.56 327 PRO A CA 1
ATOM 2441 C C . PRO A 1 327 ? 9.590 -7.039 -21.126 1.00 97.56 327 PRO A C 1
ATOM 2443 O O . PRO A 1 327 ? 9.368 -7.381 -19.964 1.00 97.56 327 PRO A O 1
ATOM 2446 N N . ALA A 1 328 ? 10.225 -7.817 -22.011 1.00 97.56 328 ALA A N 1
ATOM 2447 C CA . ALA A 1 328 ? 10.500 -9.238 -21.776 1.00 97.56 328 ALA A CA 1
ATOM 2448 C C . ALA A 1 328 ? 11.112 -9.543 -20.392 1.00 97.56 328 ALA A C 1
ATOM 2450 O O . ALA A 1 328 ? 10.511 -10.334 -19.671 1.00 97.56 328 ALA A O 1
ATOM 2451 N N . PRO A 1 329 ? 12.171 -8.845 -19.923 1.00 97.25 329 PRO A N 1
ATOM 2452 C CA . PRO A 1 329 ? 12.744 -9.146 -18.610 1.00 97.25 329 PRO A CA 1
ATOM 2453 C C . PRO A 1 329 ? 11.761 -8.952 -17.446 1.00 97.25 329 PRO A C 1
ATOM 2455 O O . PRO A 1 329 ? 11.763 -9.726 -16.495 1.00 97.25 329 PRO A O 1
ATOM 2458 N N . LEU A 1 330 ? 10.905 -7.927 -17.512 1.00 97.12 330 LEU A N 1
ATOM 2459 C CA . LEU A 1 330 ? 9.903 -7.684 -16.474 1.00 97.12 330 LEU A CA 1
ATOM 2460 C C . LEU A 1 330 ? 8.737 -8.667 -16.594 1.00 97.12 330 LEU A C 1
ATOM 2462 O O . LEU A 1 330 ? 8.240 -9.145 -15.581 1.00 97.12 330 LEU A O 1
ATOM 2466 N N . ARG A 1 331 ? 8.315 -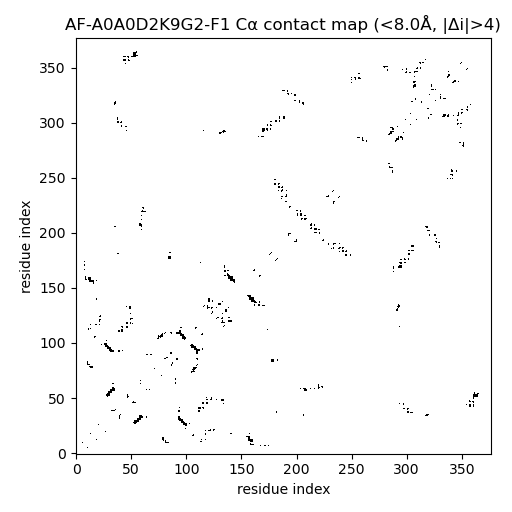8.980 -17.821 1.00 97.38 331 ARG A N 1
ATOM 2467 C CA . ARG A 1 331 ? 7.268 -9.965 -18.100 1.00 97.38 331 ARG A CA 1
ATOM 2468 C C . ARG A 1 331 ? 7.618 -11.330 -17.514 1.00 97.38 331 ARG A C 1
ATOM 2470 O O . ARG A 1 331 ? 6.765 -11.940 -16.876 1.00 97.38 331 ARG A O 1
ATOM 2477 N N . ASP A 1 332 ? 8.860 -11.765 -17.695 1.00 97.81 332 ASP A N 1
ATOM 2478 C CA . ASP A 1 332 ? 9.340 -13.059 -17.212 1.00 97.81 332 ASP A CA 1
ATOM 2479 C C . ASP A 1 332 ? 9.382 -13.088 -15.678 1.00 97.81 332 ASP A C 1
ATOM 2481 O O . ASP A 1 332 ? 8.937 -14.058 -15.067 1.00 97.81 332 ASP A O 1
ATOM 2485 N N . VAL A 1 333 ? 9.807 -11.989 -15.037 1.00 97.69 333 VAL A N 1
ATOM 2486 C CA . VAL A 1 333 ? 9.726 -11.845 -13.573 1.00 97.69 333 VAL A CA 1
ATOM 2487 C C . VAL A 1 333 ? 8.278 -11.905 -13.087 1.00 97.69 333 VAL A C 1
ATOM 2489 O O . VAL A 1 333 ? 7.992 -12.635 -12.142 1.00 97.69 333 VAL A O 1
ATOM 2492 N N . VAL A 1 334 ? 7.357 -11.173 -13.723 1.00 97.62 334 VAL A N 1
ATOM 2493 C CA . VAL A 1 334 ? 5.934 -11.186 -13.345 1.00 97.62 334 VAL A CA 1
ATOM 2494 C C . VAL A 1 334 ? 5.357 -12.590 -13.478 1.00 97.62 334 VAL A C 1
ATOM 2496 O O . VAL A 1 334 ? 4.685 -13.058 -12.563 1.00 97.62 334 VAL A O 1
ATOM 2499 N N . ALA A 1 335 ? 5.643 -13.290 -14.577 1.00 97.62 335 ALA A N 1
ATOM 2500 C CA . ALA A 1 335 ? 5.203 -14.667 -14.774 1.00 97.62 335 ALA A CA 1
ATOM 2501 C C . ALA A 1 335 ? 5.756 -15.599 -13.682 1.00 97.62 335 ALA A C 1
ATOM 2503 O O . ALA A 1 335 ? 4.989 -16.338 -13.065 1.00 97.62 335 ALA A O 1
ATOM 2504 N N . ALA A 1 336 ? 7.058 -15.509 -13.392 1.00 98.06 336 ALA A N 1
ATOM 2505 C CA . ALA A 1 336 ? 7.712 -16.325 -12.376 1.00 98.06 336 ALA A CA 1
ATOM 2506 C C . ALA A 1 336 ? 7.142 -16.074 -10.972 1.00 98.06 336 ALA A C 1
ATOM 2508 O O . ALA A 1 336 ? 6.805 -17.026 -10.279 1.00 98.06 336 ALA A O 1
ATOM 2509 N N . LEU A 1 337 ? 6.984 -14.811 -10.559 1.00 97.94 337 LEU A N 1
ATOM 2510 C CA . LEU A 1 337 ? 6.434 -14.462 -9.245 1.00 97.94 337 LEU A CA 1
ATOM 2511 C C . LEU A 1 337 ? 4.956 -14.833 -9.118 1.00 97.94 337 LEU A C 1
ATOM 2513 O O . LEU A 1 337 ? 4.538 -15.285 -8.055 1.00 97.94 337 LEU A O 1
ATOM 2517 N N . THR A 1 338 ? 4.179 -14.692 -10.195 1.00 97.75 338 THR A N 1
ATOM 2518 C CA . THR A 1 338 ? 2.767 -15.103 -10.225 1.00 97.75 338 THR A CA 1
ATOM 2519 C C . THR A 1 338 ? 2.624 -16.602 -9.985 1.00 97.75 338 THR A C 1
ATOM 2521 O O . THR A 1 338 ? 1.723 -17.014 -9.263 1.00 97.75 338 THR A O 1
ATOM 2524 N N . ALA A 1 339 ? 3.509 -17.424 -10.552 1.00 97.81 339 ALA A N 1
ATOM 2525 C CA . ALA A 1 339 ? 3.447 -18.880 -10.420 1.00 97.81 339 ALA A CA 1
ATOM 2526 C C . ALA A 1 339 ? 3.743 -19.397 -8.997 1.00 97.81 339 ALA A C 1
ATOM 2528 O O . ALA A 1 339 ? 3.456 -20.553 -8.696 1.00 97.81 339 ALA A O 1
ATOM 2529 N N . ARG A 1 340 ? 4.306 -18.565 -8.113 1.00 98.31 340 ARG A N 1
ATOM 2530 C CA . ARG A 1 340 ? 4.650 -18.950 -6.735 1.00 98.31 340 ARG A CA 1
ATOM 2531 C C . ARG A 1 340 ? 3.417 -19.010 -5.825 1.00 98.31 340 ARG A C 1
ATOM 2533 O O . ARG A 1 340 ? 2.468 -18.264 -6.074 1.00 98.31 340 ARG A O 1
ATOM 2540 N N . PRO A 1 341 ? 3.447 -19.780 -4.717 1.00 98.31 341 PRO A N 1
ATOM 2541 C CA . PRO A 1 341 ? 2.393 -19.765 -3.698 1.00 98.31 341 PRO A CA 1
ATOM 2542 C C . PRO A 1 341 ? 1.996 -18.352 -3.241 1.00 98.31 341 PRO A C 1
ATOM 2544 O O . PRO A 1 341 ? 0.812 -18.021 -3.219 1.00 98.31 341 PRO A O 1
ATOM 2547 N N . THR A 1 342 ? 2.970 -17.476 -2.981 1.00 98.44 342 THR A N 1
ATOM 2548 C CA . THR A 1 342 ? 2.747 -16.064 -2.636 1.00 98.44 342 THR A CA 1
ATOM 2549 C C . THR A 1 342 ? 2.051 -15.304 -3.757 1.00 98.44 342 THR A C 1
ATOM 2551 O O . THR A 1 342 ? 1.116 -14.549 -3.494 1.00 98.44 342 THR A O 1
ATOM 2554 N N . GLY A 1 343 ? 2.457 -15.507 -5.014 1.00 97.81 343 GLY A N 1
ATOM 2555 C CA . GLY A 1 343 ? 1.812 -14.875 -6.165 1.00 97.81 343 GLY A CA 1
ATOM 2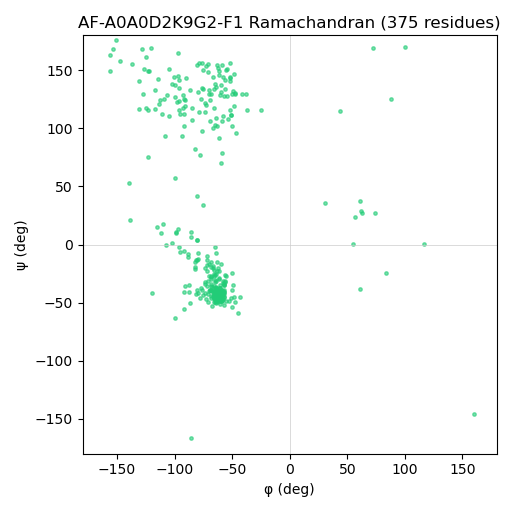556 C C . GLY A 1 343 ? 0.356 -15.303 -6.318 1.00 97.81 343 GLY A C 1
ATOM 2557 O O . GLY A 1 343 ? -0.529 -14.455 -6.426 1.00 97.81 343 GLY A O 1
ATOM 2558 N N . GLN A 1 344 ? 0.096 -16.608 -6.228 1.00 97.75 344 GLN A N 1
ATOM 2559 C CA . GLN A 1 344 ? -1.255 -17.168 -6.251 1.00 97.75 344 GLN A CA 1
ATOM 2560 C C . GLN A 1 344 ? -2.102 -16.649 -5.084 1.00 97.75 344 GLN A C 1
ATOM 2562 O O . GLN A 1 344 ? -3.250 -16.257 -5.281 1.00 97.75 344 GLN A O 1
ATOM 2567 N N . TYR A 1 345 ? -1.535 -16.563 -3.880 1.00 97.19 345 TYR A N 1
ATOM 2568 C CA . TYR A 1 345 ? -2.209 -15.988 -2.719 1.00 97.19 345 TYR A CA 1
ATOM 2569 C C . TYR A 1 345 ? -2.604 -14.521 -2.939 1.00 97.19 345 TYR A C 1
ATOM 2571 O O . TYR A 1 345 ? -3.740 -14.140 -2.652 1.00 97.19 345 TYR A O 1
ATOM 2579 N N . VAL A 1 346 ? -1.719 -13.704 -3.522 1.00 96.75 346 VAL A N 1
ATOM 2580 C CA . VAL A 1 346 ? -2.037 -12.312 -3.883 1.00 96.75 346 VAL A CA 1
ATOM 2581 C C . VAL A 1 346 ? -3.172 -12.244 -4.905 1.00 96.75 346 VAL A C 1
ATOM 2583 O O . VAL A 1 346 ? -4.090 -11.443 -4.729 1.00 96.75 346 VAL A O 1
ATOM 2586 N N . VAL A 1 347 ? -3.148 -13.082 -5.945 1.00 94.69 347 VAL A N 1
ATOM 2587 C CA . VAL A 1 347 ? -4.228 -13.148 -6.944 1.00 94.69 347 VAL A CA 1
ATOM 2588 C C . VAL A 1 347 ? -5.558 -13.491 -6.272 1.00 94.69 347 VAL A C 1
ATOM 2590 O O . VAL A 1 347 ? -6.539 -12.781 -6.481 1.00 94.69 347 VAL A O 1
ATOM 2593 N N . ARG A 1 348 ? -5.576 -14.503 -5.394 1.00 94.38 348 ARG A N 1
ATOM 2594 C CA . ARG A 1 348 ? -6.760 -14.884 -4.608 1.00 94.38 348 ARG A CA 1
ATOM 2595 C C . ARG A 1 348 ? -7.271 -13.737 -3.723 1.00 94.38 348 ARG A C 1
ATOM 2597 O O . ARG A 1 348 ? -8.477 -13.516 -3.661 1.00 94.38 348 ARG A O 1
ATOM 2604 N N . LEU A 1 349 ? -6.386 -12.965 -3.083 1.00 94.25 349 LEU A N 1
ATOM 2605 C CA . LEU A 1 349 ? -6.770 -11.787 -2.288 1.00 94.25 349 LEU A CA 1
ATOM 2606 C C . LEU A 1 349 ? -7.408 -10.682 -3.139 1.00 94.25 349 LEU A C 1
ATOM 2608 O O . LEU A 1 349 ? -8.404 -10.081 -2.732 1.00 94.25 349 LEU A O 1
ATOM 2612 N N . TRP A 1 350 ? -6.847 -10.400 -4.314 1.00 92.75 350 TRP A N 1
ATOM 2613 C CA . TRP A 1 350 ? -7.421 -9.433 -5.251 1.00 92.75 350 TRP A CA 1
ATOM 2614 C C . TRP A 1 350 ? -8.786 -9.867 -5.767 1.00 92.75 350 TRP A C 1
ATOM 2616 O O . TRP A 1 350 ? -9.681 -9.032 -5.910 1.00 92.75 350 TRP A O 1
ATOM 2626 N N . ASP A 1 351 ? -8.935 -11.165 -5.999 1.00 90.19 351 ASP A N 1
ATOM 2627 C CA . ASP A 1 351 ? -10.168 -11.763 -6.471 1.00 90.19 351 ASP A CA 1
ATOM 2628 C C . ASP A 1 351 ? -11.282 -11.710 -5.417 1.00 90.19 351 ASP A C 1
ATOM 2630 O O . ASP A 1 351 ? -12.400 -11.299 -5.724 1.00 90.19 351 ASP A O 1
ATOM 2634 N N . ALA A 1 352 ? -10.961 -12.063 -4.168 1.00 90.62 352 ALA A N 1
ATOM 2635 C CA . ALA A 1 352 ? -11.908 -12.076 -3.055 1.00 90.62 352 ALA A CA 1
ATOM 2636 C C . ALA A 1 352 ? -12.267 -10.665 -2.555 1.00 90.62 352 ALA A C 1
ATOM 2638 O O . ALA A 1 352 ? -13.433 -10.381 -2.291 1.00 90.62 352 ALA A O 1
ATOM 2639 N N . HIS A 1 353 ? -11.280 -9.766 -2.443 1.00 90.25 353 HIS A N 1
ATOM 2640 C CA . HIS A 1 353 ? -11.452 -8.468 -1.772 1.00 90.25 353 HIS A CA 1
ATOM 2641 C C . HIS A 1 353 ? -11.201 -7.273 -2.676 1.00 90.25 353 HIS A C 1
ATOM 2643 O O . HIS A 1 353 ? -11.923 -6.278 -2.622 1.00 90.25 353 HIS A O 1
ATOM 2649 N N . GLY A 1 354 ? -10.158 -7.343 -3.500 1.00 87.25 354 GLY A N 1
ATOM 2650 C CA . GLY A 1 354 ? -9.603 -6.166 -4.158 1.00 87.25 354 GLY A CA 1
ATOM 2651 C C . GLY A 1 354 ? -10.579 -5.429 -5.062 1.00 87.25 354 GLY A C 1
ATOM 2652 O O . GLY A 1 354 ? -10.645 -4.203 -5.016 1.00 87.25 354 GLY A O 1
ATOM 2653 N N . ILE A 1 355 ? -11.374 -6.162 -5.839 1.00 83.69 355 ILE A N 1
ATOM 2654 C CA . ILE A 1 355 ? -12.380 -5.579 -6.738 1.00 83.69 355 ILE A CA 1
ATOM 2655 C C . ILE A 1 355 ? -13.459 -4.845 -5.931 1.00 83.69 355 ILE A C 1
ATOM 2657 O O . ILE A 1 355 ? -13.761 -3.685 -6.212 1.00 83.69 355 ILE A O 1
ATOM 2661 N N . ALA A 1 356 ? -13.998 -5.495 -4.895 1.00 85.25 356 ALA A N 1
ATOM 2662 C CA . ALA A 1 356 ? -15.056 -4.936 -4.059 1.00 85.25 356 ALA A CA 1
ATOM 2663 C C . ALA A 1 356 ? -14.575 -3.699 -3.282 1.00 85.25 356 ALA A C 1
ATOM 2665 O O . ALA A 1 356 ? -15.223 -2.652 -3.314 1.00 85.25 356 ALA A O 1
ATOM 2666 N N . LEU A 1 357 ? -13.396 -3.776 -2.657 1.00 85.56 357 LEU A N 1
ATOM 2667 C CA . LEU A 1 357 ? -12.813 -2.663 -1.903 1.00 85.56 357 LEU A CA 1
ATOM 2668 C C . LEU A 1 357 ? -12.481 -1.465 -2.803 1.00 85.56 357 LEU A C 1
ATOM 2670 O O . LEU A 1 357 ? -12.688 -0.311 -2.422 1.00 85.56 357 LEU A O 1
ATOM 2674 N N . MET A 1 358 ? -12.009 -1.721 -4.024 1.00 83.12 358 MET A N 1
ATOM 2675 C CA . MET A 1 358 ? -11.755 -0.665 -5.004 1.00 83.12 358 MET A CA 1
ATOM 2676 C C . MET A 1 358 ? -13.043 -0.053 -5.568 1.00 83.12 358 MET A C 1
ATOM 2678 O O . MET A 1 358 ? -13.012 1.093 -6.011 1.00 83.12 358 MET A O 1
ATOM 2682 N N . ALA A 1 359 ? -14.176 -0.753 -5.537 1.00 82.88 359 ALA A N 1
ATOM 2683 C CA . ALA A 1 359 ? -15.467 -0.178 -5.905 1.00 82.88 359 ALA A CA 1
ATOM 2684 C C . ALA A 1 359 ? -16.068 0.671 -4.767 1.00 82.88 359 ALA A C 1
ATOM 2686 O O . ALA A 1 359 ? -16.548 1.775 -5.018 1.00 82.88 359 ALA A O 1
ATOM 2687 N N . ALA A 1 360 ? -15.983 0.202 -3.517 1.00 79.19 360 ALA A N 1
ATOM 2688 C CA . ALA A 1 360 ? -16.679 0.792 -2.369 1.00 79.19 360 ALA A CA 1
ATOM 2689 C C . ALA A 1 360 ? -16.209 2.209 -1.981 1.00 79.19 360 ALA A C 1
ATOM 2691 O O . ALA A 1 360 ? -17.019 3.056 -1.618 1.00 79.19 360 ALA A O 1
ATOM 2692 N N . GLY A 1 361 ? -14.910 2.511 -2.075 1.00 66.81 361 GLY A N 1
ATOM 2693 C CA . GLY A 1 361 ? -14.336 3.748 -1.522 1.00 66.81 361 GLY A CA 1
ATOM 2694 C C . GLY A 1 361 ? -14.604 5.052 -2.298 1.00 66.81 361 GLY A C 1
ATOM 2695 O O . GLY A 1 361 ? -13.680 5.849 -2.405 1.00 66.81 361 GLY A O 1
ATOM 2696 N N . THR A 1 362 ? -15.756 5.249 -2.955 1.00 62.84 362 THR A N 1
ATOM 2697 C CA . THR A 1 362 ? -16.054 6.448 -3.794 1.00 62.84 362 THR A CA 1
ATOM 2698 C C . THR A 1 362 ? -17.469 7.016 -3.656 1.00 62.84 362 THR A C 1
ATOM 2700 O O . THR A 1 362 ? -17.906 7.771 -4.518 1.00 62.84 362 THR A O 1
ATOM 2703 N N . SER A 1 363 ? -18.186 6.735 -2.574 1.00 54.44 363 SER A N 1
ATOM 2704 C CA . SER A 1 363 ? -19.537 7.274 -2.302 1.00 54.44 363 SER A CA 1
ATOM 2705 C C . SER A 1 363 ? -19.676 8.808 -2.440 1.00 54.44 363 SER A C 1
ATOM 2707 O O . SER A 1 363 ? -20.750 9.301 -2.776 1.00 54.44 363 SER A O 1
ATOM 2709 N N . GLY A 1 364 ? -18.591 9.581 -2.286 1.00 50.09 364 GLY A N 1
ATOM 2710 C CA . GLY A 1 364 ? -18.574 11.033 -2.538 1.00 50.09 364 GLY A CA 1
ATOM 2711 C C . GLY A 1 364 ? -18.654 11.444 -4.018 1.00 50.09 364 GLY A C 1
ATOM 2712 O O . GLY A 1 364 ? -18.836 12.621 -4.322 1.00 50.09 364 GLY A O 1
ATOM 2713 N N . GLY A 1 365 ? -18.526 10.486 -4.934 1.00 42.75 365 GLY A N 1
ATOM 2714 C CA . GLY A 1 365 ? -18.822 10.610 -6.353 1.00 42.75 365 GLY A CA 1
ATOM 2715 C C . GLY A 1 365 ? -20.192 10.023 -6.671 1.00 42.75 365 GLY A C 1
ATOM 2716 O O . GLY A 1 365 ? -20.296 9.152 -7.529 1.00 42.75 365 GLY A O 1
ATOM 2717 N N . SER A 1 366 ? -21.247 10.530 -6.020 1.00 38.41 366 SER A N 1
ATOM 2718 C CA . SER A 1 366 ? -22.548 10.667 -6.688 1.00 38.41 366 SER A CA 1
ATOM 2719 C C . SER A 1 366 ? -22.235 11.099 -8.130 1.00 38.41 366 SER A C 1
ATOM 2721 O O . SER A 1 366 ? -21.397 11.980 -8.343 1.00 38.41 366 SER A O 1
ATOM 2723 N N . ALA A 1 367 ? -22.757 10.466 -9.177 1.00 39.69 367 ALA A N 1
ATOM 2724 C CA . ALA A 1 367 ? -24.086 10.813 -9.669 1.00 39.69 367 ALA A CA 1
ATOM 2725 C C . ALA A 1 367 ? -24.435 12.301 -9.440 1.00 39.69 367 ALA A C 1
ATOM 2727 O O . ALA A 1 367 ? -25.583 12.663 -9.191 1.00 39.69 367 ALA A O 1
ATOM 2728 N N . ALA A 1 368 ? -23.439 13.191 -9.553 1.00 39.53 368 ALA A N 1
ATOM 2729 C CA . ALA A 1 368 ? -23.634 14.524 -10.044 1.00 39.53 368 ALA A CA 1
ATOM 2730 C C . ALA A 1 368 ? -24.407 14.287 -11.327 1.00 39.53 368 ALA A C 1
ATOM 2732 O O . ALA A 1 368 ? -23.847 13.797 -12.309 1.00 39.53 368 ALA A O 1
ATOM 2733 N N . LYS A 1 369 ? -25.723 14.518 -11.232 1.00 38.62 369 LYS A N 1
ATOM 2734 C CA . LYS A 1 369 ? -26.585 14.846 -12.351 1.00 38.62 369 LYS A CA 1
ATOM 2735 C C . LYS A 1 369 ? -25.676 15.472 -13.381 1.00 38.62 369 LYS A C 1
ATOM 2737 O O . LYS A 1 369 ? -25.050 16.490 -13.082 1.00 38.62 369 LYS A O 1
ATOM 2742 N N . GLU A 1 370 ? -25.547 14.799 -14.513 1.00 35.88 370 GLU A N 1
ATOM 2743 C CA . GLU A 1 370 ? -25.059 15.393 -15.736 1.00 35.88 370 GLU A CA 1
ATOM 2744 C C . GLU A 1 370 ? -25.836 16.704 -15.848 1.00 35.88 370 GLU A C 1
ATOM 2746 O O . GLU A 1 370 ? -27.032 16.724 -16.146 1.00 35.88 370 GLU A O 1
ATOM 2751 N N . SER A 1 371 ? -25.224 17.795 -15.390 1.00 35.97 371 SER A N 1
ATOM 2752 C CA . SER A 1 371 ? -25.794 19.112 -15.529 1.00 35.97 371 SER A CA 1
ATOM 2753 C C . SER A 1 371 ? -25.741 19.302 -17.023 1.00 35.97 371 SER A C 1
ATOM 2755 O O . SER A 1 371 ? -24.656 19.516 -17.572 1.00 35.97 371 SER A O 1
ATOM 2757 N N . GLN A 1 372 ? -26.890 19.099 -17.673 1.00 31.50 372 GLN A N 1
ATOM 2758 C CA . GLN A 1 372 ? -27.078 19.470 -19.059 1.00 31.50 372 GLN A CA 1
ATOM 2759 C C . GLN A 1 372 ? -26.409 20.831 -19.241 1.00 31.50 372 GLN A C 1
ATOM 2761 O O . GLN A 1 372 ? -26.626 21.717 -18.404 1.00 31.50 372 GLN A O 1
ATOM 2766 N N . PRO A 1 373 ? -25.552 20.990 -20.258 1.00 31.30 373 PRO A N 1
ATOM 2767 C CA . PRO A 1 373 ? -24.926 22.267 -20.514 1.00 31.30 373 PRO A CA 1
ATOM 2768 C C . PRO A 1 373 ? -26.065 23.251 -20.757 1.00 31.30 373 PRO A C 1
ATOM 2770 O O . PRO A 1 373 ? -26.750 23.185 -21.776 1.00 31.30 373 PRO A O 1
ATOM 2773 N N . THR A 1 374 ? -26.325 24.128 -19.788 1.00 34.12 374 THR A N 1
ATOM 2774 C CA . THR A 1 374 ? -27.215 25.260 -19.995 1.00 34.12 374 THR A CA 1
ATOM 2775 C C . THR A 1 374 ? -26.545 26.104 -21.057 1.00 34.12 374 THR A C 1
ATOM 2777 O O . THR A 1 374 ? -25.552 26.783 -20.788 1.00 34.12 374 THR A O 1
ATOM 2780 N N . GLY A 1 375 ? -27.054 25.977 -22.279 1.00 37.50 375 GLY A N 1
ATOM 2781 C CA . GLY A 1 375 ? -26.643 26.785 -23.401 1.00 37.50 375 GLY A CA 1
ATOM 2782 C C . GLY A 1 375 ? -26.777 28.256 -23.043 1.00 37.50 375 GLY A C 1
ATOM 2783 O O . GLY A 1 375 ? -27.834 28.715 -22.609 1.00 37.50 375 GLY A O 1
ATOM 2784 N N . ARG A 1 376 ? -25.695 28.991 -23.257 1.00 34.09 376 ARG A N 1
ATOM 2785 C CA . ARG A 1 376 ? -25.776 30.358 -23.747 1.00 34.09 376 ARG A CA 1
ATOM 2786 C C . ARG A 1 376 ? -24.805 30.465 -24.911 1.00 34.09 376 ARG A C 1
ATOM 2788 O O . ARG A 1 376 ? -23.615 30.196 -24.746 1.00 34.09 376 ARG A O 1
ATOM 2795 N N . LEU A 1 377 ? -25.406 30.727 -26.070 1.00 35.50 377 LEU A N 1
ATOM 2796 C CA . LEU A 1 377 ? -24.777 31.303 -27.252 1.00 35.50 377 LEU A CA 1
ATOM 2797 C C . LEU A 1 377 ? -24.194 32.676 -26.914 1.00 35.50 377 LEU A C 1
ATOM 2799 O O . LEU A 1 377 ? -24.786 33.349 -26.033 1.00 35.50 377 LEU A O 1
#

Solvent-accessible surface area (backbone atoms only — not comparable to full-atom values): 20755 Å² total; per-residue (Å²): 133,87,70,86,70,71,62,67,67,78,52,55,62,52,45,54,72,62,60,73,46,37,71,54,85,59,60,46,40,35,40,33,28,38,53,73,37,37,51,25,48,32,29,46,41,28,29,23,54,28,72,42,67,29,41,78,47,77,30,54,70,76,58,34,42,61,55,39,51,58,49,52,74,66,35,91,44,69,46,76,77,43,87,46,88,77,43,78,50,96,55,46,63,19,30,40,40,37,20,38,66,97,70,40,67,58,40,38,40,62,41,31,68,52,41,28,52,52,28,25,48,27,22,45,64,70,68,49,59,53,76,45,23,34,54,42,74,64,49,44,85,36,78,46,70,80,67,88,74,77,90,69,99,63,80,69,57,34,40,68,40,31,92,48,72,60,28,51,51,34,46,48,47,32,51,47,42,55,66,50,37,40,54,25,47,52,37,40,50,49,65,57,38,49,78,36,56,70,63,38,34,48,38,36,33,67,44,31,64,64,72,67,35,39,65,45,14,55,59,38,37,56,54,43,54,66,46,48,37,66,79,68,60,45,47,73,70,49,26,54,51,25,49,54,52,36,50,54,50,44,54,54,43,29,54,53,50,52,51,50,53,49,52,56,60,73,66,48,92,81,73,78,79,74,94,66,86,77,70,58,66,78,63,94,58,38,91,83,43,78,49,69,32,48,29,47,46,39,50,33,27,37,48,37,90,48,29,75,63,59,78,70,69,50,66,84,76,33,51,72,84,55,66,87,75,42,57,66,78,57,29,53,48,21,53,56,43,26,74,35,67,44,27,46,51,32,37,50,47,39,67,46,42,43,47,59,29,70,61,59,38,40,72,75,62,58,84,66,69,81,71,70,80,79,83,76,131

Nearest PDB structures (foldseek):
  1k0b-assembly1_B  TM=6.637E-01  e=2.715E-04  Saccharomyces cerevisiae
  6ht6-assembly1_A  TM=5.779E-01  e=1.125E-03  Trametes versicolor
  6ht6-assembly1_B  TM=5.811E-01  e=1.929E-03  Trametes versicolor
  6f71-assembly1_B  TM=5.004E-01  e=1.665E-03  Trametes versicolor
  6gib-assembly1_A  TM=5.180E-01  e=2.026E-03  Trametes versicolor

Sequence (377 aa):
MESKLLRPEAAYELPKAAVDALKDPDLRLELHVISFSHYCTRARWALAASGLDYTEVTYLPLAHIAGMAGLMRRFTVASPRTKTASSKSPFATPVLAVYGGKRQPLFLLQNSALIARWAALRAAARGAPPSALLYGPSLEVASAGPNEAGGGEGEGKLVVSGGDDYYRSVSQLELRLSNGIGIEVRRLAYFHLLPSTLLAADMFRRNARGLIGRGLAWLSYLVSRLLLPRLLGINAKTAARGLQLMLSEFDYFDGLIAKREAEVAAAGDGGGASPGPPAKAPLPFYLCGSTLSAADVSLATLAGPLVELPPCCAAGRYYVPPRAELPAPLRDVVAALTARPTGQYVVRLWDAHGIALMAAGTSGGSAAKESQPTGRL

Mean predicted aligned error: 7.2 Å

Foldseek 3Di:
DPPPPPQLQVQAWWAPLLVVCLQAPQKAKEKEDAQQQLQSLLLLLLLLLLLHAYHYDYDFPPRLQVVLVVVVVLAPAEIDQRPAPQRPDSSGDTKMFMAGPPRRTRYIDHTSVNSNLSSLASSVSVVNDQLSRQQGPLWDWAFPDPPPPDDDPPRGIITTDSVDPLNVQLSSLLSCLSRQQQLLLVLQCLLFQLVVLVRQLVQQLQSFDDPVSNVCSNVSSVVCSPPVCVVSVRDPVSNVVSLVSNVVVLVVVLVLLVVVVVVLVVVDDPDPPPPDDDPPDQDSADSRGRHNHSSLSSLLSRCVLLEQADPLLCPDRGDRDGLVPTDPVSSVRRVVSCPGPSNVSSNSCCSNRVNVSNVRRHPVPPPPPPPPPPDDD

Radius of gyration: 21.09 Å; Cα contacts (8 Å, |Δi|>4): 587; chains: 1; bounding box: 50×62×60 Å

Secondary structure (DSSP, 8-state):
-------GGGG-PBPHHHHHGGG-TT-EEEEEEETT-HHHHHHHHHHHHTT---EEEEE-TTHHHHHHHHHHHH-S-BPPPP--TT-SSTT-S-EEEEE-GGG-EEEEEESHHHHHHHHHHHHHHTT--GGG-TT-TTEEEEEPPP-SS-SS-----EEEEE-SHHHHHHHHHHHHHHHHHHHHHHHHHHHHHTT-HHHHHHHHHHH--HHHHHHHHHHHHHHHHHHHHHHTT-SHHHHHHHHHHHHHHHHHHHHHHHHHHHHHHHH-SS-----PPPSPPPPS-BTTBSS--HHHHHHHHHHGGGS---GGGGSSS-----GGGS-HHHHHHHHHHHTSHHHHHHHHHIIIIIHHHHHHTTTTS------------